Protein AF-0000000086881720 (afdb_homodimer)

Sequence (428 aa):
MKKLFLFLILTVTIISFSFNFGAGGSKIVYIPGVQIISPFTDTNFKIDDGVLCFGGEGHGGIFNDFYIGGDGFTGKKDFTVSGTSLTFSFEYGTFDIGRNLINIFDTIVLDAGFGIGTYSIRISRNLLGGDTINDFLTGHSSGVSSMKIDYYIASPYTSLYLHFTDFFALNVKARYIFGYTENGWIYSNGNKVDVDESNYLNTYNLGVSLLFGYMKKLFLFLILTVTIISFSFNFGAGGSKIVYIPGVQIISPFTDTNFKIDDGVLCFGGEGHGGIFNDFYIGGDGFTGKKDFTVSGTSLTFSFEYGTFDIGRNLINIFDTIVLDAGFGIGTYSIRISRNLLGGDTINDFLTGHSSGVSSMKIDYYIASPYTSLYLHFTDFFALNVKARYIFGYTENGWIYSNGNKVDVDESNYL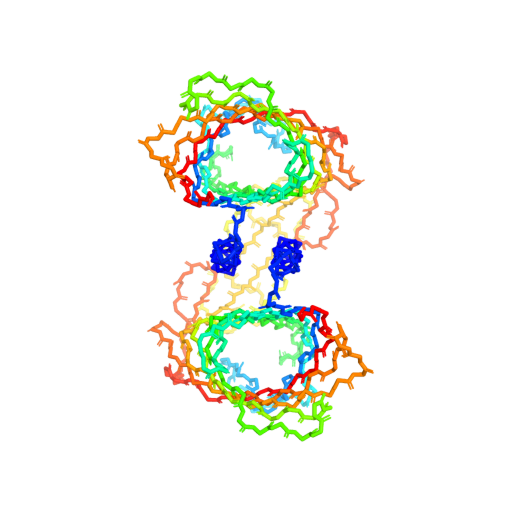NTYNLGVSLLFGY

Radius of gyration: 22.94 Å; Cα contacts (8 Å, |Δi|>4): 1199; chains: 2; bounding box: 56×58×44 Å

Nearest PDB structures (foldseek):
  6z8t-assembly1_A  TM=2.476E-01  e=2.466E-01  Pseudomonas aeruginosa PAO1
  6z8q-assembly1_A  TM=2.156E-01  e=1.393E-01  Pseudomonas aeruginosa PAO1
  6fok-assembly1_A  TM=2.407E-01  e=4.599E-01  Pseudomonas aeruginosa PAO1
  6fok-assembly2_B  TM=2.355E-01  e=9.514E-01  Pseudomonas aeruginosa PAO1
  5fq7-assembly1_D  TM=2.113E-01  e=1.518E+00  Bacteroides thetaiotaomicron

Organism: NCBI:txid2108365

Structure (mmCIF, N/CA/C/O backbone):
data_AF-0000000086881720-model_v1
#
loop_
_entity.id
_entity.type
_entity.pdbx_description
1 polymer 'Outer membrane protein beta-barrel domain-containing protein'
#
loop_
_atom_site.group_PDB
_atom_site.id
_atom_site.type_symbol
_atom_site.label_atom_id
_atom_site.label_alt_id
_atom_site.label_comp_id
_atom_site.label_asym_id
_atom_site.label_entity_id
_atom_site.label_seq_id
_atom_site.pdbx_PDB_ins_code
_atom_site.Cartn_x
_atom_site.Cartn_y
_atom_site.Cartn_z
_atom_site.occupancy
_atom_site.B_iso_or_equiv
_atom_site.auth_seq_id
_atom_site.auth_comp_id
_atom_site.auth_asym_id
_atom_site.auth_atom_id
_atom_site.pdbx_PDB_model_num
ATOM 1 N N . MET A 1 1 ? 1.304 3.836 -2.643 1 40.53 1 MET A N 1
ATOM 2 C CA . MET A 1 1 ? 0.592 2.66 -2.15 1 40.53 1 MET A CA 1
ATOM 3 C C . MET A 1 1 ? -0.099 1.924 -3.291 1 40.53 1 MET A C 1
ATOM 5 O O . MET A 1 1 ? -0.113 0.692 -3.324 1 40.53 1 MET A O 1
ATOM 9 N N . LYS A 1 2 ? -0.451 2.779 -4.121 1 45.81 2 LYS A N 1
ATOM 10 C CA . LYS A 1 2 ? -1.211 2.189 -5.219 1 45.81 2 LYS A CA 1
ATOM 11 C C . LYS A 1 2 ? -0.303 1.385 -6.145 1 45.81 2 LYS A C 1
ATOM 13 O O . LYS A 1 2 ? -0.663 0.285 -6.57 1 45.81 2 LYS A O 1
ATOM 18 N N . LYS A 1 3 ? 0.84 2.033 -6.289 1 44.41 3 LYS A N 1
ATOM 19 C CA . LYS A 1 3 ? 1.7 1.419 -7.297 1 44.41 3 LYS A CA 1
ATOM 20 C C . LYS A 1 3 ? 2.215 0.062 -6.824 1 44.41 3 LYS A C 1
ATOM 22 O O . LYS A 1 3 ? 2.307 -0.881 -7.613 1 44.41 3 LYS A O 1
ATOM 27 N N . LEU A 1 4 ? 2.463 -0.013 -5.574 1 42.72 4 LEU A N 1
ATOM 28 C CA . LEU A 1 4 ? 2.951 -1.271 -5.02 1 42.72 4 LEU A CA 1
ATOM 29 C C . LEU A 1 4 ? 1.891 -2.361 -5.133 1 42.72 4 LEU A C 1
ATOM 31 O O . LEU A 1 4 ? 2.209 -3.514 -5.441 1 42.72 4 LEU A O 1
ATOM 35 N N . PHE A 1 5 ? 0.686 -1.889 -5.047 1 44.12 5 PHE A N 1
ATOM 36 C CA . PHE A 1 5 ? -0.457 -2.789 -5.152 1 44.12 5 PHE A CA 1
ATOM 37 C C . PHE A 1 5 ? -0.559 -3.375 -6.555 1 44.12 5 PHE A C 1
ATOM 39 O O . PHE A 1 5 ? -0.763 -4.582 -6.715 1 44.12 5 PHE A O 1
ATOM 46 N N . LEU A 1 6 ? -0.387 -2.551 -7.34 1 44.56 6 LEU A N 1
ATOM 47 C CA . LEU A 1 6 ? -0.513 -3.006 -8.719 1 44.56 6 LEU A CA 1
ATOM 48 C C . LEU A 1 6 ? 0.584 -4.008 -9.07 1 44.56 6 LEU A C 1
ATOM 50 O O . LEU A 1 6 ? 0.329 -5.004 -9.75 1 44.56 6 LEU A O 1
ATOM 54 N N . PHE A 1 7 ? 1.613 -3.746 -8.555 1 43.06 7 PHE A N 1
ATOM 55 C CA . PHE A 1 7 ? 2.719 -4.637 -8.891 1 43.06 7 PHE A CA 1
ATOM 56 C C . PHE A 1 7 ? 2.529 -6 -8.234 1 43.06 7 PHE A C 1
ATOM 58 O O . PHE A 1 7 ? 2.809 -7.035 -8.844 1 43.06 7 PHE A O 1
ATOM 65 N N . LEU A 1 8 ? 2.029 -5.98 -7.141 1 45.28 8 LEU A N 1
ATOM 66 C CA . LEU A 1 8 ? 1.757 -7.23 -6.438 1 45.28 8 LEU A CA 1
ATOM 67 C C . LEU A 1 8 ? 0.692 -8.039 -7.172 1 45.28 8 LEU A C 1
ATOM 69 O O . LEU A 1 8 ? 0.83 -9.258 -7.324 1 45.28 8 LEU A O 1
ATOM 73 N N . ILE A 1 9 ? -0.212 -7.312 -7.539 1 45.59 9 ILE A N 1
ATOM 74 C CA . ILE A 1 9 ? -1.259 -7.988 -8.297 1 45.59 9 ILE A CA 1
ATOM 75 C C . ILE A 1 9 ? -0.662 -8.625 -9.555 1 45.59 9 ILE A C 1
ATOM 77 O O . ILE A 1 9 ? -0.991 -9.758 -9.898 1 45.59 9 ILE A O 1
ATOM 81 N N . LEU A 1 10 ? 0.154 -7.848 -10.062 1 44.66 10 LEU A N 1
ATOM 82 C CA . LEU A 1 10 ? 0.761 -8.367 -11.281 1 44.66 10 LEU A CA 1
ATOM 83 C C . LEU A 1 10 ? 1.611 -9.602 -10.984 1 44.66 10 LEU A C 1
ATOM 85 O O . LEU A 1 10 ? 1.59 -10.57 -11.742 1 44.66 10 LEU A O 1
ATOM 89 N N . THR A 1 11 ? 2.215 -9.484 -9.984 1 43.53 11 THR A N 1
ATOM 90 C CA . THR A 1 11 ? 3.062 -10.617 -9.656 1 43.53 11 THR A CA 1
ATOM 91 C C . THR A 1 11 ? 2.219 -11.852 -9.336 1 43.53 11 THR A C 1
ATOM 93 O O . THR A 1 11 ? 2.531 -12.953 -9.781 1 43.53 11 THR A O 1
ATOM 96 N N . VAL A 1 12 ? 1.18 -11.523 -8.688 1 46.47 12 VAL A N 1
ATOM 97 C CA . VAL A 1 12 ? 0.28 -12.625 -8.375 1 46.47 12 VAL A CA 1
ATOM 98 C C . VAL A 1 12 ? -0.259 -13.234 -9.672 1 46.47 12 VAL A C 1
ATOM 100 O O . VAL A 1 12 ? -0.327 -14.461 -9.805 1 46.47 12 VAL A O 1
ATOM 103 N N . THR A 1 13 ? -0.547 -12.328 -10.438 1 43.75 13 THR A N 1
ATOM 104 C CA . THR A 1 13 ? -1.117 -12.789 -11.695 1 43.75 13 THR A CA 1
ATOM 105 C C . THR A 1 13 ? -0.104 -13.625 -12.477 1 43.75 13 THR A C 1
ATOM 107 O O . THR A 1 13 ? -0.438 -14.695 -12.984 1 43.75 13 THR A O 1
ATOM 110 N N . ILE A 1 14 ? 0.905 -13.07 -12.508 1 43.44 14 ILE A N 1
ATOM 111 C CA . ILE A 1 14 ? 1.897 -13.758 -13.328 1 43.44 14 ILE A CA 1
ATOM 112 C C . ILE A 1 14 ? 2.229 -15.117 -12.719 1 43.44 14 ILE A C 1
ATOM 114 O O . ILE A 1 14 ? 2.316 -16.125 -13.43 1 43.44 14 ILE A O 1
ATOM 118 N N . ILE A 1 15 ? 2.311 -15.094 -11.523 1 43.72 15 ILE A N 1
ATOM 119 C CA . ILE A 1 15 ? 2.646 -16.359 -10.867 1 43.72 15 ILE A CA 1
ATOM 120 C C . ILE A 1 15 ? 1.501 -17.344 -11.031 1 43.72 15 ILE A C 1
ATOM 122 O O . ILE A 1 15 ? 1.73 -18.531 -11.266 1 43.72 15 ILE A O 1
ATOM 126 N N . SER A 1 16 ? 0.415 -16.812 -10.914 1 43.06 16 SER A N 1
ATOM 127 C CA . SER A 1 16 ? -0.727 -17.688 -11.109 1 43.06 16 SER A CA 1
ATOM 128 C C . SER A 1 16 ? -0.693 -18.359 -12.477 1 43.06 16 SER A C 1
ATOM 130 O O . SER A 1 16 ? -1.1 -19.516 -12.633 1 43.06 16 SER A O 1
ATOM 132 N N . PHE A 1 17 ? -0.305 -17.594 -13.328 1 41.78 17 PHE A N 1
ATOM 133 C CA . PHE A 1 17 ? -0.267 -18.141 -14.672 1 41.78 17 PHE A CA 1
ATOM 134 C C . PHE A 1 17 ? 0.75 -19.266 -14.766 1 41.78 17 PHE A C 1
ATOM 136 O O . PHE A 1 17 ? 0.611 -20.172 -15.594 1 41.78 17 PHE A O 1
ATOM 143 N N . SER A 1 18 ? 1.572 -19.047 -14.133 1 36.75 18 SER A N 1
ATOM 144 C CA . SER A 1 18 ? 2.59 -20.078 -14.352 1 36.75 18 SER A CA 1
ATOM 145 C C . SER A 1 18 ? 2.145 -21.422 -13.797 1 36.75 18 SER A C 1
ATOM 147 O O . SER A 1 18 ? 2.848 -22.422 -13.945 1 36.75 18 SER A O 1
ATOM 149 N N . PHE A 1 19 ? 1.12 -21.469 -12.859 1 38.66 19 PHE A N 1
ATOM 150 C CA . PHE A 1 19 ? 0.674 -22.766 -12.375 1 38.66 19 PHE A CA 1
ATOM 151 C C . PHE A 1 19 ? -0.295 -23.406 -13.359 1 38.66 19 PHE A C 1
ATOM 153 O O . PHE A 1 19 ? -1.011 -22.719 -14.078 1 38.66 19 PHE A O 1
ATOM 160 N N . ASN A 1 20 ? -0.048 -24.656 -13.578 1 46.28 20 ASN A N 1
ATOM 161 C CA . ASN A 1 20 ? -0.889 -25.484 -14.438 1 46.28 20 ASN A CA 1
ATOM 162 C C . ASN A 1 20 ? -2.365 -25.359 -14.07 1 46.28 20 ASN A C 1
ATOM 164 O O . ASN A 1 20 ? -3.232 -25.875 -14.781 1 46.28 20 ASN A O 1
ATOM 168 N N . PHE A 1 21 ? -2.828 -24.578 -12.898 1 59.75 21 PHE A N 1
ATOM 169 C CA . PHE A 1 21 ? -4.254 -24.625 -12.602 1 59.75 21 PHE A CA 1
ATOM 170 C C . PHE A 1 21 ? -4.684 -23.391 -11.82 1 59.75 21 PHE A C 1
ATOM 172 O O . PHE A 1 21 ? -4.926 -23.453 -10.617 1 59.75 21 PHE A O 1
ATOM 179 N N . GLY A 1 22 ? -4.449 -22.297 -12.391 1 68.69 22 GLY A N 1
ATOM 180 C CA . GLY A 1 22 ? -4.934 -21.094 -11.742 1 68.69 22 GLY A CA 1
ATOM 181 C C . GLY A 1 22 ? -5.355 -20.016 -12.719 1 68.69 22 GLY A C 1
ATOM 182 O O . GLY A 1 22 ? -5.148 -20.141 -13.93 1 68.69 22 GLY A O 1
ATOM 183 N N . ALA A 1 23 ? -6.301 -19.266 -12.266 1 73.75 23 ALA A N 1
ATOM 184 C CA . ALA A 1 23 ? -6.746 -18.094 -13.039 1 73.75 23 ALA A CA 1
ATOM 185 C C . ALA A 1 23 ? -6.609 -16.812 -12.227 1 73.75 23 ALA A C 1
ATOM 187 O O . ALA A 1 23 ? -6.617 -16.844 -10.992 1 73.75 23 ALA A O 1
ATOM 188 N N . GLY A 1 24 ? -6.344 -15.695 -12.914 1 74.75 24 GLY A N 1
ATOM 189 C CA . GLY A 1 24 ? -6.301 -14.375 -12.305 1 74.75 24 GLY A CA 1
ATOM 190 C C . GLY A 1 24 ? -6.508 -13.25 -13.305 1 74.75 24 GLY A C 1
ATOM 191 O O . GLY A 1 24 ? -6.551 -13.492 -14.516 1 74.75 24 GLY A O 1
ATOM 192 N N . GLY A 1 25 ? -6.801 -12.07 -12.68 1 71.94 25 GLY A N 1
ATOM 193 C CA . GLY A 1 25 ? -7.004 -10.922 -13.555 1 71.94 25 GLY A CA 1
ATOM 194 C C . GLY A 1 25 ? -7.473 -9.688 -12.805 1 71.94 25 GLY A C 1
ATOM 195 O O . GLY A 1 25 ? -7.43 -9.648 -11.57 1 71.94 25 GLY A O 1
ATOM 196 N N . SER A 1 26 ? -7.805 -8.68 -13.617 1 77.81 26 SER A N 1
ATOM 197 C CA . SER A 1 26 ? -8.219 -7.391 -13.078 1 77.81 26 SER A CA 1
ATOM 198 C C . SER A 1 26 ? -9.711 -7.383 -12.75 1 77.81 26 SER A C 1
ATOM 200 O O . SER A 1 26 ? -10.477 -8.164 -13.312 1 77.81 26 SER A O 1
ATOM 202 N N . LYS A 1 27 ? -10.039 -6.508 -11.844 1 85.56 27 LYS A N 1
ATOM 203 C CA . LYS A 1 27 ? -11.438 -6.445 -11.438 1 85.56 27 LYS A CA 1
ATOM 204 C C . LYS A 1 27 ? -11.875 -5.004 -11.172 1 85.56 27 LYS A C 1
ATOM 206 O O . LYS A 1 27 ? -11.047 -4.156 -10.836 1 85.56 27 LYS A O 1
ATOM 211 N N . ILE A 1 28 ? -13.164 -4.773 -11.367 1 91.75 28 ILE A N 1
ATOM 212 C CA . ILE A 1 28 ? -13.867 -3.557 -10.977 1 91.75 28 ILE A CA 1
ATOM 213 C C . ILE A 1 28 ? -14.93 -3.891 -9.93 1 91.75 28 ILE A C 1
ATOM 215 O O . ILE A 1 28 ? -15.672 -4.867 -10.078 1 91.75 28 ILE A O 1
ATOM 219 N N . VAL A 1 29 ? -14.914 -3.137 -8.906 1 95.69 29 VAL A N 1
ATOM 220 C CA . VAL A 1 29 ? -15.859 -3.355 -7.82 1 95.69 29 VAL A CA 1
ATOM 221 C C . VAL A 1 29 ? -16.672 -2.084 -7.578 1 95.69 29 VAL A C 1
ATOM 223 O O . VAL A 1 29 ? -16.125 -0.98 -7.586 1 95.69 29 VAL A O 1
ATOM 226 N N . TYR A 1 30 ? -17.938 -2.301 -7.363 1 97.31 30 TYR A N 1
ATOM 227 C CA . TYR A 1 30 ? -18.828 -1.203 -7.016 1 97.31 30 TYR A CA 1
ATOM 228 C C . TYR A 1 30 ? -19.328 -1.333 -5.582 1 97.31 30 TYR A C 1
ATOM 230 O O . TYR A 1 30 ? -19.906 -2.357 -5.207 1 97.31 30 TYR A O 1
ATOM 238 N N . ILE A 1 31 ? -19.109 -0.276 -4.828 1 95.88 31 ILE A N 1
ATOM 239 C CA . ILE A 1 31 ? -19.672 -0.162 -3.49 1 95.88 31 ILE A CA 1
ATOM 240 C C . ILE A 1 31 ? -20.859 0.794 -3.518 1 95.88 31 ILE A C 1
ATOM 242 O O . ILE A 1 31 ? -20.703 1.997 -3.73 1 95.88 31 ILE A O 1
ATOM 246 N N . PRO A 1 32 ? -21.984 0.266 -3.215 1 94.06 32 PRO A N 1
ATOM 247 C CA . PRO A 1 32 ? -23.141 1.172 -3.189 1 94.06 32 PRO A CA 1
ATOM 248 C C . PRO A 1 32 ? -23 2.268 -2.133 1 94.06 32 PRO A C 1
ATOM 250 O O . PRO A 1 32 ? -22.5 2.014 -1.037 1 94.06 32 PRO A O 1
ATOM 253 N N . GLY A 1 33 ? -23.547 3.449 -2.43 1 91 33 GLY A N 1
ATOM 254 C CA . GLY A 1 33 ? -23.438 4.594 -1.54 1 91 33 GLY A CA 1
ATOM 255 C C . GLY A 1 33 ? -24.016 4.34 -0.164 1 91 33 GLY A C 1
ATOM 256 O O . GLY A 1 33 ? -23.438 4.746 0.847 1 91 33 GLY A O 1
ATOM 257 N N . VAL A 1 34 ? -25.109 3.641 -0.107 1 88.19 34 VAL A N 1
ATOM 258 C CA . VAL A 1 34 ? -25.828 3.389 1.139 1 88.19 34 VAL A CA 1
ATOM 259 C C . VAL A 1 34 ? -24.984 2.494 2.047 1 88.19 34 VAL A C 1
ATOM 261 O O . VAL A 1 34 ? -25.266 2.367 3.24 1 88.19 34 VAL A O 1
ATOM 264 N N . GLN A 1 35 ? -23.906 1.887 1.512 1 89.38 35 GLN A N 1
ATOM 265 C CA . GLN A 1 35 ? -23.078 0.966 2.281 1 89.38 35 GLN A CA 1
ATOM 266 C C . GLN A 1 35 ? -21.859 1.681 2.865 1 89.38 35 GLN A C 1
ATOM 268 O O . GLN A 1 35 ? -21.094 1.088 3.625 1 89.38 35 GLN A O 1
ATOM 273 N N . ILE A 1 36 ? -21.703 2.926 2.533 1 89.25 36 ILE A N 1
ATOM 274 C CA . ILE A 1 36 ? -20.531 3.658 2.986 1 89.25 36 ILE A CA 1
ATOM 275 C C . ILE A 1 36 ? -20.797 4.258 4.367 1 89.25 36 ILE A C 1
ATOM 277 O O . ILE A 1 36 ? -21.75 5.012 4.551 1 89.25 36 ILE A O 1
ATOM 281 N N . ILE A 1 37 ? -19.891 3.916 5.281 1 88.75 37 ILE A N 1
ATOM 282 C CA . ILE A 1 37 ? -20.031 4.434 6.637 1 88.75 37 ILE A CA 1
ATOM 283 C C . ILE A 1 37 ? -19.156 5.668 6.816 1 88.75 37 ILE A C 1
ATOM 285 O O . ILE A 1 37 ? -18.141 5.828 6.125 1 88.75 37 ILE A O 1
ATOM 289 N N . SER A 1 38 ? -19.531 6.48 7.723 1 88.5 38 SER A N 1
ATOM 290 C CA . SER A 1 38 ? -18.781 7.664 8.117 1 88.5 38 SER A CA 1
ATOM 291 C C . SER A 1 38 ? -19.016 8.008 9.586 1 88.5 38 SER A C 1
ATOM 293 O O . SER A 1 38 ? -20.062 7.664 10.148 1 88.5 38 SER A O 1
ATOM 295 N N . PRO A 1 39 ? -18.078 8.594 10.164 1 89.88 39 PRO A N 1
ATOM 296 C CA . PRO A 1 39 ? -18.266 9.016 11.555 1 89.88 39 PRO A CA 1
ATOM 297 C C . PRO A 1 39 ? -19.062 10.312 11.672 1 89.88 39 PRO A C 1
ATOM 299 O O . PRO A 1 39 ? -19.312 10.789 12.789 1 89.88 39 PRO A O 1
ATOM 302 N N . PHE A 1 40 ? -19.422 10.766 10.562 1 86.5 40 PHE A N 1
ATOM 303 C CA . PHE A 1 40 ? -20.078 12.07 10.602 1 86.5 40 PHE A CA 1
ATOM 304 C C . PHE A 1 40 ? -21.578 11.914 10.875 1 86.5 40 PHE A C 1
ATOM 306 O O . PHE A 1 40 ? -22.219 11.016 10.336 1 86.5 40 PHE A O 1
ATOM 313 N N . THR A 1 41 ? -22.094 12.422 11.961 1 70.94 41 THR A N 1
ATOM 314 C CA . THR A 1 41 ? -23.5 12.367 12.367 1 70.94 41 THR A CA 1
ATOM 315 C C . THR A 1 41 ? -24.375 13.141 11.391 1 70.94 41 THR A C 1
ATOM 317 O O . THR A 1 41 ? -25.609 13.039 11.445 1 70.94 41 THR A O 1
ATOM 320 N N . ASP A 1 42 ? -23.766 13.922 10.641 1 59.44 42 ASP A N 1
ATOM 321 C CA . ASP A 1 42 ? -24.641 14.789 9.859 1 59.44 42 ASP A CA 1
ATOM 322 C C . ASP A 1 42 ? -25.5 13.977 8.898 1 59.44 42 ASP A C 1
ATOM 324 O O . ASP A 1 42 ? -24.984 13.211 8.086 1 59.44 42 ASP A O 1
ATOM 328 N N . THR A 1 43 ? -26.812 13.914 9.172 1 52.38 43 THR A N 1
ATOM 329 C CA . THR A 1 43 ? -27.953 13.305 8.492 1 52.38 43 THR A CA 1
ATOM 330 C C . THR A 1 43 ? -27.922 13.609 6.996 1 52.38 43 THR A C 1
ATOM 332 O O . THR A 1 43 ? -28.531 12.891 6.195 1 52.38 43 THR A O 1
ATOM 335 N N . ASN A 1 44 ? -27.25 14.672 6.617 1 52.53 44 ASN A N 1
ATOM 336 C CA . ASN A 1 44 ? -27.328 15.016 5.203 1 52.53 44 ASN A CA 1
ATOM 337 C C . ASN A 1 44 ? -26.203 14.383 4.398 1 52.53 44 ASN A C 1
ATOM 339 O O . ASN A 1 44 ? -25.984 14.742 3.24 1 52.53 44 ASN A O 1
ATOM 343 N N . PHE A 1 45 ? -25.406 13.547 5.094 1 56.06 45 PHE A N 1
ATOM 344 C CA . PHE A 1 45 ? -24.297 12.938 4.383 1 56.06 45 PHE A CA 1
ATOM 345 C C . PHE A 1 45 ? -24.766 11.703 3.611 1 56.06 45 PHE A C 1
ATOM 347 O O . PHE A 1 45 ? -24.984 10.648 4.199 1 56.06 45 PHE A O 1
ATOM 354 N N . LYS A 1 46 ? -25.578 11.945 2.584 1 57.78 46 LYS A N 1
ATOM 355 C CA . LYS A 1 46 ? -25.906 10.812 1.731 1 57.78 46 LYS A CA 1
ATOM 356 C C . LYS A 1 46 ? -24.859 10.617 0.635 1 57.78 46 LYS A C 1
ATOM 358 O O . LYS A 1 46 ? -24.625 11.531 -0.158 1 57.78 46 LYS A O 1
ATOM 363 N N . ILE A 1 47 ? -23.969 9.711 0.813 1 64.56 47 ILE A N 1
ATOM 364 C CA . ILE A 1 47 ? -23.125 9.305 -0.304 1 64.56 47 ILE A CA 1
ATOM 365 C C . ILE A 1 47 ? -23.969 8.594 -1.359 1 64.56 47 ILE A C 1
ATOM 367 O O . ILE A 1 47 ? -24.188 7.379 -1.275 1 64.56 47 ILE A O 1
ATOM 371 N N . ASP A 1 48 ? -24.75 9.375 -2.062 1 66.81 48 ASP A N 1
ATOM 372 C CA . ASP A 1 48 ? -25.703 8.766 -2.98 1 66.81 48 ASP A CA 1
ATOM 373 C C . ASP A 1 48 ? -24.984 7.977 -4.074 1 66.81 48 ASP A C 1
ATOM 375 O O . ASP A 1 48 ? -25.438 6.898 -4.469 1 66.81 48 ASP A O 1
ATOM 379 N N . ASP A 1 49 ? -23.828 8.602 -4.477 1 84.5 49 ASP A N 1
ATOM 380 C CA . ASP A 1 49 ? -23.172 7.906 -5.582 1 84.5 49 ASP A CA 1
ATOM 381 C C . ASP A 1 49 ? -22.141 6.902 -5.066 1 84.5 49 ASP A C 1
ATOM 383 O O . ASP A 1 49 ? -21.359 7.219 -4.172 1 84.5 49 ASP A O 1
ATOM 387 N N . GLY A 1 50 ? -22.344 5.652 -5.363 1 91.62 50 GLY A N 1
ATOM 388 C CA . GLY A 1 50 ? -21.406 4.586 -5.008 1 91.62 50 GLY A CA 1
ATOM 389 C C . GLY A 1 50 ? -19.984 4.871 -5.434 1 91.62 50 GLY A C 1
ATOM 390 O O . GLY A 1 50 ? -19.672 5.984 -5.848 1 91.62 50 GLY A O 1
ATOM 391 N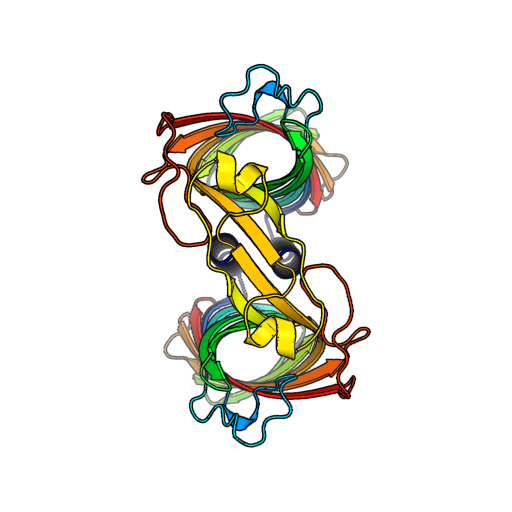 N . VAL A 1 51 ? -19.141 4.023 -5.043 1 94.88 51 VAL A N 1
ATOM 392 C CA . VAL A 1 51 ? -17.719 4.16 -5.344 1 94.88 51 VAL A CA 1
ATOM 393 C C . VAL A 1 51 ? -17.266 3.01 -6.238 1 94.88 51 VAL A C 1
ATOM 395 O O . VAL A 1 51 ? -17.594 1.848 -5.977 1 94.88 51 VAL A O 1
ATOM 398 N N . LEU A 1 52 ? -16.547 3.424 -7.281 1 95.31 52 LEU A N 1
ATOM 399 C CA . LEU A 1 52 ? -15.891 2.416 -8.109 1 95.31 52 LEU A CA 1
ATOM 400 C C . LEU A 1 52 ? -14.484 2.131 -7.594 1 95.31 52 LEU A C 1
ATOM 402 O O . LEU A 1 52 ? -13.703 3.057 -7.363 1 95.31 52 LEU A O 1
ATOM 406 N N . CYS A 1 53 ? -14.266 0.874 -7.406 1 92.38 53 CYS A N 1
ATOM 407 C CA . CYS A 1 53 ? -12.961 0.405 -6.969 1 92.38 53 CYS A CA 1
ATOM 408 C C . CYS A 1 53 ? -12.305 -0.465 -8.039 1 92.38 53 CYS A C 1
ATOM 410 O O . CYS A 1 53 ? -12.992 -1.031 -8.891 1 92.38 53 CYS A O 1
ATOM 412 N N . PHE A 1 54 ? -11.016 -0.49 -7.953 1 86 54 PHE A N 1
ATOM 413 C CA . PHE A 1 54 ? -10.234 -1.29 -8.891 1 86 54 PHE A CA 1
ATOM 414 C C . PHE A 1 54 ? -9.297 -2.234 -8.148 1 86 54 PHE A C 1
ATOM 416 O O . PHE A 1 54 ? -8.742 -1.876 -7.102 1 86 54 PHE A O 1
ATOM 423 N N . GLY A 1 55 ? -9.195 -3.424 -8.734 1 80.56 55 GLY A N 1
ATOM 424 C CA . GLY A 1 55 ? -8.328 -4.41 -8.102 1 80.56 55 GLY A CA 1
ATOM 425 C C . GLY A 1 55 ? -8.062 -5.617 -8.984 1 80.56 55 GLY A C 1
ATOM 426 O O . GLY A 1 55 ? -8 -5.5 -10.211 1 80.56 55 GLY A O 1
ATOM 427 N N . GLY A 1 56 ? -7.762 -6.684 -8.211 1 75.81 56 GLY A N 1
ATOM 428 C CA . GLY A 1 56 ? -7.484 -7.953 -8.859 1 75.81 56 GLY A CA 1
ATOM 429 C C . GLY A 1 56 ? -7.762 -9.156 -7.977 1 75.81 56 GLY A C 1
ATOM 430 O O . GLY A 1 56 ? -7.957 -9.008 -6.77 1 75.81 56 GLY A O 1
ATOM 431 N N . GLU A 1 57 ? -7.898 -10.234 -8.703 1 77.38 57 GLU A N 1
ATOM 432 C CA . GLU A 1 57 ? -8.008 -11.508 -7.984 1 77.38 57 GLU A CA 1
ATOM 433 C C . GLU A 1 57 ? -7.293 -12.625 -8.727 1 77.38 57 GLU A C 1
ATOM 435 O O . GLU A 1 57 ? -6.992 -12.492 -9.914 1 77.38 57 GLU A O 1
ATOM 440 N N . GLY A 1 58 ? -6.953 -13.648 -7.969 1 74.31 58 GLY A N 1
ATOM 441 C CA . GLY A 1 58 ? -6.348 -14.859 -8.484 1 74.31 58 GLY A CA 1
ATOM 442 C C . GLY A 1 58 ? -6.613 -16.078 -7.613 1 74.31 58 GLY A C 1
ATOM 443 O O . GLY A 1 58 ? -6.598 -15.984 -6.387 1 74.31 58 GLY A O 1
ATOM 444 N N . HIS A 1 59 ? -6.887 -17.125 -8.336 1 75.94 59 HIS A N 1
ATOM 445 C CA . HIS A 1 59 ? -7.199 -18.375 -7.637 1 75.94 59 HIS A CA 1
ATOM 446 C C . HIS A 1 59 ? -6.535 -19.562 -8.32 1 75.94 59 HIS A C 1
ATOM 448 O O . HIS A 1 59 ? -6.34 -19.562 -9.531 1 75.94 59 HIS A O 1
ATOM 454 N N . GLY A 1 60 ? -6.234 -20.531 -7.488 1 74.75 60 GLY A N 1
ATOM 455 C CA . GLY A 1 60 ? -5.734 -21.812 -7.957 1 74.75 60 GLY A CA 1
ATOM 456 C C . GLY A 1 60 ? -6.508 -22.984 -7.402 1 74.75 60 GLY A C 1
ATOM 457 O O . GLY A 1 60 ? -6.883 -23 -6.227 1 74.75 60 GLY A O 1
ATOM 458 N N . GLY A 1 61 ? -6.648 -23.891 -8.375 1 74.62 61 GLY A N 1
ATOM 459 C CA . GLY A 1 61 ? -7.375 -25.078 -7.961 1 74.62 61 GLY A CA 1
ATOM 460 C C . GLY A 1 61 ? -6.586 -25.969 -7.012 1 74.62 61 GLY A C 1
ATOM 461 O O . GLY A 1 61 ? -5.371 -26.109 -7.152 1 74.62 61 GLY A O 1
ATOM 462 N N . ILE A 1 62 ? -7.426 -26.422 -6.07 1 73.12 62 ILE A N 1
ATOM 463 C CA . ILE A 1 62 ? -6.859 -27.469 -5.23 1 73.12 62 ILE A CA 1
ATOM 464 C C . ILE A 1 62 ? -7.676 -28.75 -5.379 1 73.12 62 ILE A C 1
ATOM 466 O O . ILE A 1 62 ? -8.289 -28.984 -6.422 1 73.12 62 ILE A O 1
ATOM 470 N N . PHE A 1 63 ? -7.844 -29.5 -4.312 1 75.06 63 PHE A N 1
ATOM 471 C CA . PHE A 1 63 ? -8.516 -30.781 -4.449 1 75.06 63 PHE A CA 1
ATOM 472 C C . PHE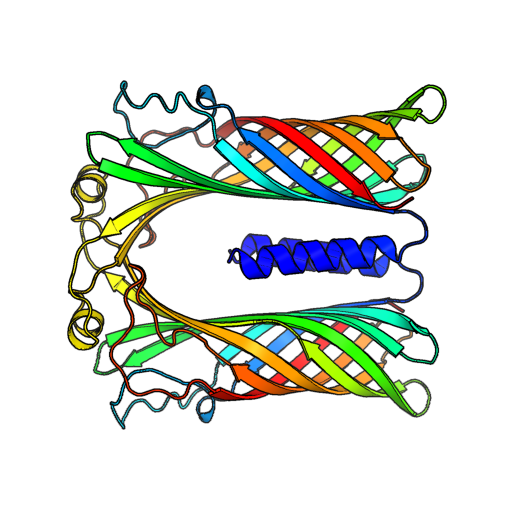 A 1 63 ? -10.031 -30.609 -4.492 1 75.06 63 PHE A C 1
ATOM 474 O O . PHE A 1 63 ? -10.562 -29.656 -3.914 1 75.06 63 PHE A O 1
ATOM 481 N N . ASN A 1 64 ? -10.68 -31.469 -5.215 1 78.75 64 ASN A N 1
ATOM 482 C CA . ASN A 1 64 ? -12.133 -31.656 -5.234 1 78.75 64 ASN A CA 1
ATOM 483 C C . ASN A 1 64 ? -12.852 -30.344 -5.562 1 78.75 64 ASN A C 1
ATOM 485 O O . ASN A 1 64 ? -13.781 -29.953 -4.852 1 78.75 64 ASN A O 1
ATOM 489 N N . ASP A 1 65 ? -12.469 -29.562 -6.566 1 82.56 65 ASP A N 1
ATOM 490 C CA . ASP A 1 65 ? -13.125 -28.359 -7.098 1 82.56 65 ASP A CA 1
ATOM 491 C C . ASP A 1 65 ? -12.969 -27.188 -6.148 1 82.56 65 ASP A C 1
ATOM 493 O O . ASP A 1 65 ? -13.625 -26.156 -6.32 1 82.56 65 ASP A O 1
ATOM 497 N N . PHE A 1 66 ? -12.156 -27.484 -5.117 1 84.69 66 PHE A N 1
ATOM 498 C CA . PHE A 1 66 ? -11.828 -26.375 -4.227 1 84.69 66 PHE A CA 1
ATOM 499 C C . PHE A 1 66 ? -10.688 -25.531 -4.801 1 84.69 66 PHE A C 1
ATOM 501 O O . PHE A 1 66 ? -9.844 -26.047 -5.547 1 84.69 66 PHE A O 1
ATOM 508 N N . TYR A 1 67 ? -10.812 -24.297 -4.551 1 81.19 67 TYR A N 1
ATOM 509 C CA . TYR A 1 67 ? -9.719 -23.406 -4.934 1 81.19 67 TYR A CA 1
ATOM 510 C C . TYR A 1 67 ? -9.359 -22.453 -3.799 1 81.19 67 TYR A C 1
ATOM 512 O O . TYR A 1 67 ? -10.172 -22.219 -2.906 1 81.19 67 TYR A O 1
ATOM 520 N N . ILE A 1 68 ? -8.195 -22.016 -3.764 1 76.69 68 ILE A N 1
ATOM 521 C CA . ILE A 1 68 ? -7.699 -20.984 -2.867 1 76.69 68 ILE A CA 1
ATOM 522 C C . ILE A 1 68 ? -7.113 -19.828 -3.686 1 76.69 68 ILE A C 1
ATOM 524 O O . ILE A 1 68 ? -6.727 -20.016 -4.844 1 76.69 68 ILE A O 1
ATOM 528 N N . GLY A 1 69 ? -7.16 -18.641 -3.059 1 74.12 69 GLY A N 1
ATOM 529 C CA . GLY A 1 69 ? -6.605 -17.5 -3.75 1 74.12 69 GLY A CA 1
ATOM 530 C C . GLY A 1 69 ? -6.703 -16.203 -2.947 1 74.12 69 GLY A C 1
ATOM 531 O O . GLY A 1 69 ? -6.805 -16.25 -1.719 1 74.12 69 GLY A O 1
ATOM 532 N N . GLY A 1 70 ? -6.5 -15.211 -3.652 1 73.5 70 GLY A N 1
ATOM 533 C CA . GLY A 1 70 ? -6.582 -13.883 -3.055 1 73.5 70 GLY A CA 1
ATOM 534 C C . GLY A 1 70 ? -7.414 -12.914 -3.869 1 73.5 70 GLY A C 1
ATOM 535 O O . GLY A 1 70 ? -7.617 -13.117 -5.066 1 73.5 70 GLY A O 1
ATOM 536 N N . ASP A 1 71 ? -7.922 -12.008 -3.174 1 82.25 71 ASP A N 1
ATOM 537 C CA . ASP A 1 71 ? -8.766 -10.969 -3.756 1 82.25 71 ASP A CA 1
ATOM 538 C C . ASP A 1 71 ? -8.516 -9.625 -3.08 1 82.25 71 ASP A C 1
ATOM 540 O O . ASP A 1 71 ? -8.359 -9.555 -1.859 1 82.25 71 ASP A O 1
ATOM 544 N N . GLY A 1 72 ? -8.508 -8.539 -3.926 1 83.31 72 GLY A N 1
ATOM 545 C CA . GLY A 1 72 ? -8.305 -7.219 -3.35 1 83.31 72 GLY A CA 1
ATOM 546 C C . GLY A 1 72 ? -8.711 -6.09 -4.277 1 83.31 72 GLY A C 1
ATOM 547 O O . GLY A 1 72 ? -8.719 -6.258 -5.5 1 83.31 72 GLY A O 1
ATOM 548 N N . PHE A 1 73 ? -9.07 -4.98 -3.66 1 83.5 73 PHE A N 1
ATOM 549 C CA . PHE A 1 73 ? -9.383 -3.787 -4.441 1 83.5 73 PHE A CA 1
ATOM 550 C C . PHE A 1 73 ? -9.125 -2.525 -3.625 1 83.5 73 PHE A C 1
ATOM 552 O O . PHE A 1 73 ? -9.023 -2.584 -2.398 1 83.5 73 PHE A O 1
ATOM 559 N N . THR A 1 74 ? -8.945 -1.466 -4.266 1 88.5 74 THR A N 1
ATOM 560 C CA . THR A 1 74 ? -8.859 -0.129 -3.689 1 88.5 74 THR A CA 1
ATOM 561 C C . THR A 1 74 ? -9.75 0.846 -4.457 1 88.5 74 THR A C 1
ATOM 563 O O . THR A 1 74 ? -10.055 0.625 -5.633 1 88.5 74 THR A O 1
ATOM 566 N N . GLY A 1 75 ? -10.219 1.791 -3.797 1 90.31 75 GLY A N 1
ATOM 567 C CA . GLY A 1 75 ? -11.016 2.848 -4.406 1 90.31 75 GLY A CA 1
ATOM 568 C C . GLY A 1 75 ? -10.945 4.16 -3.646 1 90.31 75 GLY A C 1
ATOM 569 O O . GLY A 1 75 ? -10.562 4.184 -2.475 1 90.31 75 GLY A O 1
ATOM 570 N N . LYS A 1 76 ? -11.227 5.203 -4.344 1 93.44 76 LYS A N 1
ATOM 571 C CA . LYS A 1 76 ? -11.281 6.527 -3.73 1 93.44 76 LYS A CA 1
ATOM 572 C C . LYS A 1 76 ? -12.352 7.398 -4.387 1 93.44 76 LYS A C 1
ATOM 574 O O . LYS A 1 76 ? -12.617 7.273 -5.582 1 93.44 76 LYS A O 1
ATOM 579 N N . LYS A 1 77 ? -12.906 8.188 -3.631 1 93.31 77 LYS A N 1
ATOM 580 C CA . LYS A 1 77 ? -13.883 9.156 -4.125 1 93.31 77 LYS A CA 1
ATOM 581 C C . LYS A 1 77 ? -13.961 10.375 -3.207 1 93.31 77 LYS A C 1
ATOM 583 O O . LYS A 1 77 ? -13.875 10.242 -1.985 1 93.31 77 LYS A O 1
ATOM 588 N N . ASP A 1 78 ? -14.172 11.508 -3.809 1 91.5 78 ASP A N 1
ATOM 589 C CA . ASP A 1 78 ? -14.352 12.734 -3.043 1 91.5 78 ASP A CA 1
ATOM 590 C C . ASP A 1 78 ? -15.828 12.969 -2.727 1 91.5 78 ASP A C 1
ATOM 592 O O . ASP A 1 78 ? -16.688 12.836 -3.602 1 91.5 78 ASP A O 1
ATOM 596 N N . PHE A 1 79 ? -16.094 13.234 -1.518 1 88.56 79 PHE A N 1
ATOM 597 C CA . PHE A 1 79 ? -17.422 13.641 -1.07 1 88.56 79 PHE A CA 1
ATOM 598 C C . PHE A 1 79 ? -17.359 14.984 -0.356 1 88.56 79 PHE A C 1
ATOM 600 O O . PHE A 1 79 ? -16.328 15.344 0.222 1 88.56 79 PHE A O 1
ATOM 607 N N . THR A 1 80 ? -18.5 15.648 -0.457 1 87.06 80 THR A N 1
ATOM 608 C CA . THR A 1 80 ? -18.609 16.891 0.3 1 87.06 80 THR A CA 1
ATOM 609 C C . THR A 1 80 ? -19.438 16.672 1.568 1 87.06 80 THR A C 1
ATOM 611 O O . THR A 1 80 ? -20.562 16.203 1.506 1 87.06 80 THR A O 1
ATOM 614 N N . VAL A 1 81 ? -18.812 16.953 2.672 1 83.12 81 VAL A N 1
ATOM 615 C CA . VAL A 1 81 ? -19.453 16.844 3.971 1 83.12 81 VAL A CA 1
ATOM 616 C C . VAL A 1 81 ? -19.422 18.203 4.676 1 83.12 81 VAL A C 1
ATOM 618 O O . VAL A 1 81 ? -18.359 18.703 5.008 1 83.12 81 VAL A O 1
ATOM 621 N N . SER A 1 82 ? -20.656 18.75 4.906 1 81.88 82 SER A N 1
ATOM 622 C CA . SER A 1 82 ? -20.781 20.047 5.574 1 81.88 82 SER A CA 1
ATOM 623 C C . SER A 1 82 ? -19.906 21.094 4.891 1 81.88 82 SER A C 1
ATOM 625 O O . SER A 1 82 ? -19.172 21.828 5.555 1 81.88 82 SER A O 1
ATOM 627 N N . GLY A 1 83 ? -19.938 21.031 3.592 1 83.5 83 GLY A N 1
ATOM 628 C CA . GLY A 1 83 ? -19.234 22.031 2.793 1 83.5 83 GLY A CA 1
ATOM 629 C C . GLY A 1 83 ? -17.766 21.734 2.625 1 83.5 83 GLY A C 1
ATOM 630 O O . GLY A 1 83 ? -17.047 22.5 1.968 1 83.5 83 GLY A O 1
ATOM 631 N N . THR A 1 84 ? -17.312 20.656 3.236 1 87.5 84 THR A N 1
ATOM 632 C CA . THR A 1 84 ? -15.906 20.297 3.16 1 87.5 84 THR A CA 1
ATOM 633 C C . THR A 1 84 ? -15.711 19.094 2.229 1 87.5 84 THR A C 1
ATOM 635 O O . THR A 1 84 ? -16.438 18.109 2.324 1 87.5 84 THR A O 1
ATOM 638 N N . SER A 1 85 ? -14.719 19.297 1.34 1 89.75 85 SER A N 1
ATOM 639 C CA . SER A 1 85 ? -14.375 18.172 0.468 1 89.75 85 SER A CA 1
ATOM 640 C C . SER A 1 85 ? -13.5 17.156 1.19 1 89.75 85 SER A C 1
ATOM 642 O O . SER A 1 85 ? -12.422 17.5 1.684 1 89.75 85 SER A O 1
ATOM 644 N N . LEU A 1 86 ? -14.008 16 1.261 1 92.56 86 LEU A N 1
ATOM 645 C CA . LEU A 1 86 ? -13.289 14.891 1.889 1 92.56 86 LEU A CA 1
ATOM 646 C C . LEU A 1 86 ? -13.062 13.758 0.897 1 92.56 86 LEU A C 1
ATOM 648 O O . LEU A 1 86 ? -13.938 13.461 0.076 1 92.56 86 LEU A O 1
ATOM 652 N N . THR A 1 87 ? -11.914 13.172 0.978 1 93.38 87 THR A N 1
ATOM 653 C CA . THR A 1 87 ? -11.633 12 0.161 1 93.38 87 THR A CA 1
ATOM 654 C C . THR A 1 87 ? -11.82 10.719 0.971 1 93.38 87 THR A C 1
ATOM 656 O O . THR A 1 87 ? -11.172 10.531 2.006 1 93.38 87 THR A O 1
ATOM 659 N N . PHE A 1 88 ? -12.672 9.906 0.452 1 94.19 88 PHE A N 1
ATOM 660 C CA . PHE A 1 88 ? -12.836 8.57 1.018 1 94.19 88 PHE A CA 1
ATOM 661 C C . PHE A 1 88 ? -12.023 7.543 0.234 1 94.19 88 PHE A C 1
ATOM 663 O O . PHE A 1 88 ? -12.125 7.477 -0.993 1 94.19 88 PHE A O 1
ATOM 670 N N . SER A 1 89 ? -11.281 6.816 0.971 1 94.44 89 SER A N 1
ATOM 671 C CA . SER A 1 89 ? -10.492 5.738 0.383 1 94.44 89 SER A CA 1
ATOM 672 C C . SER A 1 89 ? -10.859 4.391 0.985 1 94.44 89 SER A C 1
ATOM 674 O O . SER A 1 89 ? -11.078 4.281 2.193 1 94.44 89 SER A O 1
ATOM 676 N N . PHE A 1 90 ? -10.914 3.422 0.107 1 93.06 90 PHE A N 1
ATOM 677 C CA . PHE A 1 90 ? -11.266 2.064 0.498 1 93.06 90 PHE A CA 1
ATOM 678 C C . PHE A 1 90 ? -10.164 1.084 0.125 1 93.06 90 PHE A C 1
ATOM 680 O O . PHE A 1 90 ? -9.594 1.17 -0.964 1 93.06 90 PHE A O 1
ATOM 687 N N . GLU A 1 91 ? -9.875 0.223 1.054 1 89.62 91 GLU A N 1
ATOM 688 C CA . GLU A 1 91 ? -8.906 -0.842 0.826 1 89.62 91 GLU A CA 1
ATOM 689 C C . GLU A 1 91 ? -9.43 -2.186 1.32 1 89.62 91 GLU A C 1
ATOM 691 O O . GLU A 1 91 ? -9.812 -2.32 2.486 1 89.62 91 GLU A O 1
ATOM 696 N N . TYR A 1 92 ? -9.398 -3.098 0.429 1 89.81 92 TYR A N 1
ATOM 697 C CA . TYR A 1 92 ? -9.898 -4.438 0.71 1 89.81 92 TYR A CA 1
ATOM 698 C C . TYR A 1 92 ? -8.906 -5.5 0.257 1 89.81 92 TYR A C 1
ATOM 700 O O . TYR A 1 92 ? -8.312 -5.383 -0.817 1 89.81 92 TYR A O 1
ATOM 708 N N . GLY A 1 93 ? -8.766 -6.516 1.114 1 83.56 93 GLY A N 1
ATOM 709 C CA . GLY A 1 93 ? -7.961 -7.676 0.774 1 83.56 93 GLY A CA 1
ATOM 710 C C . GLY A 1 93 ? -8.336 -8.914 1.559 1 83.56 93 GLY A C 1
ATOM 711 O O . GLY A 1 93 ? -8.539 -8.852 2.773 1 83.56 93 GLY A O 1
ATOM 712 N N . THR A 1 94 ? -8.383 -10.062 0.767 1 83.75 94 THR A N 1
ATOM 713 C CA . THR A 1 94 ? -8.734 -11.297 1.455 1 83.75 94 THR A CA 1
ATOM 714 C C . THR A 1 94 ? -7.961 -12.477 0.871 1 83.75 94 THR A C 1
ATOM 716 O O . THR A 1 94 ? -7.598 -12.469 -0.307 1 83.75 94 THR A O 1
ATOM 719 N N . PHE A 1 95 ? -7.73 -13.383 1.724 1 76.19 95 PHE A N 1
ATOM 720 C CA . PHE A 1 95 ? -7.508 -14.758 1.313 1 76.19 95 PHE A CA 1
ATOM 721 C C . PHE A 1 95 ? -8.836 -15.484 1.127 1 76.19 95 PHE A C 1
ATOM 723 O O . PHE A 1 95 ? -9.688 -15.477 2.018 1 76.19 95 PHE A O 1
ATOM 730 N N . ASP A 1 96 ? -8.836 -16.109 -0.026 1 84.31 96 ASP A N 1
ATOM 731 C CA . ASP A 1 96 ? -10.109 -16.734 -0.372 1 84.31 96 ASP A CA 1
ATOM 732 C C . ASP A 1 96 ? -9.992 -18.25 -0.435 1 84.31 96 ASP A C 1
ATOM 734 O O . ASP A 1 96 ? -8.969 -18.781 -0.878 1 84.31 96 ASP A O 1
ATOM 738 N N . ILE A 1 97 ? -11.039 -18.859 0.007 1 83.94 97 ILE A N 1
ATOM 739 C CA . ILE A 1 97 ? -11.297 -20.266 -0.272 1 83.94 97 ILE A CA 1
ATOM 740 C C . ILE A 1 97 ? -12.688 -20.422 -0.865 1 83.94 97 ILE A C 1
ATOM 742 O O . ILE A 1 97 ? -13.641 -19.781 -0.42 1 83.94 97 ILE A O 1
ATOM 746 N N . GLY A 1 98 ? -12.727 -21.203 -1.875 1 91.19 98 GLY A N 1
ATOM 747 C CA . GLY A 1 98 ? -14.016 -21.406 -2.51 1 91.19 98 GLY A CA 1
ATOM 748 C C . GLY A 1 98 ? -14.125 -22.734 -3.225 1 91.19 98 GLY A C 1
ATOM 749 O O . GLY A 1 98 ? -13.203 -23.562 -3.17 1 91.19 98 GLY A O 1
ATOM 750 N N . ARG A 1 99 ? -15.328 -22.906 -3.793 1 92.69 99 ARG A N 1
ATOM 751 C CA . ARG A 1 99 ? -15.617 -24.156 -4.512 1 92.69 99 ARG A CA 1
ATOM 752 C C . ARG A 1 99 ? -16.562 -23.891 -5.68 1 92.69 99 ARG A C 1
ATOM 754 O O . ARG A 1 99 ? -17.531 -23.141 -5.547 1 92.69 99 ARG A O 1
ATOM 761 N N . ASN A 1 100 ? -16.234 -24.594 -6.719 1 90.56 100 ASN A N 1
ATOM 762 C CA . ASN A 1 100 ? -17.188 -24.625 -7.816 1 90.56 100 ASN A CA 1
ATOM 763 C C . ASN A 1 100 ? -18.406 -25.469 -7.48 1 90.56 100 ASN A C 1
ATOM 765 O O . ASN A 1 100 ? -18.266 -26.656 -7.145 1 90.56 100 ASN A O 1
ATOM 769 N N . LEU A 1 101 ? -19.531 -24.891 -7.629 1 90.75 101 LEU A N 1
ATOM 770 C CA . LEU A 1 101 ? -20.734 -25.594 -7.203 1 90.75 101 LEU A CA 1
ATOM 771 C C . LEU A 1 101 ? -21.422 -26.266 -8.391 1 90.75 101 LEU A C 1
ATOM 773 O O . LEU A 1 101 ? -21.812 -27.438 -8.312 1 90.75 101 LEU A O 1
ATOM 777 N N . ILE A 1 102 ? -21.656 -25.438 -9.297 1 87.31 102 ILE A N 1
ATOM 778 C CA . ILE A 1 102 ? -22.391 -25.906 -10.469 1 87.31 102 ILE A CA 1
ATOM 779 C C . ILE A 1 102 ? -21.625 -25.531 -11.742 1 87.31 102 ILE A C 1
ATOM 781 O O . ILE A 1 102 ? -21.109 -24.422 -11.852 1 87.31 102 ILE A O 1
ATOM 785 N N . ASN A 1 103 ? -21.469 -26.438 -12.617 1 85.81 103 ASN A N 1
ATOM 786 C CA . ASN A 1 103 ? -20.891 -26.219 -13.938 1 85.81 103 ASN A CA 1
ATOM 787 C C . ASN A 1 103 ? -21.891 -26.547 -15.047 1 85.81 103 ASN A C 1
ATOM 789 O O . ASN A 1 103 ? -22.359 -27.672 -15.156 1 85.81 103 ASN A O 1
ATOM 793 N N . ILE A 1 104 ? -22.203 -25.469 -15.648 1 84.38 104 ILE A N 1
ATOM 794 C CA . ILE A 1 104 ? -23.125 -25.656 -16.766 1 84.38 104 ILE A CA 1
ATOM 795 C C . ILE A 1 104 ? -22.359 -25.625 -18.078 1 84.38 104 ILE A C 1
ATOM 797 O O . ILE A 1 104 ? -21.922 -24.562 -18.531 1 84.38 104 ILE A O 1
ATOM 801 N N . PHE A 1 105 ? -22.266 -26.75 -18.828 1 78.25 105 PHE A N 1
ATOM 802 C CA . PHE A 1 105 ? -21.656 -26.953 -20.125 1 78.25 105 PHE A CA 1
ATOM 803 C C . PHE A 1 105 ? -20.234 -26.406 -20.156 1 78.25 105 PHE A C 1
ATOM 805 O O . PHE A 1 105 ? -19.781 -25.891 -21.172 1 78.25 105 PHE A O 1
ATOM 812 N N . ASP A 1 106 ? -19.578 -26.281 -19.078 1 74.31 106 ASP A N 1
ATOM 813 C CA . ASP A 1 106 ? -18.203 -25.797 -18.969 1 74.31 106 ASP A CA 1
ATOM 814 C C . ASP A 1 106 ? -18.094 -24.328 -19.391 1 74.31 106 ASP A C 1
ATOM 816 O O . ASP A 1 106 ? -17.016 -23.875 -19.781 1 74.31 106 ASP A O 1
ATOM 820 N N . THR A 1 107 ? -19.266 -23.672 -19.469 1 83.06 107 THR A N 1
ATOM 821 C CA . THR A 1 107 ? -19.297 -22.281 -19.922 1 83.06 107 THR A CA 1
ATOM 822 C C . THR A 1 107 ? -19.688 -21.344 -18.781 1 83.06 107 THR A C 1
ATOM 824 O O . THR A 1 107 ? -19.125 -20.25 -18.656 1 83.06 107 THR A O 1
ATOM 827 N N . ILE A 1 108 ? -20.641 -21.875 -18.016 1 88 108 ILE A N 1
ATOM 828 C CA . ILE A 1 108 ? -21.109 -21.094 -16.875 1 88 108 ILE A CA 1
ATOM 829 C C . ILE A 1 108 ? -20.828 -21.875 -15.586 1 88 108 ILE A C 1
ATOM 831 O O . ILE A 1 108 ? -21.281 -23.031 -15.445 1 88 108 ILE A O 1
ATOM 835 N N . VAL A 1 109 ? -20.078 -21.281 -14.719 1 89.44 109 VAL A N 1
ATOM 836 C CA . VAL A 1 109 ? -19.766 -21.938 -13.453 1 89.44 109 VAL A CA 1
ATOM 837 C C . VAL A 1 109 ? -20.219 -21.062 -12.289 1 89.44 109 VAL A C 1
ATOM 839 O O . VAL A 1 109 ? -19.875 -19.875 -12.219 1 89.44 109 VAL A O 1
ATOM 842 N N . LEU A 1 110 ? -21.031 -21.656 -11.477 1 92.75 110 LEU A N 1
ATOM 843 C CA . LEU A 1 110 ? -21.422 -21.016 -10.219 1 92.75 110 LEU A CA 1
ATOM 844 C C . LEU A 1 110 ? -20.484 -21.438 -9.086 1 92.75 110 LEU A C 1
ATOM 846 O O . LEU A 1 110 ? -20.234 -22.641 -8.906 1 92.75 110 LEU A O 1
ATOM 850 N N . ASP A 1 111 ? -20.031 -20.406 -8.422 1 93.56 111 ASP A N 1
ATOM 851 C CA . ASP A 1 111 ? -19.078 -20.641 -7.352 1 93.56 111 ASP A CA 1
ATOM 852 C C . ASP A 1 111 ? -19.5 -19.922 -6.07 1 93.56 111 ASP A C 1
ATOM 854 O O . ASP A 1 111 ? -20.297 -18.984 -6.117 1 93.56 111 ASP A O 1
ATOM 858 N N . ALA A 1 112 ? -19.109 -20.516 -4.957 1 95.81 112 ALA A N 1
ATOM 859 C CA . ALA A 1 112 ? -19.234 -19.844 -3.672 1 95.81 112 ALA A CA 1
ATOM 860 C C . ALA A 1 112 ? -17.953 -19.984 -2.85 1 95.81 112 ALA A C 1
ATOM 862 O O . ALA A 1 112 ? -17.203 -20.938 -3.014 1 95.81 112 ALA A O 1
ATOM 863 N N . GLY A 1 113 ? -17.781 -18.984 -2.031 1 96.44 113 GLY A N 1
ATOM 864 C CA . GLY A 1 113 ? -16.578 -19.031 -1.209 1 96.44 113 GLY A CA 1
ATOM 865 C C . GLY A 1 113 ? -16.609 -18.047 -0.053 1 96.44 113 GLY A C 1
ATOM 866 O O . GLY A 1 113 ? -17.656 -17.516 0.28 1 96.44 113 GLY A O 1
ATOM 867 N N . PHE A 1 114 ? -15.422 -18.031 0.499 1 94.88 114 PHE A N 1
ATOM 868 C CA . PHE A 1 114 ? -15.242 -17.234 1.7 1 94.88 114 PHE A CA 1
ATOM 869 C C . PHE A 1 114 ? -13.852 -16.594 1.723 1 94.88 114 PHE A C 1
ATOM 871 O O . PHE A 1 114 ? -12.867 -17.234 1.353 1 94.88 114 PHE A O 1
ATOM 878 N N . GLY A 1 115 ? -13.969 -15.328 2.139 1 91.12 115 GLY A N 1
ATOM 879 C CA . GLY A 1 115 ? -12.703 -14.633 2.283 1 91.12 115 GLY A CA 1
ATOM 880 C C . GLY A 1 115 ? -12.445 -14.141 3.695 1 91.12 115 GLY A C 1
ATOM 881 O O . GLY A 1 115 ? -13.367 -13.727 4.391 1 91.12 115 GLY A O 1
ATOM 882 N N . ILE A 1 116 ? -11.172 -14.227 4.102 1 87.94 116 ILE A N 1
ATOM 883 C CA . ILE A 1 116 ? -10.734 -13.617 5.355 1 87.94 116 ILE A CA 1
ATOM 884 C C . ILE A 1 116 ? -9.641 -12.594 5.078 1 87.94 116 ILE A C 1
ATOM 886 O O . ILE A 1 116 ? -8.758 -12.82 4.246 1 87.94 116 ILE A O 1
ATOM 890 N N . GLY A 1 117 ? -9.82 -11.453 5.73 1 89 117 GLY A N 1
ATOM 891 C CA . GLY A 1 117 ? -8.82 -10.422 5.492 1 89 117 GLY A CA 1
ATOM 892 C C . GLY A 1 117 ? -9.133 -9.117 6.195 1 89 117 GLY A C 1
ATOM 893 O O . GLY A 1 117 ? -9.523 -9.109 7.363 1 89 117 GLY A O 1
ATOM 894 N N . THR A 1 118 ? -8.852 -8.055 5.457 1 89.75 118 THR A N 1
ATOM 895 C CA . THR A 1 118 ? -9.016 -6.742 6.07 1 89.75 118 THR A CA 1
ATOM 896 C C . THR A 1 118 ? -9.773 -5.801 5.137 1 89.75 118 THR A C 1
ATOM 898 O O . THR A 1 118 ? -9.773 -5.992 3.916 1 89.75 118 THR A O 1
ATOM 901 N N . TYR A 1 119 ? -10.461 -4.977 5.695 1 91.69 119 TYR A N 1
ATOM 902 C CA . TYR A 1 119 ? -11.164 -3.879 5.043 1 91.69 119 TYR A CA 1
ATOM 903 C C . TYR A 1 119 ? -10.938 -2.566 5.781 1 91.69 119 TYR A C 1
ATOM 905 O O . TYR A 1 119 ? -11.133 -2.492 7 1 91.69 119 TYR A O 1
ATOM 913 N N . SER A 1 120 ? -10.484 -1.549 5.062 1 94.88 120 SER A N 1
ATOM 914 C CA . SER A 1 120 ? -10.164 -0.264 5.676 1 94.88 120 SER A CA 1
ATOM 915 C C . SER A 1 120 ? -10.844 0.884 4.938 1 94.88 120 SER A C 1
ATOM 917 O O . SER A 1 120 ? -10.891 0.892 3.705 1 94.88 120 SER A O 1
ATOM 919 N N . ILE A 1 121 ? -11.297 1.764 5.668 1 94.12 121 ILE A N 1
ATOM 920 C CA . ILE A 1 121 ? -11.82 3.02 5.141 1 94.12 121 ILE A CA 1
ATOM 921 C C . ILE A 1 121 ? -11.031 4.191 5.734 1 94.12 121 ILE A C 1
ATOM 923 O O . ILE A 1 121 ? -10.875 4.289 6.953 1 94.12 121 ILE A O 1
ATOM 927 N N . ARG A 1 122 ? -10.594 5.035 4.883 1 95.5 122 ARG A N 1
ATOM 928 C CA . ARG A 1 122 ? -9.891 6.242 5.301 1 95.5 122 ARG A CA 1
ATOM 929 C C . ARG A 1 122 ? -10.578 7.492 4.758 1 95.5 122 ARG A C 1
ATOM 931 O O . ARG A 1 122 ? -10.977 7.531 3.592 1 95.5 122 ARG A O 1
ATOM 938 N N . ILE A 1 123 ? -10.734 8.383 5.582 1 94.12 123 ILE A N 1
ATOM 939 C CA . ILE A 1 123 ? -11.234 9.688 5.188 1 94.12 123 ILE A CA 1
ATOM 940 C C . ILE A 1 123 ? -10.141 10.742 5.363 1 94.12 123 ILE A C 1
ATOM 942 O O . ILE A 1 123 ? -9.555 10.859 6.441 1 94.12 123 ILE A O 1
ATOM 946 N N . SER A 1 124 ? -9.93 11.469 4.324 1 94.88 124 SER A N 1
ATOM 947 C CA . SER A 1 124 ? -8.836 12.438 4.375 1 94.88 124 SER A CA 1
ATOM 948 C C . SER A 1 124 ? -9.289 13.812 3.912 1 94.88 124 SER A C 1
ATOM 950 O O . SER A 1 124 ? -10.203 13.93 3.088 1 94.88 124 SER A O 1
ATOM 952 N N . ARG A 1 125 ? -8.672 14.734 4.41 1 92.56 125 ARG A N 1
ATOM 953 C CA . ARG A 1 125 ? -8.836 16.109 3.963 1 92.56 125 ARG A CA 1
ATOM 954 C C . ARG A 1 125 ? -7.484 16.797 3.801 1 92.56 125 ARG A C 1
ATOM 956 O O . ARG A 1 125 ? -6.555 16.531 4.566 1 92.56 125 ARG A O 1
ATOM 963 N N . ASN A 1 126 ? -7.461 17.625 2.908 1 90.81 126 ASN A N 1
ATOM 964 C CA . ASN A 1 126 ? -6.25 18.422 2.709 1 90.81 126 ASN A CA 1
ATOM 965 C C . ASN A 1 126 ? -6.176 19.594 3.688 1 90.81 126 ASN A C 1
ATOM 967 O O . ASN A 1 126 ? -7.184 20.25 3.953 1 90.81 126 ASN A O 1
ATOM 971 N N . LEU A 1 127 ? -5.035 19.75 4.234 1 91 127 LEU A N 1
ATOM 972 C CA . LEU A 1 127 ? -4.738 20.922 5.051 1 91 127 LEU A CA 1
ATOM 973 C C . LEU A 1 127 ? -3.932 21.953 4.262 1 91 127 LEU A C 1
ATOM 975 O O . LEU A 1 127 ? -2.943 21.594 3.613 1 91 127 LEU A O 1
ATOM 979 N N . LEU A 1 128 ? -4.426 23.094 4.391 1 86.94 128 LEU A N 1
ATOM 980 C CA . LEU A 1 128 ? -3.738 24.156 3.66 1 86.94 128 LEU A CA 1
ATOM 981 C C . LEU A 1 128 ? -2.537 24.672 4.445 1 86.94 128 LEU A C 1
ATOM 983 O O . LEU A 1 128 ? -2.57 24.719 5.68 1 86.94 128 LEU A O 1
ATOM 987 N N . GLY A 1 129 ? -1.483 24.984 3.785 1 89.31 129 GLY A N 1
ATOM 988 C CA . GLY A 1 129 ? -0.271 25.562 4.352 1 89.31 129 GLY A CA 1
ATOM 989 C C . GLY A 1 129 ? 0.752 25.953 3.305 1 89.31 129 GLY A C 1
ATOM 990 O O . GLY A 1 129 ? 0.417 26.094 2.127 1 89.31 129 GLY A O 1
ATOM 991 N N . GLY A 1 130 ? 1.934 26.281 3.799 1 89.31 130 GLY A N 1
ATOM 992 C CA . GLY A 1 130 ? 3 26.703 2.9 1 89.31 130 GLY A CA 1
ATOM 993 C C . GLY A 1 130 ? 3.602 25.547 2.121 1 89.31 130 GLY A C 1
ATOM 994 O O . GLY A 1 130 ? 3.312 24.375 2.404 1 89.31 130 GLY A O 1
ATOM 995 N N . ASP A 1 131 ? 4.383 25.891 1.094 1 88 131 ASP A N 1
ATOM 996 C CA . ASP A 1 131 ? 5.004 24.891 0.237 1 88 131 ASP A CA 1
ATOM 997 C C . ASP A 1 131 ? 6.512 25.109 0.134 1 88 131 ASP A C 1
ATOM 999 O O . ASP A 1 131 ? 7.078 25.047 -0.959 1 88 131 ASP A O 1
ATOM 1003 N N . THR A 1 132 ? 7.043 25.438 1.258 1 90.5 132 THR A N 1
ATOM 1004 C CA . THR A 1 132 ? 8.492 25.547 1.312 1 90.5 132 THR A CA 1
ATOM 1005 C C . THR A 1 132 ? 9.07 24.531 2.299 1 90.5 132 THR A C 1
ATOM 1007 O O . THR A 1 132 ? 8.359 24.031 3.178 1 90.5 132 THR A O 1
ATOM 1010 N N . ILE A 1 133 ? 10.352 24.312 2.164 1 90.69 133 ILE A N 1
ATOM 1011 C CA . ILE A 1 133 ? 11.031 23.422 3.086 1 90.69 133 ILE A CA 1
ATOM 1012 C C . ILE A 1 133 ? 10.938 23.969 4.508 1 90.69 133 ILE A C 1
ATOM 1014 O O . ILE A 1 133 ? 10.758 23.203 5.461 1 90.69 133 ILE A O 1
ATOM 1018 N N . ASN A 1 134 ? 11.117 25.219 4.602 1 90.88 134 ASN A N 1
ATOM 1019 C CA . ASN A 1 134 ? 10.984 25.844 5.918 1 90.88 134 ASN A CA 1
ATOM 1020 C C . ASN A 1 134 ? 9.594 25.609 6.508 1 90.88 134 ASN A C 1
ATOM 1022 O O . ASN A 1 134 ? 9.461 25.297 7.691 1 90.88 134 ASN A O 1
ATOM 1026 N N . ASP A 1 135 ? 8.57 25.828 5.691 1 91.94 135 ASP A N 1
ATOM 1027 C CA . ASP A 1 135 ? 7.215 25.547 6.16 1 91.94 135 ASP A CA 1
ATOM 1028 C C . ASP A 1 135 ? 7.086 24.094 6.617 1 91.94 135 ASP A C 1
ATOM 1030 O O . ASP A 1 135 ? 6.441 23.812 7.629 1 91.94 135 ASP A O 1
ATOM 1034 N N . PHE A 1 136 ? 7.648 23.203 5.875 1 92.44 136 PHE A N 1
ATOM 1035 C CA . PHE A 1 136 ? 7.625 21.781 6.203 1 92.44 136 PHE A CA 1
ATOM 1036 C C . PHE A 1 136 ? 8.297 21.531 7.543 1 92.44 136 PHE A C 1
ATOM 1038 O O . PHE A 1 136 ? 7.727 20.875 8.414 1 92.44 136 PHE A O 1
ATOM 1045 N N . LEU A 1 137 ? 9.438 22.125 7.723 1 90 137 LEU A N 1
ATOM 1046 C CA . LEU A 1 137 ? 10.227 21.859 8.922 1 90 137 LEU A CA 1
ATOM 1047 C C . LEU A 1 137 ? 9.602 22.516 10.141 1 90 137 LEU A C 1
ATOM 1049 O O . LEU A 1 137 ? 9.734 22.016 11.258 1 90 137 LEU A O 1
ATOM 1053 N N . THR A 1 138 ? 8.891 23.578 9.961 1 89.94 138 THR A N 1
ATOM 1054 C CA . THR A 1 138 ? 8.352 24.312 11.094 1 89.94 138 THR A CA 1
ATOM 1055 C C . THR A 1 138 ? 6.906 23.906 11.367 1 89.94 138 THR A C 1
ATOM 1057 O O . THR A 1 138 ? 6.293 24.391 12.328 1 89.94 138 THR A O 1
ATOM 1060 N N . GLY A 1 139 ? 6.328 23.109 10.516 1 87.44 139 GLY A N 1
ATOM 1061 C CA . GLY A 1 139 ? 4.992 22.594 10.773 1 87.44 139 GLY A CA 1
ATOM 1062 C C . GLY A 1 139 ? 3.893 23.484 10.219 1 87.44 139 GLY A C 1
ATOM 1063 O O . GLY A 1 139 ? 2.756 23.438 10.695 1 87.44 139 GLY A O 1
ATOM 1064 N N . HIS A 1 140 ? 4.246 24.359 9.234 1 88.94 140 HIS A N 1
ATOM 1065 C CA . HIS A 1 140 ? 3.27 25.266 8.656 1 88.94 140 HIS A CA 1
ATOM 1066 C C . HIS A 1 140 ? 2.945 24.891 7.215 1 88.94 140 HIS A C 1
ATOM 1068 O O . HIS A 1 140 ? 2.311 25.672 6.496 1 88.94 140 HIS A O 1
ATOM 1074 N N . SER A 1 141 ? 3.412 23.75 6.867 1 89.94 141 SER A N 1
ATOM 1075 C CA . SER A 1 141 ? 3.205 23.297 5.492 1 89.94 141 SER A CA 1
ATOM 1076 C C . SER A 1 141 ? 1.816 22.703 5.309 1 89.94 141 SER A C 1
ATOM 1078 O O . SER A 1 141 ? 1.132 22.391 6.285 1 89.94 141 SER A O 1
ATOM 1080 N N . SER A 1 142 ? 1.478 22.562 4.016 1 90.19 142 SER A N 1
ATOM 1081 C CA . SER A 1 142 ? 0.29 21.797 3.684 1 90.19 142 SER A CA 1
ATOM 1082 C C . SER A 1 142 ? 0.428 20.344 4.152 1 90.19 142 SER A C 1
ATOM 1084 O O . SER A 1 142 ? 1.537 19.875 4.418 1 90.19 142 SER A O 1
ATOM 1086 N N . GLY A 1 143 ? -0.744 19.797 4.383 1 91.69 143 GLY A N 1
ATOM 1087 C CA . GLY A 1 143 ? -0.765 18.422 4.855 1 91.69 143 GLY A CA 1
ATOM 1088 C C . GLY A 1 143 ? -2.098 17.734 4.629 1 91.69 143 GLY A C 1
ATOM 1089 O O . GLY A 1 143 ? -2.912 18.188 3.826 1 91.69 143 GLY A O 1
ATOM 1090 N N . VAL A 1 144 ? -2.1 16.609 5.207 1 92 144 VAL A N 1
ATOM 1091 C CA . VAL A 1 144 ? -3.322 15.812 5.129 1 92 144 VAL A CA 1
ATOM 1092 C C . VAL A 1 144 ? -3.748 15.383 6.531 1 92 144 VAL A C 1
ATOM 1094 O O . VAL A 1 144 ? -2.93 14.891 7.309 1 92 144 VAL A O 1
ATOM 1097 N N . SER A 1 145 ? -4.953 15.695 6.848 1 94.06 145 SER A N 1
ATOM 1098 C CA . SER A 1 145 ? -5.574 15.102 8.023 1 94.06 145 SER A CA 1
ATOM 1099 C C . SER A 1 145 ? -6.422 13.891 7.645 1 94.06 145 SER A C 1
ATOM 1101 O O . SER A 1 145 ? -7.125 13.914 6.629 1 94.06 145 SER A O 1
ATOM 1103 N N . SER A 1 146 ? -6.293 12.922 8.453 1 94.81 146 SER A N 1
ATOM 1104 C CA . SER A 1 146 ? -7.066 11.734 8.094 1 94.81 146 SER A CA 1
ATOM 1105 C C . SER A 1 146 ? -7.574 11.008 9.336 1 94.81 146 SER A C 1
ATOM 1107 O O . SER A 1 146 ? -7.027 11.172 10.43 1 94.81 146 SER A O 1
ATOM 1109 N N . MET A 1 147 ? -8.594 10.258 9.148 1 94.88 147 MET A N 1
ATOM 1110 C CA . MET A 1 147 ? -9.094 9.234 10.062 1 94.88 147 MET A CA 1
ATOM 1111 C C . MET A 1 147 ? -9.336 7.922 9.336 1 94.88 147 MET A C 1
ATOM 1113 O O . MET A 1 147 ? -9.727 7.914 8.164 1 94.88 147 MET A O 1
ATOM 1117 N N . LYS A 1 148 ? -9.148 6.918 10.086 1 95.25 148 LYS A N 1
ATOM 1118 C CA . LYS A 1 148 ? -9.281 5.605 9.453 1 95.25 148 LYS A CA 1
ATOM 1119 C C . LYS A 1 148 ? -9.953 4.609 10.398 1 95.25 148 LYS A C 1
ATOM 1121 O O . LYS A 1 148 ? -9.859 4.746 11.617 1 95.25 148 LYS A O 1
ATOM 1126 N N . ILE A 1 149 ? -10.609 3.676 9.844 1 95.5 149 ILE A N 1
ATOM 1127 C CA . ILE A 1 149 ? -11.133 2.518 10.562 1 95.5 149 ILE A CA 1
ATOM 1128 C C . ILE A 1 149 ? -10.711 1.236 9.844 1 95.5 149 ILE A C 1
ATOM 1130 O O . ILE A 1 149 ? -10.836 1.132 8.617 1 95.5 149 ILE A O 1
ATOM 1134 N N . ASP A 1 150 ? -10.203 0.349 10.586 1 94.19 150 ASP A N 1
ATOM 1135 C CA . ASP A 1 150 ? -9.742 -0.94 10.078 1 94.19 150 ASP A CA 1
ATOM 1136 C C . ASP A 1 150 ? -10.617 -2.078 10.594 1 94.19 150 ASP A C 1
ATOM 1138 O O . ASP A 1 150 ? -10.906 -2.156 11.789 1 94.19 150 ASP A O 1
ATOM 1142 N N . TYR A 1 151 ? -10.945 -2.959 9.703 1 94.81 151 TYR A N 1
ATOM 1143 C CA . TYR A 1 151 ? -11.742 -4.129 10.07 1 94.81 151 TYR A CA 1
ATOM 1144 C C . TYR A 1 151 ? -11 -5.418 9.734 1 94.81 151 TYR A C 1
ATOM 1146 O O . TYR A 1 151 ? -10.367 -5.516 8.68 1 94.81 151 TYR A O 1
ATOM 1154 N N . TYR A 1 152 ? -11.102 -6.301 10.656 1 93.06 152 TYR A N 1
ATOM 1155 C CA . TYR A 1 152 ? -10.977 -7.703 10.273 1 93.06 152 TYR A CA 1
ATOM 1156 C C . TYR A 1 152 ? -12.273 -8.219 9.664 1 93.06 152 TYR A C 1
ATOM 1158 O O . TYR A 1 152 ? -13.359 -7.969 10.195 1 93.06 152 TYR A O 1
ATOM 1166 N N . ILE A 1 153 ? -12.078 -8.977 8.625 1 94.81 153 ILE A N 1
ATOM 1167 C CA . ILE A 1 153 ? -13.352 -9.25 7.961 1 94.81 153 ILE A CA 1
ATOM 1168 C C . ILE A 1 153 ? -13.453 -10.734 7.633 1 94.81 153 ILE A C 1
ATOM 1170 O O . ILE A 1 153 ? -12.438 -11.398 7.406 1 94.81 153 ILE A O 1
ATOM 1174 N N . ALA A 1 154 ? -14.648 -11.188 7.648 1 96.62 154 ALA A N 1
ATOM 1175 C CA . ALA A 1 154 ? -15.141 -12.406 7.008 1 96.62 154 ALA A CA 1
ATOM 1176 C C . ALA A 1 154 ? -16.078 -12.078 5.855 1 96.62 154 ALA A C 1
ATOM 1178 O O . ALA A 1 154 ? -17.047 -11.344 6.027 1 96.62 154 ALA A O 1
ATOM 1179 N N . SER A 1 155 ? -15.82 -12.672 4.715 1 97 155 SER A N 1
ATOM 1180 C CA . SER A 1 155 ? -16.5 -12.188 3.518 1 97 155 SER A CA 1
ATOM 1181 C C . SER A 1 155 ? -16.984 -13.336 2.648 1 97 155 SER A C 1
ATOM 1183 O O . SER A 1 155 ? -16.281 -13.773 1.732 1 97 155 SER A O 1
ATOM 1185 N N . PRO A 1 156 ? -18.172 -13.789 2.916 1 98.12 156 PRO A N 1
ATOM 1186 C CA . PRO A 1 156 ? -18.75 -14.75 1.976 1 98.12 156 PRO A CA 1
ATOM 1187 C C . PRO A 1 156 ? -19.078 -14.125 0.621 1 98.12 156 PRO A C 1
ATOM 1189 O O . PRO A 1 156 ? -19.391 -12.93 0.545 1 98.12 156 PRO A O 1
ATOM 1192 N N . TYR A 1 157 ? -18.969 -14.969 -0.435 1 97.75 157 TYR A N 1
ATOM 1193 C CA . TYR A 1 157 ? -19.281 -14.469 -1.768 1 97.75 157 TYR A CA 1
ATOM 1194 C C . TYR A 1 157 ? -19.828 -15.578 -2.654 1 97.75 157 TYR A C 1
ATOM 1196 O O . TYR A 1 157 ? -19.672 -16.766 -2.338 1 97.75 157 TYR A O 1
ATOM 1204 N N . THR A 1 158 ? -20.5 -15.172 -3.654 1 97.19 158 THR A N 1
ATOM 1205 C CA . THR A 1 158 ? -20.875 -16.016 -4.781 1 97.19 158 THR A CA 1
ATOM 1206 C C . THR A 1 158 ? -20.484 -15.367 -6.102 1 97.19 158 THR A C 1
ATOM 1208 O O . THR A 1 158 ? -20.422 -14.141 -6.211 1 97.19 158 THR A O 1
ATOM 1211 N N . SER A 1 159 ? -20.125 -16.219 -6.984 1 95.5 159 SER A N 1
ATOM 1212 C CA . SER A 1 159 ? -19.656 -15.703 -8.266 1 95.5 159 SER A CA 1
ATOM 1213 C C . SER A 1 159 ? -20.156 -16.547 -9.43 1 95.5 159 SER A C 1
ATOM 1215 O O . SER A 1 159 ? -20.406 -17.75 -9.266 1 95.5 159 SER A O 1
ATOM 1217 N N . LEU A 1 160 ? -20.328 -15.906 -10.531 1 94.81 160 LEU A N 1
ATOM 1218 C CA . LEU A 1 160 ? -20.688 -16.531 -11.805 1 94.81 160 LEU A CA 1
ATOM 1219 C C . LEU A 1 160 ? -19.562 -16.344 -12.828 1 94.81 160 LEU A C 1
ATOM 1221 O O . LEU A 1 160 ? -19.234 -15.211 -13.203 1 9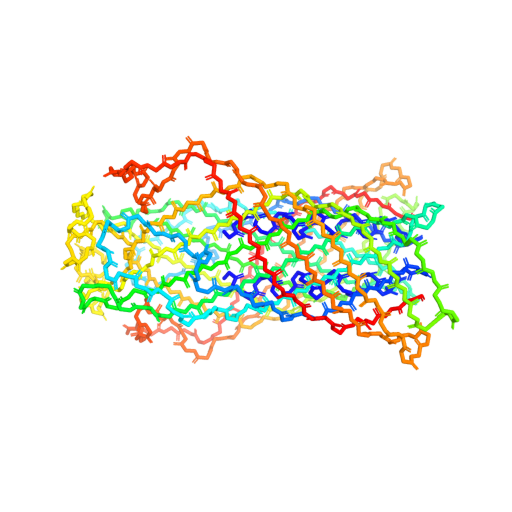4.81 160 LEU A O 1
ATOM 1225 N N . TYR A 1 161 ? -19 -17.438 -13.234 1 92.56 161 TYR A N 1
ATOM 1226 C CA . TYR A 1 161 ? -17.984 -17.406 -14.281 1 92.56 161 TYR A CA 1
ATOM 1227 C C . TYR A 1 161 ? -18.609 -17.672 -15.648 1 92.56 161 TYR A C 1
ATOM 1229 O O . TYR A 1 161 ? -19.344 -18.641 -15.828 1 92.56 161 TYR A O 1
ATOM 1237 N N . LEU A 1 162 ? -18.312 -16.844 -16.531 1 93.38 162 LEU A N 1
ATOM 1238 C CA . LEU A 1 162 ? -18.656 -17.016 -17.938 1 93.38 162 LEU A CA 1
ATOM 1239 C C . LEU A 1 162 ? -17.391 -17.234 -18.781 1 93.38 162 LEU A C 1
ATOM 1241 O O . LEU A 1 162 ? -16.656 -16.281 -19.047 1 93.38 162 LEU A O 1
ATOM 1245 N N . HIS A 1 163 ? -17.25 -18.469 -19.234 1 90.5 163 HIS A N 1
ATOM 1246 C CA . HIS A 1 163 ? -16.062 -18.812 -20.016 1 90.5 163 HIS A CA 1
ATOM 1247 C C . HIS A 1 163 ? -16.281 -18.516 -21.5 1 90.5 163 HIS A C 1
ATOM 1249 O O . HIS A 1 163 ? -17.188 -19.078 -22.109 1 90.5 163 HIS A O 1
ATOM 1255 N N . PHE A 1 164 ? -15.43 -17.766 -21.969 1 89.44 164 PHE A N 1
ATOM 1256 C CA . PHE A 1 164 ? -15.445 -17.5 -23.406 1 89.44 164 PHE A CA 1
ATOM 1257 C C . PHE A 1 164 ? -14.523 -18.469 -24.141 1 89.44 164 PHE A C 1
ATOM 1259 O O . PHE A 1 164 ? -14.805 -18.859 -25.281 1 89.44 164 PHE A O 1
ATOM 1266 N N . THR A 1 165 ? -13.422 -18.75 -23.469 1 85.06 165 THR A N 1
ATOM 1267 C CA . THR A 1 165 ? -12.492 -19.797 -23.875 1 85.06 165 THR A CA 1
ATOM 1268 C C . THR A 1 165 ? -11.984 -20.578 -22.656 1 85.06 165 THR A C 1
ATOM 1270 O O . THR A 1 165 ? -12.383 -20.281 -21.531 1 85.06 165 THR A O 1
ATOM 1273 N N . ASP A 1 166 ? -11.094 -21.531 -23 1 78.5 166 ASP A N 1
ATOM 1274 C CA . ASP A 1 166 ? -10.516 -22.297 -21.891 1 78.5 166 ASP A CA 1
ATOM 1275 C C . ASP A 1 166 ? -9.57 -21.422 -21.062 1 78.5 166 ASP A C 1
ATOM 1277 O O . ASP A 1 166 ? -9.281 -21.734 -19.906 1 78.5 166 ASP A O 1
ATOM 1281 N N . PHE A 1 167 ? -9.211 -20.281 -21.625 1 77.19 167 PHE A N 1
ATOM 1282 C CA . PHE A 1 167 ? -8.164 -19.5 -20.969 1 77.19 167 PHE A CA 1
ATOM 1283 C C . PHE A 1 167 ? -8.695 -18.141 -20.531 1 77.19 167 PHE A C 1
ATOM 1285 O O . PHE A 1 167 ? -8.008 -17.406 -19.844 1 77.19 167 PHE A O 1
ATOM 1292 N N . PHE A 1 168 ? -9.898 -17.875 -20.938 1 82 168 PHE A N 1
ATOM 1293 C CA . PHE A 1 168 ? -10.438 -16.531 -20.688 1 82 168 PHE A CA 1
ATOM 1294 C C . PHE A 1 168 ? -11.875 -16.625 -20.188 1 82 168 PHE A C 1
ATOM 1296 O O . PHE A 1 168 ? -12.711 -17.297 -20.797 1 82 168 PHE A O 1
ATOM 1303 N N . ALA A 1 169 ? -12.109 -15.875 -19.094 1 88.44 169 ALA A N 1
ATOM 1304 C CA . ALA A 1 169 ? -13.461 -15.875 -18.547 1 88.44 169 ALA A CA 1
ATOM 1305 C C . ALA A 1 169 ? -13.812 -14.516 -17.938 1 88.44 169 ALA A C 1
ATOM 1307 O O . ALA A 1 169 ? -12.922 -13.758 -17.547 1 88.44 169 ALA A O 1
ATOM 1308 N N . LEU A 1 170 ? -15.102 -14.242 -17.938 1 93 170 LEU A N 1
ATOM 1309 C CA . LEU A 1 170 ? -15.688 -13.148 -17.156 1 93 170 LEU A CA 1
ATOM 1310 C C . LEU A 1 170 ? -16.281 -13.672 -15.859 1 93 170 LEU A C 1
ATOM 1312 O O . LEU A 1 170 ? -17 -14.68 -15.859 1 93 170 LEU A O 1
ATOM 1316 N N . ASN A 1 171 ? -15.938 -13.008 -14.766 1 93.81 171 ASN A N 1
ATOM 1317 C CA . ASN A 1 171 ? -16.469 -13.375 -13.461 1 93.81 171 ASN A CA 1
ATOM 1318 C C . ASN A 1 171 ? -17.297 -12.25 -12.852 1 93.81 171 ASN A C 1
ATOM 1320 O O . ASN A 1 171 ? -16.828 -11.109 -12.758 1 93.81 171 ASN A O 1
ATOM 1324 N N . VAL A 1 172 ? -18.516 -12.508 -12.555 1 96.31 172 VAL A N 1
ATOM 1325 C CA . VAL A 1 172 ? -19.375 -11.602 -11.805 1 96.31 172 VAL A CA 1
ATOM 1326 C C . VAL A 1 172 ? -19.531 -12.094 -10.375 1 96.31 172 VAL A C 1
ATOM 1328 O O . VAL A 1 172 ? -19.938 -13.242 -10.148 1 96.31 172 VAL A O 1
ATOM 1331 N N . LYS A 1 173 ? -19.297 -11.211 -9.398 1 97.31 173 LYS A N 1
ATOM 1332 C CA . LYS A 1 173 ? -19.203 -11.641 -8.008 1 97.31 173 LYS A CA 1
ATOM 1333 C C . LYS A 1 173 ? -20.016 -10.727 -7.09 1 97.31 173 LYS A C 1
ATOM 1335 O O . LYS A 1 173 ? -19.953 -9.5 -7.23 1 97.31 173 LYS A O 1
ATOM 1340 N N . ALA A 1 174 ? -20.812 -11.312 -6.25 1 97.56 174 ALA A N 1
ATOM 1341 C CA . ALA A 1 174 ? -21.453 -10.625 -5.133 1 97.56 174 ALA A CA 1
ATOM 1342 C C . ALA A 1 174 ? -20.812 -11.031 -3.805 1 97.56 174 ALA A C 1
ATOM 1344 O O . ALA A 1 174 ? -20.688 -12.219 -3.512 1 97.56 174 ALA A O 1
ATOM 1345 N N . ARG A 1 175 ? -20.484 -10.047 -3.045 1 97.94 175 ARG A N 1
ATOM 1346 C CA . ARG A 1 175 ? -19.766 -10.305 -1.799 1 97.94 175 ARG A CA 1
ATOM 1347 C C . ARG A 1 175 ? -20.406 -9.562 -0.634 1 97.94 175 ARG A C 1
ATOM 1349 O O . ARG A 1 175 ? -20.781 -8.398 -0.768 1 97.94 175 ARG A O 1
ATOM 1356 N N . TYR A 1 176 ? -20.5 -10.266 0.454 1 98 176 TYR A N 1
ATOM 1357 C CA . TYR A 1 176 ? -20.859 -9.656 1.729 1 98 176 TYR A CA 1
ATOM 1358 C C . TYR A 1 176 ? -19.656 -9.547 2.645 1 98 176 TYR A C 1
ATOM 1360 O O . TYR A 1 176 ? -18.75 -10.391 2.596 1 98 176 TYR A O 1
ATOM 1368 N N . ILE A 1 177 ? -19.641 -8.508 3.502 1 97.88 177 ILE A N 1
ATOM 1369 C CA . ILE A 1 177 ? -18.516 -8.289 4.395 1 97.88 177 ILE A CA 1
ATOM 1370 C C . ILE A 1 177 ? -19.016 -8.141 5.832 1 97.88 177 ILE A C 1
ATOM 1372 O O . ILE A 1 177 ? -19.703 -7.176 6.16 1 97.88 177 ILE A O 1
ATOM 1376 N N . PHE A 1 178 ? -18.641 -9.102 6.582 1 97.75 178 PHE A N 1
ATOM 1377 C CA . PHE A 1 178 ? -18.734 -8.953 8.031 1 97.75 178 PHE A CA 1
ATOM 1378 C C . PHE A 1 178 ? -17.406 -8.445 8.602 1 97.75 178 PHE A C 1
ATOM 1380 O O . PHE A 1 178 ? -16.375 -9.086 8.43 1 97.75 178 PHE A O 1
ATOM 1387 N N . GLY A 1 179 ? -17.516 -7.328 9.289 1 97.44 179 GLY A N 1
ATOM 1388 C CA . GLY A 1 179 ? -16.281 -6.758 9.805 1 97.44 179 GLY A CA 1
ATOM 1389 C C . GLY A 1 179 ? -16.328 -6.488 11.297 1 97.44 179 GLY A C 1
ATOM 1390 O O . GLY A 1 179 ? -17.406 -6.25 11.852 1 97.44 179 GLY A O 1
ATOM 1391 N N . TYR A 1 180 ? -15.148 -6.602 11.914 1 97.25 180 TYR A N 1
ATOM 1392 C CA . TYR A 1 180 ? -14.961 -6.234 13.312 1 97.25 180 TYR A CA 1
ATOM 1393 C C . TYR A 1 180 ? -13.789 -5.273 13.477 1 97.25 180 TYR A C 1
ATOM 1395 O O . TYR A 1 180 ? -12.711 -5.504 12.93 1 97.25 180 TYR A O 1
ATOM 1403 N N . THR A 1 181 ? -14.047 -4.215 14.195 1 97.06 181 THR A N 1
ATOM 1404 C CA . THR A 1 181 ? -12.984 -3.268 14.516 1 97.06 181 THR A CA 1
ATOM 1405 C C . THR A 1 181 ? -12.727 -3.223 16.016 1 97.06 181 THR A C 1
ATOM 1407 O O . THR A 1 181 ? -13.672 -3.203 16.812 1 97.06 181 THR A O 1
ATOM 1410 N N . GLU A 1 182 ? -11.5 -3.238 16.344 1 93.88 182 GLU A N 1
ATOM 1411 C CA . GLU A 1 182 ? -11.133 -3.158 17.766 1 93.88 182 GLU A CA 1
ATOM 1412 C C . GLU A 1 182 ? -11.172 -1.717 18.25 1 93.88 182 GLU A C 1
ATOM 1414 O O . GLU A 1 182 ? -11.602 -1.453 19.375 1 93.88 182 GLU A O 1
ATOM 1419 N N . ASN A 1 183 ? -10.766 -0.735 17.469 1 93.19 183 ASN A N 1
ATOM 1420 C CA . ASN A 1 183 ? -10.484 0.611 17.953 1 93.19 183 ASN A CA 1
ATOM 1421 C C . ASN A 1 183 ? -11.445 1.636 17.359 1 93.19 183 ASN A C 1
ATOM 1423 O O . ASN A 1 183 ? -11.469 2.791 17.781 1 93.19 183 ASN A O 1
ATOM 1427 N N . GLY A 1 184 ? -12.18 1.256 16.375 1 95.31 184 GLY A N 1
ATOM 1428 C CA . GLY A 1 184 ? -13.008 2.23 15.695 1 95.31 184 GLY A CA 1
ATOM 1429 C C . GLY A 1 184 ? -12.211 3.23 14.875 1 95.31 184 GLY A C 1
ATOM 1430 O O . GLY A 1 184 ? -11.117 2.92 14.406 1 95.31 184 GLY A O 1
ATOM 1431 N N . TRP A 1 185 ? -12.781 4.375 14.734 1 95 185 TRP A N 1
ATOM 1432 C CA . TRP A 1 185 ? -12.109 5.422 13.969 1 95 185 TRP A CA 1
ATOM 1433 C C . TRP A 1 185 ? -10.93 5.996 14.75 1 95 185 TRP A C 1
ATOM 1435 O O . TRP A 1 185 ? -11.07 6.332 15.93 1 95 185 TRP A O 1
ATOM 1445 N N . ILE A 1 186 ? -9.859 6.121 14.039 1 94.5 186 ILE A N 1
ATOM 1446 C CA . ILE A 1 186 ? -8.633 6.648 14.633 1 94.5 186 ILE A CA 1
ATOM 1447 C C . ILE A 1 186 ? -8.07 7.762 13.75 1 94.5 186 ILE A C 1
ATOM 1449 O O . ILE A 1 186 ? -7.984 7.609 12.531 1 94.5 186 ILE A O 1
ATOM 1453 N N . TYR A 1 187 ? -7.711 8.852 14.383 1 92.5 187 TYR A N 1
ATOM 1454 C CA . TYR A 1 187 ? -7.039 9.922 13.656 1 92.5 187 TYR A CA 1
ATOM 1455 C C . TYR A 1 187 ? -5.617 9.516 13.281 1 92.5 187 TYR A C 1
ATOM 1457 O O . TYR A 1 187 ? -5.086 8.539 13.812 1 92.5 187 TYR A O 1
ATOM 1465 N N . SER A 1 188 ? -5.016 10.297 12.445 1 85.81 188 SER A N 1
ATOM 1466 C CA . SER A 1 188 ? -3.654 10.031 11.992 1 85.81 188 SER A CA 1
ATOM 1467 C C . SER A 1 188 ? -2.664 10.078 13.148 1 85.81 188 SER A C 1
ATOM 1469 O O . SER A 1 188 ? -1.604 9.453 13.102 1 85.81 188 SER A O 1
ATOM 1471 N N . ASN A 1 189 ? -3.004 10.734 14.125 1 83.5 189 ASN A N 1
ATOM 1472 C CA . ASN A 1 189 ? -2.107 10.844 15.273 1 83.5 189 ASN A CA 1
ATOM 1473 C C . ASN A 1 189 ? -2.289 9.672 16.234 1 83.5 189 ASN A C 1
ATOM 1475 O O . ASN A 1 189 ? -1.617 9.602 17.266 1 83.5 189 ASN A O 1
ATOM 1479 N N . GLY A 1 190 ? -3.229 8.852 15.984 1 88.5 190 GLY A N 1
ATOM 1480 C CA . GLY A 1 190 ? -3.414 7.648 16.781 1 88.5 190 GLY A CA 1
ATOM 1481 C C . GLY A 1 190 ? -4.555 7.762 17.781 1 88.5 190 GLY A C 1
ATOM 1482 O O . GLY A 1 190 ? -4.969 6.766 18.375 1 88.5 190 GLY A O 1
ATOM 1483 N N . ASN A 1 191 ? -5.051 8.914 17.953 1 91 191 ASN A N 1
ATOM 1484 C CA . ASN A 1 191 ? -6.148 9.094 18.891 1 91 191 ASN A CA 1
ATOM 1485 C C . ASN A 1 191 ? -7.473 8.594 18.328 1 91 191 ASN A C 1
ATOM 1487 O O . ASN A 1 191 ? -7.711 8.695 17.109 1 91 191 ASN A O 1
ATOM 1491 N N . LYS A 1 192 ? -8.297 8.188 19.219 1 93.69 192 LYS A N 1
ATOM 1492 C CA . LYS A 1 192 ? -9.609 7.691 18.812 1 93.69 192 LYS A CA 1
ATOM 1493 C C . LYS A 1 192 ? -10.555 8.844 18.469 1 93.69 192 LYS A C 1
ATOM 1495 O O . LYS A 1 192 ? -10.562 9.867 19.172 1 93.69 192 LYS A O 1
ATOM 1500 N N . VAL A 1 193 ? -11.289 8.594 17.484 1 93.12 193 VAL A N 1
ATOM 1501 C CA . VAL A 1 193 ? -12.359 9.539 17.172 1 93.12 193 VAL A CA 1
ATOM 1502 C C . VAL A 1 193 ? -13.523 9.336 18.141 1 93.12 193 VAL A C 1
ATOM 1504 O O . VAL A 1 193 ? -13.984 8.211 18.344 1 93.12 193 VAL A O 1
ATOM 1507 N N . ASP A 1 194 ? -13.93 10.422 18.672 1 89.81 194 ASP A N 1
ATOM 1508 C CA . ASP A 1 194 ? -15 10.336 19.656 1 89.81 194 ASP A CA 1
ATOM 1509 C C . ASP A 1 194 ? -16.375 10.281 18.984 1 89.81 194 ASP A C 1
ATOM 1511 O O . ASP A 1 194 ? -17.047 11.305 18.859 1 89.81 194 ASP A O 1
ATOM 1515 N N . VAL A 1 195 ? -16.734 9.133 18.594 1 89.19 195 VAL A N 1
ATOM 1516 C CA . VAL A 1 195 ? -18.047 8.891 17.984 1 89.19 195 VAL A CA 1
ATOM 1517 C C . VAL A 1 195 ? -18.609 7.555 18.453 1 89.19 195 VAL A C 1
ATOM 1519 O O . VAL A 1 195 ? -17.844 6.645 18.797 1 89.19 195 VAL A O 1
ATOM 1522 N N . ASP A 1 196 ? -19.891 7.492 18.562 1 83.19 196 ASP A N 1
ATOM 1523 C CA . ASP A 1 196 ? -20.531 6.219 18.859 1 83.19 196 ASP A CA 1
ATOM 1524 C C . ASP A 1 196 ? -20.688 5.375 17.594 1 83.1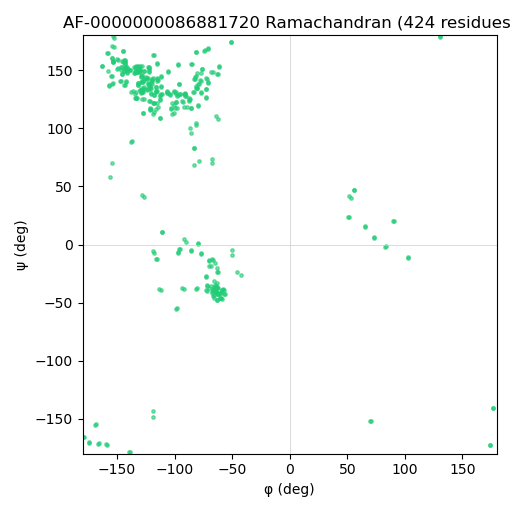9 196 ASP A C 1
ATOM 1526 O O . ASP A 1 196 ? -21.469 5.707 16.703 1 83.19 196 ASP A O 1
ATOM 1530 N N . GLU A 1 197 ? -19.875 4.449 17.547 1 84.81 197 GLU A N 1
ATOM 1531 C CA . GLU A 1 197 ? -19.938 3.592 16.359 1 84.81 197 GLU A CA 1
ATOM 1532 C C . GLU A 1 197 ? -19.984 2.119 16.766 1 84.81 197 GLU A C 1
ATOM 1534 O O . GLU A 1 197 ? -19.578 1.749 17.859 1 84.81 197 GLU A O 1
ATOM 1539 N N . SER A 1 198 ? -20.578 1.395 15.859 1 89.38 198 SER A N 1
ATOM 1540 C CA . SER A 1 198 ? -20.562 -0.054 16.031 1 89.38 198 SER A CA 1
ATOM 1541 C C . SER A 1 198 ? -19.188 -0.634 15.773 1 89.38 198 SER A C 1
ATOM 1543 O O . SER A 1 198 ? -18.484 -0.183 14.867 1 89.38 198 SER A O 1
ATOM 1545 N N . ASN A 1 199 ? -18.891 -1.61 16.562 1 95.19 199 ASN A N 1
ATOM 1546 C CA . ASN A 1 199 ? -17.641 -2.312 16.297 1 95.19 199 ASN A CA 1
ATOM 1547 C C . ASN A 1 199 ? -17.781 -3.264 15.109 1 95.19 199 ASN A C 1
ATOM 1549 O O . ASN A 1 199 ? -16.781 -3.816 14.641 1 95.19 199 ASN A O 1
ATOM 1553 N N . TYR A 1 200 ? -19 -3.336 14.734 1 96.25 200 TYR A N 1
ATOM 1554 C CA . TYR A 1 200 ? -19.25 -4.293 13.664 1 96.25 200 TYR A CA 1
ATOM 1555 C C . TYR A 1 200 ? -19.641 -3.582 12.367 1 96.25 200 TYR A C 1
ATOM 1557 O O . TYR A 1 200 ? -20.281 -2.531 12.406 1 96.25 200 TYR A O 1
ATOM 1565 N N . LEU A 1 201 ? -19.203 -4.137 11.242 1 96.5 201 LEU A N 1
ATOM 1566 C CA . LEU A 1 201 ? -19.547 -3.658 9.914 1 96.5 201 LEU A CA 1
ATOM 1567 C C . LEU A 1 201 ? -20.297 -4.73 9.133 1 96.5 201 LEU A C 1
ATOM 1569 O O . LEU A 1 201 ? -19.891 -5.895 9.117 1 96.5 201 LEU A O 1
ATOM 1573 N N . ASN A 1 202 ? -21.391 -4.363 8.602 1 96.44 202 ASN A N 1
ATOM 1574 C CA . ASN A 1 202 ? -22.125 -5.152 7.613 1 96.44 202 ASN A CA 1
ATOM 1575 C C . ASN A 1 202 ? -22.312 -4.387 6.309 1 96.44 202 ASN A C 1
ATOM 1577 O O . ASN A 1 202 ? -22.953 -3.334 6.281 1 96.44 202 ASN A O 1
ATOM 1581 N N . THR A 1 203 ? -21.766 -4.898 5.285 1 96 203 THR A N 1
ATOM 1582 C CA . THR A 1 203 ? -21.859 -4.227 3.994 1 96 203 THR A CA 1
ATOM 1583 C C . THR A 1 203 ? -21.734 -5.227 2.85 1 96 203 THR A C 1
ATOM 1585 O O . THR A 1 203 ? -21.5 -6.418 3.082 1 96 203 THR A O 1
ATOM 1588 N N . TYR A 1 204 ? -21.984 -4.758 1.641 1 96.88 204 TYR A N 1
ATOM 1589 C CA . TYR A 1 204 ? -21.859 -5.605 0.462 1 96.88 204 TYR A CA 1
ATOM 1590 C C . TYR A 1 204 ? -21.328 -4.809 -0.728 1 96.88 204 TYR A C 1
ATOM 1592 O O . TYR A 1 204 ? -21.375 -3.578 -0.723 1 96.88 204 TYR A O 1
ATOM 1600 N N . ASN A 1 205 ? -20.781 -5.531 -1.656 1 97.19 205 ASN A N 1
ATOM 1601 C CA . ASN A 1 205 ? -20.344 -4.938 -2.918 1 97.19 205 ASN A CA 1
ATOM 1602 C C . ASN A 1 205 ? -20.547 -5.898 -4.086 1 97.19 205 ASN A C 1
ATOM 1604 O O . ASN A 1 205 ? -20.875 -7.07 -3.883 1 97.19 205 ASN A O 1
ATOM 1608 N N . LEU A 1 206 ? -20.438 -5.332 -5.234 1 97.31 206 LEU A N 1
ATOM 1609 C CA . LEU A 1 206 ? -20.531 -6.074 -6.484 1 97.31 206 LEU A CA 1
ATOM 1610 C C . LEU A 1 206 ? -19.281 -5.875 -7.332 1 97.31 206 LEU A C 1
ATOM 1612 O O . LEU A 1 206 ? -18.75 -4.762 -7.41 1 97.31 206 LEU A O 1
ATOM 1616 N N . GLY A 1 207 ? -18.906 -7.004 -8.008 1 97.38 207 GLY A N 1
ATOM 1617 C CA . GLY A 1 207 ? -17.688 -6.883 -8.797 1 97.38 207 GLY A CA 1
ATOM 1618 C C . GLY A 1 207 ? -17.734 -7.652 -10.102 1 97.38 207 GLY A C 1
ATOM 1619 O O . GLY A 1 207 ? -18.516 -8.602 -10.242 1 97.38 207 GLY A O 1
ATOM 1620 N N . VAL A 1 208 ? -16.953 -7.219 -11.07 1 95.69 208 VAL A N 1
ATOM 1621 C CA . VAL A 1 208 ? -16.703 -7.898 -12.336 1 95.69 208 VAL A CA 1
ATOM 1622 C C . VAL A 1 208 ? -15.203 -8.039 -12.57 1 95.69 208 VAL A C 1
ATOM 1624 O O . VAL A 1 208 ? -14.438 -7.105 -12.297 1 95.69 208 VAL A O 1
ATOM 1627 N N . SER A 1 209 ? -14.852 -9.25 -12.969 1 91.31 209 SER A N 1
ATOM 1628 C CA . SER A 1 209 ? -13.43 -9.484 -13.219 1 91.31 209 SER A CA 1
ATOM 1629 C C . SER A 1 209 ? -13.211 -10.117 -14.594 1 91.31 209 SER A C 1
ATOM 1631 O O . SER A 1 209 ? -14.016 -10.945 -15.039 1 91.31 209 SER A O 1
ATOM 1633 N N . LEU A 1 210 ? -12.141 -9.727 -15.211 1 83.56 210 LEU A N 1
ATOM 1634 C CA . LEU A 1 210 ? -11.586 -10.43 -16.359 1 83.56 210 LEU A CA 1
ATOM 1635 C C . LEU A 1 210 ? -10.445 -11.344 -15.938 1 83.56 210 LEU A C 1
ATOM 1637 O O . LEU A 1 210 ? -9.43 -10.875 -15.422 1 83.56 210 LEU A O 1
ATOM 1641 N N . LEU A 1 211 ? -10.656 -12.562 -16.156 1 80.56 211 LEU A N 1
ATOM 1642 C CA . LEU A 1 211 ? -9.695 -13.539 -15.648 1 80.56 211 LEU A CA 1
ATOM 1643 C C . LEU A 1 211 ? -9.008 -14.266 -16.797 1 80.56 211 LEU A C 1
ATOM 1645 O O . LEU A 1 211 ? -9.648 -14.602 -17.797 1 80.56 211 LEU A O 1
ATOM 1649 N N . PHE A 1 212 ? -7.785 -14.453 -16.547 1 72.12 212 PHE A N 1
ATOM 1650 C CA . PHE A 1 212 ? -6.969 -15.227 -17.484 1 72.12 212 PHE A CA 1
ATOM 1651 C C . PHE A 1 212 ? -6.285 -16.375 -16.766 1 72.12 212 PHE A C 1
ATOM 1653 O O . PHE A 1 212 ? -5.828 -16.234 -15.625 1 72.12 212 PHE A O 1
ATOM 1660 N N . GLY A 1 213 ? -6.148 -17.391 -17.281 1 66 213 GLY A N 1
ATOM 1661 C CA . GLY A 1 213 ? -5.555 -18.594 -16.719 1 66 213 GLY A CA 1
ATOM 1662 C C . GLY A 1 213 ? -6.402 -19.828 -16.922 1 66 213 GLY A C 1
ATOM 1663 O O . GLY A 1 213 ? -7.414 -19.797 -17.609 1 66 213 GLY A O 1
ATOM 1664 N N . TYR A 1 214 ? -6.031 -21.125 -16.484 1 57.41 214 TYR A N 1
ATOM 1665 C CA . TYR A 1 214 ? -6.77 -22.391 -16.484 1 57.41 214 TYR A CA 1
ATOM 1666 C C . TYR A 1 214 ? -5.828 -23.562 -16.656 1 57.41 214 TYR A C 1
ATOM 1668 O O . TYR A 1 214 ? -4.922 -23.531 -17.5 1 57.41 214 TYR A O 1
ATOM 1676 N N . MET B 1 1 ? -1.619 0.578 4.113 1 40.53 1 MET B N 1
ATOM 1677 C CA . MET B 1 1 ? -0.766 0.288 2.967 1 40.53 1 MET B CA 1
ATOM 1678 C C . MET B 1 1 ? 0.132 -0.914 3.246 1 40.53 1 MET B C 1
ATOM 1680 O O . MET B 1 1 ? 0.349 -1.749 2.365 1 40.53 1 MET B O 1
ATOM 1684 N N . LYS B 1 2 ? 0.416 -0.898 4.48 1 45.72 2 LYS B N 1
ATOM 1685 C CA . LYS B 1 2 ? 1.356 -1.959 4.832 1 45.72 2 LYS B CA 1
ATOM 1686 C C . LYS B 1 2 ? 0.68 -3.326 4.801 1 45.72 2 LYS B C 1
ATOM 1688 O O . LYS B 1 2 ? 1.24 -4.293 4.281 1 45.72 2 LYS B O 1
ATOM 1693 N N . LYS B 1 3 ? -0.507 -3.244 5.289 1 45.25 3 LYS B N 1
ATOM 1694 C CA . LYS B 1 3 ? -1.162 -4.539 5.461 1 45.25 3 LYS B CA 1
ATOM 1695 C C . LYS B 1 3 ? -1.508 -5.16 4.113 1 45.25 3 LYS B C 1
ATOM 1697 O O . LYS B 1 3 ? -1.382 -6.375 3.934 1 45.25 3 LYS B O 1
ATOM 1702 N N . LEU B 1 4 ? -1.884 -4.332 3.234 1 42.88 4 LEU B N 1
ATOM 1703 C CA . LEU B 1 4 ? -2.205 -4.828 1.9 1 42.88 4 LEU B CA 1
ATOM 1704 C C . LEU B 1 4 ? -0.973 -5.434 1.233 1 42.88 4 LEU B C 1
ATOM 1706 O O . LEU B 1 4 ? -1.065 -6.465 0.567 1 42.88 4 LEU B O 1
ATOM 1710 N N . PHE B 1 5 ? 0.122 -4.828 1.576 1 44.19 5 PHE B N 1
ATOM 1711 C CA . PHE B 1 5 ? 1.399 -5.297 1.051 1 44.19 5 PHE B CA 1
ATOM 1712 C C . PHE B 1 5 ? 1.721 -6.691 1.57 1 44.19 5 PHE B C 1
ATOM 1714 O O . PHE B 1 5 ? 2.121 -7.57 0.803 1 44.19 5 PHE B O 1
ATOM 1721 N N . LEU B 1 6 ? 1.524 -6.77 2.717 1 44.75 6 LEU B N 1
ATOM 1722 C CA . LEU B 1 6 ? 1.843 -8.055 3.322 1 44.75 6 LEU B CA 1
ATOM 1723 C C . LEU B 1 6 ? 0.958 -9.164 2.748 1 44.75 6 LEU B C 1
ATOM 1725 O O . LEU B 1 6 ? 1.431 -10.273 2.492 1 44.75 6 LEU B O 1
ATOM 1729 N N . PHE B 1 7 ? -0.147 -8.781 2.529 1 43.41 7 PHE B N 1
ATOM 1730 C CA . PHE B 1 7 ? -1.062 -9.805 2.027 1 43.41 7 PHE B CA 1
ATOM 1731 C C . PHE B 1 7 ? -0.715 -10.188 0.595 1 43.41 7 PHE B C 1
ATOM 1733 O O . PHE B 1 7 ? -0.775 -11.359 0.229 1 43.41 7 PHE B O 1
ATOM 1740 N N . LEU B 1 8 ? -0.301 -9.289 -0.091 1 45.62 8 LEU B N 1
ATOM 1741 C CA . LEU B 1 8 ? 0.096 -9.555 -1.468 1 45.62 8 LEU B CA 1
ATOM 1742 C C . LEU B 1 8 ? 1.337 -10.438 -1.513 1 45.62 8 LEU B C 1
ATOM 1744 O O . LEU B 1 8 ? 1.407 -11.383 -2.309 1 45.62 8 LEU B O 1
ATOM 1748 N N . ILE B 1 9 ? 2.139 -10.086 -0.676 1 45.84 9 ILE B N 1
ATOM 1749 C CA . ILE B 1 9 ? 3.34 -10.906 -0.599 1 45.84 9 ILE B CA 1
ATOM 1750 C C . ILE B 1 9 ? 2.961 -12.344 -0.249 1 45.84 9 ILE B C 1
ATOM 1752 O O . ILE B 1 9 ? 3.492 -13.297 -0.831 1 45.84 9 ILE B O 1
ATOM 1756 N N . LEU B 1 10 ? 2.094 -12.336 0.625 1 45.09 10 LEU B N 1
ATOM 1757 C CA . LEU B 1 10 ? 1.68 -13.672 1.035 1 45.09 10 LEU B CA 1
ATOM 1758 C C . LEU B 1 10 ? 1.005 -14.406 -0.116 1 45.09 10 LEU B C 1
ATOM 1760 O O . LEU B 1 10 ? 1.241 -15.602 -0.317 1 45.09 10 LEU B O 1
ATOM 1764 N N . THR B 1 11 ? 0.297 -13.703 -0.728 1 43.72 11 THR B N 1
ATOM 1765 C CA . THR B 1 11 ? -0.402 -14.359 -1.827 1 43.72 11 THR B CA 1
ATOM 1766 C C . THR B 1 11 ? 0.583 -14.805 -2.904 1 43.72 11 THR B C 1
ATOM 1768 O O . THR B 1 11 ? 0.476 -15.914 -3.432 1 43.72 11 THR B O 1
ATOM 1771 N N . VAL B 1 12 ? 1.499 -13.945 -3.066 1 46.56 12 VAL B N 1
ATOM 1772 C CA . VAL B 1 12 ? 2.523 -14.312 -4.039 1 46.56 12 VAL B CA 1
ATOM 1773 C C . VAL B 1 12 ? 3.248 -15.578 -3.578 1 46.56 12 VAL B C 1
ATOM 1775 O O . VAL B 1 12 ? 3.51 -16.469 -4.379 1 46.56 12 VAL B O 1
ATOM 1778 N N . THR B 1 13 ? 3.455 -15.477 -2.373 1 44 13 THR B N 1
ATOM 1779 C CA . THR B 1 13 ? 4.188 -16.609 -1.83 1 44 13 THR B CA 1
ATOM 1780 C C . THR B 1 13 ? 3.377 -17.891 -1.976 1 44 13 THR B C 1
ATOM 1782 O O . THR B 1 13 ? 3.906 -18.922 -2.395 1 44 13 THR B O 1
ATOM 1785 N N . ILE B 1 14 ? 2.291 -17.719 -1.604 1 43.72 14 ILE B N 1
ATOM 1786 C CA . ILE B 1 14 ? 1.479 -18.922 -1.6 1 43.72 14 ILE B CA 1
ATOM 1787 C C . ILE B 1 14 ? 1.306 -19.438 -3.027 1 43.72 14 ILE B C 1
ATOM 1789 O O . ILE B 1 14 ? 1.413 -20.641 -3.281 1 43.72 14 ILE B O 1
ATOM 1793 N N . ILE B 1 15 ? 1.124 -18.562 -3.842 1 43.62 15 ILE B N 1
ATOM 1794 C CA . ILE B 1 15 ? 0.926 -18.969 -5.23 1 43.62 15 ILE B CA 1
ATOM 1795 C C . ILE B 1 15 ? 2.215 -19.578 -5.777 1 43.62 15 ILE B C 1
ATOM 1797 O O . ILE B 1 15 ? 2.18 -20.578 -6.504 1 43.62 15 ILE B O 1
ATOM 1801 N N . SER B 1 16 ? 3.207 -18.969 -5.395 1 42.66 16 SER B N 1
ATOM 1802 C CA . SER B 1 16 ? 4.477 -19.531 -5.855 1 42.66 16 SER B CA 1
ATOM 1803 C C . SER B 1 16 ? 4.645 -20.969 -5.414 1 42.66 16 SER B C 1
ATOM 1805 O O . SER B 1 16 ? 5.23 -21.781 -6.133 1 42.66 16 SER B O 1
ATOM 1807 N N . PHE B 1 17 ? 4.215 -21.141 -4.297 1 41.75 17 PHE B N 1
ATOM 1808 C CA . PHE B 1 17 ? 4.363 -22.5 -3.795 1 41.75 17 PHE B CA 1
ATOM 1809 C C . PHE B 1 17 ? 3.547 -23.484 -4.633 1 41.75 17 PHE B C 1
ATOM 1811 O O . PHE B 1 17 ? 3.887 -24.656 -4.723 1 41.75 17 PHE B O 1
ATOM 1818 N N . SER B 1 18 ? 2.648 -23.016 -4.938 1 36.34 18 SER B N 1
ATOM 1819 C CA . SER B 1 18 ? 1.825 -24.016 -5.609 1 36.34 18 SER B CA 1
ATOM 1820 C C . SER B 1 18 ? 2.434 -24.438 -6.941 1 36.34 18 SER B C 1
ATOM 1822 O O . SER B 1 18 ? 1.901 -25.312 -7.629 1 36.34 18 SER B O 1
ATOM 1824 N N . PHE B 1 19 ? 3.371 -23.656 -7.543 1 38.59 19 PHE B N 1
ATOM 1825 C CA . PHE B 1 19 ? 3.973 -24.078 -8.797 1 38.59 19 PHE B CA 1
ATOM 1826 C C . PHE B 1 19 ? 5.098 -25.078 -8.555 1 38.59 19 PHE B C 1
ATOM 1828 O O . PHE B 1 19 ? 5.738 -25.047 -7.5 1 38.59 19 PHE B O 1
ATOM 1835 N N . ASN B 1 20 ? 5.074 -26.094 -9.375 1 46.16 20 ASN B N 1
ATOM 1836 C CA . ASN B 1 20 ? 6.086 -27.141 -9.352 1 46.16 20 ASN B CA 1
ATOM 1837 C C . ASN B 1 20 ? 7.496 -26.547 -9.375 1 46.16 20 ASN B C 1
ATOM 1839 O O . ASN B 1 20 ? 8.477 -27.281 -9.234 1 46.16 20 ASN B O 1
ATOM 1843 N N . PHE B 1 21 ? 7.77 -25.141 -9.609 1 59.5 21 PHE B N 1
ATOM 1844 C CA . PHE B 1 21 ? 9.156 -24.688 -9.719 1 59.5 21 PHE B CA 1
ATOM 1845 C C . PHE B 1 21 ? 9.289 -23.219 -9.336 1 59.5 21 PHE B C 1
ATOM 1847 O O . PHE B 1 21 ? 9.227 -22.344 -10.203 1 59.5 21 PHE B O 1
ATOM 1854 N N . GLY B 1 22 ? 9.125 -22.969 -8.062 1 68.62 22 GLY B N 1
ATOM 1855 C CA . GLY B 1 22 ? 9.336 -21.625 -7.574 1 68.62 22 GLY B CA 1
ATOM 1856 C C . GLY B 1 22 ? 9.641 -21.562 -6.09 1 68.62 22 GLY B C 1
ATOM 1857 O O . GLY B 1 22 ? 9.562 -22.578 -5.391 1 68.62 22 GLY B O 1
ATOM 1858 N N . ALA B 1 23 ? 10.406 -20.578 -5.766 1 73.44 23 ALA B N 1
ATOM 1859 C CA . ALA B 1 23 ? 10.703 -20.312 -4.363 1 73.44 23 ALA B CA 1
ATOM 1860 C C . ALA B 1 23 ? 10.289 -18.906 -3.967 1 73.44 23 ALA B C 1
ATOM 1862 O O . ALA B 1 23 ? 10.203 -18.016 -4.816 1 73.44 23 ALA B O 1
ATOM 1863 N N . GLY B 1 24 ? 9.906 -18.734 -2.701 1 74.19 24 GLY B N 1
ATOM 1864 C CA . GLY B 1 24 ? 9.602 -17.422 -2.133 1 74.19 24 GLY B CA 1
ATOM 1865 C C . GLY B 1 24 ? 9.695 -17.406 -0.619 1 74.19 24 GLY B C 1
ATOM 1866 O O . GLY B 1 24 ? 9.875 -18.438 0.017 1 74.19 24 GLY B O 1
ATOM 1867 N N . GLY B 1 25 ? 9.742 -16.109 -0.148 1 71.75 25 GLY B N 1
ATOM 1868 C CA . GLY B 1 25 ? 9.82 -15.969 1.297 1 71.75 25 GLY B CA 1
ATOM 1869 C C . GLY B 1 25 ? 10.023 -14.531 1.744 1 71.75 25 GLY B C 1
ATOM 1870 O O . GLY B 1 25 ? 9.875 -13.602 0.948 1 71.75 25 GLY B O 1
ATOM 1871 N N . SER B 1 26 ? 10.25 -14.43 3.055 1 77.44 26 SER B N 1
ATOM 1872 C CA . SER B 1 26 ? 10.406 -13.125 3.68 1 77.44 26 SER B CA 1
ATOM 1873 C C . SER B 1 26 ? 11.852 -12.641 3.574 1 77.44 26 SER B C 1
ATOM 1875 O O . SER B 1 26 ? 12.773 -13.438 3.426 1 77.44 26 SER B O 1
ATOM 1877 N N . LYS B 1 27 ? 11.984 -11.344 3.629 1 85.62 27 LYS B N 1
ATOM 1878 C CA . LYS B 1 27 ? 13.328 -10.781 3.516 1 85.62 27 LYS B CA 1
ATOM 1879 C C . LYS B 1 27 ? 13.492 -9.57 4.43 1 85.62 27 LYS B C 1
ATOM 1881 O O . LYS B 1 27 ? 12.516 -8.898 4.762 1 85.62 27 LYS B O 1
ATOM 1886 N N . ILE B 1 28 ? 14.727 -9.352 4.836 1 91.62 28 ILE B N 1
ATOM 1887 C CA . ILE B 1 28 ? 15.195 -8.148 5.52 1 91.62 28 ILE B CA 1
ATOM 1888 C C . ILE B 1 28 ? 16.219 -7.43 4.652 1 91.62 28 ILE B C 1
ATOM 1890 O O . ILE B 1 28 ? 17.125 -8.062 4.09 1 91.62 28 ILE B O 1
ATOM 1894 N N . VAL B 1 29 ? 16.031 -6.184 4.512 1 95.56 29 VAL B N 1
ATOM 1895 C CA . VAL B 1 29 ? 16.922 -5.375 3.695 1 95.56 29 VAL B CA 1
ATOM 1896 C C . VAL B 1 29 ? 17.5 -4.234 4.531 1 95.56 29 VAL B C 1
ATOM 1898 O O . VAL B 1 29 ? 16.781 -3.605 5.312 1 95.56 29 VAL B O 1
ATOM 1901 N N . TYR B 1 30 ? 18.75 -3.992 4.332 1 97.19 30 TYR B N 1
ATOM 1902 C CA . TYR B 1 30 ? 19.438 -2.877 4.984 1 97.19 30 TYR B CA 1
ATOM 1903 C C . TYR B 1 30 ? 19.844 -1.818 3.967 1 97.19 30 TYR B C 1
ATOM 1905 O O . TYR B 1 30 ? 20.547 -2.115 3.002 1 97.19 30 TYR B O 1
ATOM 1913 N N . ILE B 1 31 ? 19.391 -0.614 4.223 1 95.81 31 ILE B N 1
ATOM 1914 C CA . ILE B 1 31 ? 19.844 0.544 3.455 1 95.81 31 ILE B CA 1
ATOM 1915 C C . ILE B 1 31 ? 20.859 1.341 4.27 1 95.81 31 ILE B C 1
ATOM 1917 O O . ILE B 1 31 ? 20.516 1.942 5.289 1 95.81 31 ILE B O 1
ATOM 1921 N N . PRO B 1 32 ? 22.031 1.402 3.758 1 93.88 32 PRO B N 1
ATOM 1922 C CA . PRO B 1 32 ? 23.016 2.201 4.492 1 93.88 32 PRO B CA 1
ATOM 1923 C C . PRO B 1 32 ? 22.625 3.676 4.578 1 93.88 32 PRO B C 1
ATOM 1925 O O . PRO B 1 32 ? 22.094 4.238 3.619 1 93.88 32 PRO B O 1
ATOM 1928 N N . GLY B 1 33 ? 22.984 4.324 5.688 1 90.81 33 GLY B N 1
ATOM 1929 C CA . GLY B 1 33 ? 22.625 5.711 5.934 1 90.81 33 GLY B CA 1
ATOM 1930 C C . GLY B 1 33 ? 23.141 6.66 4.867 1 90.81 33 GLY B C 1
ATOM 1931 O O . GLY B 1 33 ? 22.438 7.578 4.449 1 90.81 33 GLY B O 1
ATOM 1932 N N . VAL B 1 34 ? 24.328 6.41 4.402 1 87.94 34 VAL B N 1
ATOM 1933 C CA . VAL B 1 34 ? 25 7.285 3.436 1 87.94 34 VAL B CA 1
ATOM 1934 C C . VAL B 1 34 ? 24.25 7.242 2.105 1 87.94 34 VAL B C 1
ATOM 1936 O O . VAL B 1 34 ? 24.453 8.094 1.239 1 87.94 34 VAL B O 1
ATOM 1939 N N . GLN B 1 35 ? 23.328 6.266 1.935 1 89.12 35 GLN B N 1
ATOM 1940 C CA . GLN B 1 35 ? 22.609 6.102 0.678 1 89.12 35 GLN B CA 1
ATOM 1941 C C . GLN B 1 35 ? 21.25 6.812 0.722 1 89.12 35 GLN B C 1
ATOM 1943 O O . GLN B 1 35 ? 20.547 6.879 -0.286 1 89.12 35 GLN B O 1
ATOM 1948 N N . ILE B 1 36 ? 20.922 7.355 1.848 1 89.12 36 ILE B N 1
ATOM 1949 C CA . ILE B 1 36 ? 19.609 7.977 1.997 1 89.12 36 ILE B CA 1
ATOM 1950 C C . ILE B 1 36 ? 19.672 9.43 1.536 1 89.12 36 ILE B C 1
ATOM 1952 O O . ILE B 1 36 ? 20.484 10.211 2.037 1 89.12 36 ILE B O 1
ATOM 1956 N N . ILE B 1 37 ? 18.766 9.734 0.61 1 88.56 37 ILE B N 1
ATOM 1957 C CA . ILE B 1 37 ? 18.719 11.102 0.096 1 88.56 37 ILE B CA 1
ATOM 1958 C C . ILE B 1 37 ? 17.641 11.898 0.827 1 88.56 37 ILE B C 1
ATOM 1960 O O . ILE B 1 37 ? 16.688 11.32 1.335 1 88.56 37 ILE B O 1
ATOM 1964 N N . SER B 1 38 ? 17.844 13.156 0.852 1 88.25 38 SER B N 1
ATOM 1965 C CA . SER B 1 38 ? 16.875 14.102 1.405 1 88.25 38 SER B CA 1
ATOM 1966 C C . SER B 1 38 ? 16.953 15.445 0.693 1 88.25 38 SER B C 1
ATOM 1968 O O . SER B 1 38 ? 17.984 15.805 0.135 1 88.25 38 SER B O 1
ATOM 1970 N N . PRO B 1 39 ? 15.883 16.109 0.675 1 89.94 39 PRO B N 1
ATOM 1971 C CA . PRO B 1 39 ? 15.898 17.438 0.068 1 89.94 39 PRO B CA 1
ATOM 1972 C C . PRO B 1 39 ? 16.469 18.516 1.001 1 89.94 39 PRO B C 1
ATOM 1974 O O . PRO B 1 39 ? 16.547 19.688 0.628 1 89.94 39 PRO B O 1
ATOM 1977 N N . PHE B 1 40 ? 16.844 18.062 2.107 1 86.38 40 PHE B N 1
ATOM 1978 C CA . PHE B 1 40 ? 17.266 19.047 3.092 1 86.38 40 PHE B CA 1
ATOM 1979 C C . PHE B 1 40 ? 18.734 19.391 2.904 1 86.38 40 PHE B C 1
ATOM 1981 O O . PHE B 1 40 ? 19.562 18.516 2.637 1 86.38 40 PHE B O 1
ATOM 1988 N N . THR B 1 41 ? 19.078 20.625 2.592 1 70.5 41 THR B N 1
ATOM 1989 C CA . THR B 1 41 ? 20.438 21.109 2.385 1 70.5 41 THR B CA 1
ATOM 1990 C C . THR B 1 41 ? 21.266 21 3.668 1 70.5 41 THR B C 1
ATOM 1992 O O . THR B 1 41 ? 22.484 21.141 3.641 1 70.5 41 THR B O 1
ATOM 1995 N N . ASP B 1 42 ? 20.578 20.906 4.727 1 58.62 42 ASP B N 1
ATOM 1996 C CA . ASP B 1 42 ? 21.375 21.016 5.953 1 58.62 42 ASP B CA 1
ATOM 1997 C C . ASP B 1 42 ? 22.391 19.891 6.047 1 58.62 42 ASP B C 1
ATOM 1999 O O . ASP B 1 42 ? 22.031 18.703 6 1 58.62 42 ASP B O 1
ATOM 2003 N N . THR B 1 43 ? 23.672 20.203 5.859 1 51.94 43 THR B N 1
ATOM 2004 C CA . THR B 1 43 ? 24.938 19.484 5.926 1 51.94 43 THR B CA 1
ATOM 2005 C C . THR B 1 43 ? 24.984 18.562 7.141 1 51.94 43 THR B C 1
ATOM 2007 O O . THR B 1 43 ? 25.734 17.578 7.168 1 51.94 43 THR B O 1
ATOM 2010 N N . ASN B 1 44 ? 24.219 18.922 8.148 1 51.75 44 ASN B N 1
ATOM 2011 C CA . ASN B 1 44 ? 24.375 18.109 9.359 1 51.75 44 ASN B CA 1
ATOM 2012 C C . ASN B 1 44 ? 23.422 16.922 9.367 1 51.75 44 ASN B C 1
ATOM 2014 O O . ASN B 1 44 ? 23.25 16.266 10.398 1 51.75 44 ASN B O 1
ATOM 2018 N N . PHE B 1 45 ? 22.656 16.781 8.281 1 55.94 45 PHE B N 1
ATOM 2019 C CA . PHE B 1 45 ? 21.719 15.664 8.258 1 55.94 45 PHE B CA 1
ATOM 2020 C C . PHE B 1 45 ? 22.422 14.359 7.926 1 55.94 45 PHE B C 1
ATOM 2022 O O . PHE B 1 45 ? 22.812 14.133 6.777 1 55.94 45 PHE B O 1
ATOM 2029 N N . LYS B 1 46 ? 23.203 13.867 8.883 1 57.53 46 LYS B N 1
ATOM 2030 C CA . LYS B 1 46 ? 23.812 12.555 8.68 1 57.53 46 LYS B CA 1
ATOM 2031 C C . LYS B 1 46 ? 22.875 11.438 9.109 1 57.53 46 LYS B C 1
ATOM 2033 O O . LYS B 1 46 ? 22.469 11.383 10.273 1 57.53 46 LYS B O 1
ATOM 2038 N N . ILE B 1 47 ? 22.156 10.867 8.211 1 64.62 47 ILE B N 1
ATOM 2039 C CA . ILE B 1 47 ? 21.453 9.625 8.547 1 64.62 47 ILE B CA 1
ATOM 2040 C C . ILE B 1 47 ? 22.469 8.508 8.766 1 64.62 47 ILE B C 1
ATOM 2042 O O . ILE B 1 47 ? 22.844 7.801 7.824 1 64.62 47 ILE B O 1
ATOM 2046 N N . ASP B 1 48 ? 23.172 8.641 9.852 1 66.88 48 ASP B N 1
ATOM 2047 C CA . ASP B 1 48 ? 24.281 7.707 10.055 1 66.88 48 ASP B CA 1
ATOM 2048 C C . ASP B 1 48 ? 23.766 6.273 10.188 1 66.88 48 ASP B C 1
ATOM 2050 O O . ASP B 1 48 ? 24.391 5.34 9.672 1 66.88 48 ASP B O 1
ATOM 2054 N N . ASP B 1 49 ? 22.578 6.227 10.891 1 84.19 49 ASP B N 1
ATOM 2055 C CA . ASP B 1 49 ? 22.125 4.855 11.086 1 84.19 49 ASP B CA 1
ATOM 2056 C C . ASP B 1 49 ? 21.234 4.402 9.93 1 84.19 49 ASP B C 1
ATOM 2058 O O . ASP B 1 49 ? 20.344 5.145 9.5 1 84.19 49 ASP B O 1
ATOM 2062 N N . GLY B 1 50 ? 21.641 3.404 9.219 1 91.31 50 GLY B N 1
ATOM 2063 C CA . GLY B 1 50 ? 20.891 2.816 8.125 1 91.31 50 GLY B CA 1
ATOM 2064 C C . GLY B 1 50 ? 19.469 2.459 8.508 1 91.31 50 GLY B C 1
ATOM 2065 O O . GLY B 1 50 ? 19 2.838 9.586 1 91.31 50 GLY B O 1
ATOM 2066 N N . VAL B 1 51 ? 18.75 2.053 7.566 1 94.75 51 VAL B N 1
ATOM 2067 C CA . VAL B 1 51 ? 17.344 1.69 7.758 1 94.75 51 VAL B CA 1
ATOM 2068 C C . VAL B 1 51 ? 17.156 0.204 7.473 1 94.75 51 VAL B C 1
ATOM 2070 O O . VAL B 1 51 ? 17.641 -0.309 6.465 1 94.75 51 VAL B O 1
ATOM 2073 N N . LEU B 1 52 ? 16.453 -0.414 8.414 1 95.25 52 LEU B N 1
ATOM 2074 C CA . LEU B 1 52 ? 16.016 -1.787 8.172 1 95.25 52 LEU B CA 1
ATOM 2075 C C . LEU B 1 52 ? 14.648 -1.82 7.508 1 95.25 52 LEU B C 1
ATOM 2077 O O . LEU B 1 52 ? 13.711 -1.168 7.977 1 95.25 52 LEU B O 1
ATOM 2081 N N . CYS B 1 53 ? 14.633 -2.543 6.441 1 92.31 53 CYS B N 1
ATOM 2082 C CA . CYS B 1 53 ? 13.391 -2.736 5.703 1 92.31 53 CYS B CA 1
ATOM 2083 C C . CYS B 1 53 ? 12.961 -4.199 5.73 1 92.31 53 CYS B C 1
ATOM 2085 O O . CYS B 1 53 ? 13.789 -5.09 5.926 1 92.31 53 CYS B O 1
ATOM 2087 N N . PHE B 1 54 ? 11.695 -4.352 5.547 1 85.75 54 PHE B N 1
ATOM 2088 C CA . PHE B 1 54 ? 11.117 -5.688 5.527 1 85.75 54 PHE B CA 1
ATOM 2089 C C . PHE B 1 54 ? 10.297 -5.906 4.262 1 85.75 54 PHE B C 1
ATOM 2091 O O . PHE B 1 54 ? 9.625 -4.988 3.785 1 85.75 54 PHE B O 1
ATOM 2098 N N . GLY B 1 55 ? 10.422 -7.152 3.779 1 80.19 55 GLY B N 1
ATOM 2099 C CA . GLY B 1 55 ? 9.688 -7.469 2.566 1 80.19 55 GLY B CA 1
ATOM 2100 C C . GLY B 1 55 ? 9.68 -8.953 2.236 1 80.19 55 GLY B C 1
ATOM 2101 O O . GLY B 1 55 ? 9.695 -9.789 3.139 1 80.19 55 GLY B O 1
ATOM 2102 N N . GLY B 1 56 ? 9.492 -9.125 0.9 1 75.38 56 GLY B N 1
ATOM 2103 C CA . GLY B 1 56 ? 9.469 -10.484 0.379 1 75.38 56 GLY B CA 1
ATOM 2104 C C . GLY B 1 56 ? 9.875 -10.57 -1.081 1 75.38 56 GLY B C 1
ATOM 2105 O O . GLY B 1 56 ? 9.961 -9.547 -1.766 1 75.38 56 GLY B O 1
ATOM 2106 N N . GLU B 1 57 ? 10.234 -11.789 -1.383 1 76.75 57 GLU B N 1
ATOM 2107 C CA . GLU B 1 57 ? 10.508 -12.078 -2.789 1 76.75 57 GLU B CA 1
ATOM 2108 C C . GLU B 1 57 ? 10.031 -13.477 -3.17 1 76.75 57 GLU B C 1
ATOM 2110 O O . GLU B 1 57 ? 9.805 -14.312 -2.299 1 76.75 57 GLU B O 1
ATOM 2115 N N . GLY B 1 58 ? 9.805 -13.633 -4.461 1 74.12 58 GLY B N 1
ATOM 2116 C CA . GLY B 1 58 ? 9.445 -14.906 -5.059 1 74.12 58 GLY B CA 1
ATOM 2117 C C . GLY B 1 58 ? 9.836 -15.016 -6.52 1 74.12 58 GLY B C 1
ATOM 2118 O O . GLY B 1 58 ? 9.719 -14.047 -7.273 1 74.12 58 GLY B O 1
ATOM 2119 N N . HIS B 1 59 ? 10.32 -16.188 -6.797 1 75.19 59 HIS B N 1
ATOM 2120 C CA . HIS B 1 59 ? 10.773 -16.422 -8.164 1 75.19 59 HIS B CA 1
ATOM 2121 C C . HIS B 1 59 ? 10.359 -17.812 -8.641 1 75.19 59 HIS B C 1
ATOM 2123 O O . HIS B 1 59 ? 10.242 -18.734 -7.84 1 75.19 59 HIS B O 1
ATOM 2129 N N . GLY B 1 60 ? 10.164 -17.875 -9.922 1 74.5 60 GLY B N 1
ATOM 2130 C CA . GLY B 1 60 ? 9.922 -19.141 -10.594 1 74.5 60 GLY B CA 1
ATOM 2131 C C . GLY B 1 60 ? 10.844 -19.391 -11.773 1 74.5 60 GLY B C 1
ATOM 2132 O O . GLY B 1 60 ? 11.133 -18.453 -12.539 1 74.5 60 GLY B O 1
ATOM 2133 N N . GLY B 1 61 ? 11.211 -20.672 -11.773 1 74.19 61 GLY B N 1
ATOM 2134 C CA . GLY B 1 61 ? 12.102 -21.031 -12.867 1 74.19 61 GLY B CA 1
ATOM 2135 C C . GLY B 1 61 ? 11.414 -21.047 -14.219 1 74.19 61 GLY B C 1
ATOM 2136 O O . GLY B 1 61 ? 10.258 -21.453 -14.328 1 74.19 61 GLY B O 1
ATOM 2137 N N . ILE B 1 62 ? 12.25 -20.5 -15.117 1 73.19 62 ILE B N 1
ATOM 2138 C CA . ILE B 1 62 ? 11.82 -20.656 -16.5 1 73.19 62 ILE B CA 1
ATOM 2139 C C . ILE B 1 62 ? 12.867 -21.469 -17.281 1 73.19 62 ILE B C 1
ATOM 2141 O O . ILE B 1 62 ? 13.617 -22.25 -16.688 1 73.19 62 ILE B O 1
ATOM 2145 N N . PHE B 1 63 ? 13.008 -21.188 -18.562 1 74.94 63 PHE B N 1
ATOM 2146 C CA . PHE B 1 63 ? 13.898 -22.016 -19.359 1 74.94 63 PHE B CA 1
ATOM 2147 C C . PHE B 1 63 ? 15.352 -21.656 -19.094 1 74.94 63 PHE B C 1
ATOM 2149 O O . PHE B 1 63 ? 15.672 -20.531 -18.734 1 74.94 63 PHE B O 1
ATOM 2156 N N . ASN B 1 64 ? 16.219 -22.656 -19.188 1 78.44 64 ASN B N 1
ATOM 2157 C CA . ASN B 1 64 ? 17.672 -22.547 -19.203 1 78.44 64 ASN B CA 1
ATOM 2158 C C . ASN B 1 64 ? 18.188 -21.812 -17.969 1 78.44 64 ASN B C 1
ATOM 2160 O O . ASN B 1 64 ? 18.969 -20.875 -18.078 1 78.44 64 ASN B O 1
ATOM 2164 N N . ASP B 1 65 ? 17.766 -22.109 -16.734 1 82.56 65 ASP B N 1
ATOM 2165 C CA . ASP B 1 65 ? 18.25 -21.625 -15.445 1 82.56 65 ASP B CA 1
ATOM 2166 C C . ASP B 1 65 ? 17.828 -20.172 -15.211 1 82.56 65 ASP B C 1
ATOM 2168 O O . ASP B 1 65 ? 18.328 -19.516 -14.305 1 82.56 65 ASP B O 1
ATOM 2172 N N . PHE B 1 66 ? 17.016 -19.734 -16.172 1 84.62 66 PHE B N 1
ATOM 2173 C CA . PHE B 1 66 ? 16.438 -18.406 -15.984 1 84.62 66 PHE B CA 1
ATOM 2174 C C . PHE B 1 66 ? 15.219 -18.469 -15.062 1 84.62 66 PHE B C 1
ATOM 2176 O O . PHE B 1 66 ? 14.539 -19.5 -15 1 84.62 66 PHE B O 1
ATOM 2183 N N . TYR B 1 67 ? 15.102 -17.438 -14.312 1 80.75 67 TYR B N 1
ATOM 2184 C CA . TYR B 1 67 ? 13.906 -17.328 -13.484 1 80.75 67 TYR B CA 1
ATOM 2185 C C . TYR B 1 67 ? 13.328 -15.914 -13.562 1 80.75 67 TYR B C 1
ATOM 2187 O O . TYR B 1 67 ? 14.031 -14.969 -13.906 1 80.75 67 TYR B O 1
ATOM 2195 N N . ILE B 1 68 ? 12.109 -15.797 -13.367 1 76.44 68 ILE B N 1
ATOM 2196 C CA . ILE B 1 68 ? 11.391 -14.531 -13.234 1 76.44 68 ILE B CA 1
ATOM 2197 C C . ILE B 1 68 ? 10.68 -14.484 -11.883 1 76.44 68 ILE B C 1
ATOM 2199 O O . ILE B 1 68 ? 10.398 -15.523 -11.281 1 76.44 68 ILE B O 1
ATOM 2203 N N . GLY B 1 69 ? 10.508 -13.242 -11.414 1 73.81 69 GLY B N 1
ATOM 2204 C CA . GLY B 1 69 ? 9.82 -13.094 -10.141 1 73.81 69 GLY B CA 1
ATOM 2205 C C . GLY B 1 69 ? 9.648 -11.641 -9.727 1 73.81 69 GLY B C 1
ATOM 2206 O O . GLY B 1 69 ? 9.68 -10.742 -10.562 1 73.81 69 GLY B O 1
ATOM 2207 N N . GLY B 1 70 ? 9.32 -11.555 -8.523 1 73.19 70 GLY B N 1
ATOM 2208 C CA . GLY B 1 70 ? 9.141 -10.242 -7.941 1 73.19 70 GLY B CA 1
ATOM 2209 C C . GLY B 1 70 ? 9.859 -10.07 -6.617 1 73.19 70 GLY B C 1
ATOM 2210 O O . GLY B 1 70 ? 10.18 -11.055 -5.945 1 73.19 70 GLY B O 1
ATOM 2211 N N . ASP B 1 71 ? 10.164 -8.875 -6.383 1 82.06 71 ASP B N 1
ATOM 2212 C CA . ASP B 1 71 ? 10.875 -8.492 -5.168 1 82.06 71 ASP B CA 1
ATOM 2213 C C . ASP B 1 71 ? 10.367 -7.148 -4.637 1 82.06 71 ASP B C 1
ATOM 2215 O O . ASP B 1 71 ? 10.109 -6.227 -5.414 1 82.06 71 ASP B O 1
ATOM 2219 N N . GLY B 1 72 ? 10.242 -7.066 -3.273 1 83.12 72 GLY B N 1
ATOM 2220 C CA . GLY B 1 72 ? 9.789 -5.809 -2.699 1 83.12 72 GLY B CA 1
ATOM 2221 C C . GLY B 1 72 ? 10.078 -5.691 -1.214 1 83.12 72 GLY B C 1
ATOM 2222 O O . GLY B 1 72 ? 10.203 -6.703 -0.52 1 83.12 72 GLY B O 1
ATOM 2223 N N . PHE B 1 73 ? 10.203 -4.438 -0.79 1 83.19 73 PHE B N 1
ATOM 2224 C CA . PHE B 1 73 ? 10.375 -4.188 0.637 1 83.19 73 PHE B CA 1
ATOM 2225 C C . PHE B 1 73 ? 9.867 -2.799 1.006 1 83.19 73 PHE B C 1
ATOM 2227 O O . PHE B 1 73 ? 9.68 -1.947 0.133 1 83.19 73 PHE B O 1
ATOM 2234 N N . THR B 1 74 ? 9.555 -2.625 2.221 1 88.19 74 THR B N 1
ATOM 2235 C CA . THR B 1 74 ? 9.227 -1.336 2.816 1 88.19 74 THR B CA 1
ATOM 2236 C C . THR B 1 74 ? 10 -1.124 4.113 1 88.19 74 THR B C 1
ATOM 2238 O O . THR B 1 74 ? 10.422 -2.088 4.758 1 88.19 74 THR B O 1
ATOM 2241 N N . GLY B 1 75 ? 10.258 0.067 4.406 1 90.25 75 GLY B N 1
ATOM 2242 C CA . GLY B 1 75 ? 10.914 0.437 5.652 1 90.25 75 GLY B CA 1
ATOM 2243 C C . GLY B 1 75 ? 10.578 1.844 6.105 1 90.25 75 GLY B C 1
ATOM 2244 O O . GLY B 1 75 ? 10.117 2.668 5.312 1 90.25 75 GLY B O 1
ATOM 2245 N N . LYS B 1 76 ? 10.734 2.055 7.375 1 93.38 76 LYS B N 1
ATOM 2246 C CA . LYS B 1 76 ? 10.523 3.381 7.949 1 93.38 76 LYS B CA 1
ATOM 2247 C C . LYS B 1 76 ? 11.484 3.637 9.109 1 93.38 76 LYS B C 1
ATOM 2249 O O . LYS B 1 76 ? 11.852 2.709 9.836 1 93.38 76 LYS B O 1
ATOM 2254 N N . LYS B 1 77 ? 11.844 4.801 9.227 1 93.12 77 LYS B N 1
ATOM 2255 C CA . LYS B 1 77 ? 12.688 5.223 10.344 1 93.12 77 LYS B CA 1
ATOM 2256 C C . LYS B 1 77 ? 12.508 6.711 10.633 1 93.12 77 LYS B C 1
ATOM 2258 O O . LYS B 1 77 ? 12.359 7.516 9.711 1 93.12 77 LYS B O 1
ATOM 2263 N N . ASP B 1 78 ? 12.578 7.059 11.898 1 91.44 78 ASP B N 1
ATOM 2264 C CA . ASP B 1 78 ? 12.516 8.453 12.312 1 91.44 78 ASP B CA 1
ATOM 2265 C C . ASP B 1 78 ? 13.906 9.078 12.383 1 91.44 78 ASP B C 1
ATOM 2267 O O . ASP B 1 78 ? 14.836 8.477 12.93 1 91.44 78 ASP B O 1
ATOM 2271 N N . PHE B 1 79 ? 14.031 10.18 11.773 1 88.5 79 PHE B N 1
ATOM 2272 C CA . PHE B 1 79 ? 15.242 10.984 11.867 1 88.5 79 PHE B CA 1
ATOM 2273 C C . PHE B 1 79 ? 14.922 12.383 12.383 1 88.5 79 PHE B C 1
ATOM 2275 O O . PHE B 1 79 ? 13.82 12.883 12.18 1 88.5 79 PHE B O 1
ATOM 2282 N N . THR B 1 80 ? 15.938 12.93 13.047 1 87 80 THR B N 1
ATOM 2283 C CA . THR B 1 80 ? 15.805 14.32 13.469 1 87 80 THR B CA 1
ATOM 2284 C C . THR B 1 80 ? 16.562 15.242 12.516 1 87 80 THR B C 1
ATOM 2286 O O . THR B 1 80 ? 17.75 15.07 12.297 1 87 80 THR B O 1
ATOM 2289 N N . VAL B 1 81 ? 15.812 16.125 11.93 1 83.19 81 VAL B N 1
ATOM 2290 C CA . VAL B 1 81 ? 16.391 17.109 11.023 1 83.19 81 VAL B CA 1
ATOM 2291 C C . VAL B 1 81 ? 16.094 18.516 11.539 1 83.19 81 VAL B C 1
ATOM 2293 O O . VAL B 1 81 ? 14.93 18.938 11.617 1 83.19 81 VAL B O 1
ATOM 2296 N N . SER B 1 82 ? 17.203 19.234 11.883 1 81.94 82 SER B N 1
ATOM 2297 C CA . SER B 1 82 ? 17.078 20.594 12.391 1 81.94 82 SER B CA 1
ATOM 2298 C C . SER B 1 82 ? 16.109 20.656 13.57 1 81.94 82 SER B C 1
ATOM 2300 O O . SER B 1 82 ? 15.219 21.5 13.609 1 81.94 82 SER B O 1
ATOM 2302 N N . GLY B 1 83 ? 16.219 19.656 14.391 1 83.56 83 GLY B N 1
ATOM 2303 C CA . GLY B 1 83 ? 15.438 19.609 15.609 1 83.56 83 GLY B CA 1
ATOM 2304 C C . GLY B 1 83 ? 14.039 19.062 15.406 1 83.56 83 GLY B C 1
ATOM 2305 O O . GLY B 1 83 ? 13.258 18.969 16.359 1 83.56 83 GLY B O 1
ATOM 2306 N N . THR B 1 84 ? 13.727 18.734 14.18 1 87.5 84 THR B N 1
ATOM 2307 C CA . THR B 1 84 ? 12.406 18.219 13.859 1 87.5 84 THR B CA 1
ATOM 2308 C C . THR B 1 84 ? 12.461 16.719 13.586 1 87.5 84 THR B C 1
ATOM 2310 O O . THR B 1 84 ? 13.328 16.25 12.836 1 87.5 84 THR B O 1
ATOM 2313 N N . SER B 1 85 ? 11.523 16.047 14.25 1 89.88 85 SER B N 1
ATOM 2314 C CA . SER B 1 85 ? 11.422 14.609 13.984 1 89.88 85 SER B CA 1
ATOM 2315 C C . SER B 1 85 ? 10.672 14.336 12.688 1 89.88 85 SER B C 1
ATOM 2317 O O . SER B 1 85 ? 9.516 14.758 12.539 1 89.88 85 SER B O 1
ATOM 2319 N N . LEU B 1 86 ? 11.359 13.719 11.82 1 92.56 86 LEU B N 1
ATOM 2320 C CA . LEU B 1 86 ? 10.781 13.344 10.539 1 92.56 86 LEU B CA 1
ATOM 2321 C C . LEU B 1 86 ? 10.805 11.828 10.344 1 92.56 86 LEU B C 1
ATOM 2323 O O . LEU B 1 86 ? 11.773 11.164 10.742 1 92.56 86 LEU B O 1
ATOM 2327 N N . THR B 1 87 ? 9.75 11.328 9.766 1 93.31 87 THR B N 1
ATOM 2328 C CA . THR B 1 87 ? 9.711 9.914 9.422 1 93.31 87 THR B CA 1
ATOM 2329 C C . THR B 1 87 ? 10.047 9.703 7.945 1 93.31 87 THR B C 1
ATOM 2331 O O . THR B 1 87 ? 9.375 10.25 7.07 1 93.31 87 THR B O 1
ATOM 2334 N N . PHE B 1 88 ? 11.062 8.914 7.754 1 94.06 88 PHE B N 1
ATOM 2335 C CA . PHE B 1 88 ? 11.398 8.484 6.402 1 94.06 88 PHE B CA 1
ATOM 2336 C C . PHE B 1 88 ? 10.828 7.105 6.105 1 94.06 88 PHE B C 1
ATOM 2338 O O . PHE B 1 88 ? 11.023 6.168 6.879 1 94.06 88 PHE B O 1
ATOM 2345 N N . SER B 1 89 ? 10.141 7.062 5.02 1 94.44 89 SER B N 1
ATOM 2346 C CA . SER B 1 89 ? 9.57 5.797 4.559 1 94.44 89 SER B CA 1
ATOM 2347 C C . SER B 1 89 ? 10.109 5.418 3.184 1 94.44 89 SER B C 1
ATOM 2349 O O . SER B 1 89 ? 10.25 6.277 2.309 1 94.44 89 SER B O 1
ATOM 2351 N N . PHE B 1 90 ? 10.391 4.141 3.076 1 92.94 90 PHE B N 1
ATOM 2352 C CA . PHE B 1 90 ? 10.938 3.602 1.836 1 92.94 90 PHE B CA 1
ATOM 2353 C C . PHE B 1 90 ? 10.031 2.508 1.279 1 92.94 90 PHE B C 1
ATOM 2355 O O . PHE B 1 90 ? 9.531 1.668 2.029 1 92.94 90 PHE B O 1
ATOM 2362 N N . GLU B 1 91 ? 9.828 2.592 -0.009 1 89.31 91 GLU B N 1
ATOM 2363 C CA . GLU B 1 91 ? 9.055 1.57 -0.714 1 89.31 91 GLU B CA 1
ATOM 2364 C C . GLU B 1 91 ? 9.758 1.144 -2.002 1 89.31 91 GLU B C 1
ATOM 2366 O O . GLU B 1 91 ? 10.07 1.979 -2.852 1 89.31 91 GLU B O 1
ATOM 2371 N N . TYR B 1 92 ? 9.945 -0.117 -2.09 1 89.56 92 TYR B N 1
ATOM 2372 C CA . TYR B 1 92 ? 10.633 -0.704 -3.232 1 89.56 92 TYR B CA 1
ATOM 2373 C C . TYR B 1 92 ? 9.859 -1.895 -3.785 1 89.56 92 TYR B C 1
ATOM 2375 O O . TYR B 1 92 ? 9.336 -2.709 -3.023 1 89.56 92 TYR B O 1
ATOM 2383 N N . GLY B 1 93 ? 9.82 -1.956 -5.117 1 83.38 93 GLY B N 1
ATOM 2384 C CA . GLY B 1 93 ? 9.234 -3.096 -5.805 1 83.38 93 GLY B CA 1
ATOM 2385 C C . GLY B 1 93 ? 9.75 -3.268 -7.219 1 83.38 93 GLY B C 1
ATOM 2386 O O . GLY B 1 93 ? 9.852 -2.295 -7.969 1 83.38 93 GLY B O 1
ATOM 2387 N N . THR B 1 94 ? 10.047 -4.59 -7.523 1 83.75 94 THR B N 1
ATOM 2388 C CA . THR B 1 94 ? 10.539 -4.836 -8.875 1 83.75 94 THR B CA 1
ATOM 2389 C C . THR B 1 94 ? 10.016 -6.164 -9.414 1 83.75 94 THR B C 1
ATOM 2391 O O . THR B 1 94 ? 9.75 -7.09 -8.641 1 83.75 94 THR B O 1
ATOM 2394 N N . PHE B 1 95 ? 9.859 -6.172 -10.68 1 75.94 95 PHE B N 1
ATOM 2395 C CA . PHE B 1 95 ? 9.898 -7.414 -11.438 1 75.94 95 PHE B CA 1
ATOM 2396 C C . PHE B 1 95 ? 11.344 -7.812 -11.742 1 75.94 95 PHE B C 1
ATOM 2398 O O . PHE B 1 95 ? 12.117 -7.004 -12.25 1 75.94 95 PHE B O 1
ATOM 2405 N N . ASP B 1 96 ? 11.531 -9.07 -11.422 1 83.94 96 ASP B N 1
ATOM 2406 C CA . ASP B 1 96 ? 12.914 -9.516 -11.547 1 83.94 96 ASP B CA 1
ATOM 2407 C C . ASP B 1 96 ? 13.047 -10.578 -12.633 1 83.94 96 ASP B C 1
ATOM 2409 O O . ASP B 1 96 ? 12.164 -11.422 -12.805 1 83.94 96 ASP B O 1
ATOM 2413 N N . ILE B 1 97 ? 14.141 -10.469 -13.32 1 83.88 97 ILE B N 1
ATOM 2414 C CA . ILE B 1 97 ? 14.641 -11.555 -14.156 1 83.88 97 ILE B CA 1
ATOM 2415 C C . ILE B 1 97 ? 16.078 -11.883 -13.766 1 83.88 97 ILE B C 1
ATOM 2417 O O . ILE B 1 97 ? 16.875 -10.984 -13.508 1 83.88 97 ILE B O 1
ATOM 2421 N N . GLY B 1 98 ? 16.297 -13.141 -13.648 1 91 98 GLY B N 1
ATOM 2422 C CA . GLY B 1 98 ? 17.641 -13.539 -13.273 1 91 98 GLY B CA 1
ATOM 2423 C C . GLY B 1 98 ? 18.016 -14.922 -13.781 1 91 98 GLY B C 1
ATOM 2424 O O . GLY B 1 98 ? 17.234 -15.562 -14.492 1 91 98 GLY B O 1
ATOM 2425 N N . ARG B 1 99 ? 19.281 -15.25 -13.461 1 92.38 99 ARG B N 1
ATOM 2426 C CA . ARG B 1 99 ? 19.812 -16.547 -13.875 1 92.38 99 ARG B CA 1
ATOM 2427 C C . ARG B 1 99 ? 20.797 -17.094 -12.836 1 92.38 99 ARG B C 1
ATOM 2429 O O . ARG B 1 99 ? 21.609 -16.344 -12.297 1 92.38 99 ARG B O 1
ATOM 2436 N N . ASN B 1 100 ? 20.656 -18.375 -12.68 1 90.69 100 ASN B N 1
ATOM 2437 C CA . ASN B 1 100 ? 21.688 -19.062 -11.891 1 90.69 100 ASN B CA 1
ATOM 2438 C C . ASN B 1 100 ? 23 -19.172 -12.664 1 90.69 100 ASN B C 1
ATOM 2440 O O . ASN B 1 100 ? 23.016 -19.719 -13.766 1 90.69 100 ASN B O 1
ATOM 2444 N N . LEU B 1 101 ? 24.031 -18.734 -12.062 1 90.69 101 LEU B N 1
ATOM 2445 C CA . LEU B 1 101 ? 25.297 -18.672 -12.781 1 90.69 101 LEU B CA 1
ATOM 2446 C C . LEU B 1 101 ? 26.172 -19.891 -12.43 1 90.69 101 LEU B C 1
ATOM 2448 O O . LEU B 1 101 ? 26.719 -20.531 -13.32 1 90.69 101 LEU B O 1
ATOM 2452 N N . ILE B 1 102 ? 26.344 -19.984 -11.219 1 87.12 102 ILE B N 1
ATOM 2453 C CA . ILE B 1 102 ? 27.219 -21.031 -10.727 1 87.12 102 ILE B CA 1
ATOM 2454 C C . ILE B 1 102 ? 26.5 -21.844 -9.648 1 87.12 102 ILE B C 1
ATOM 2456 O O . ILE B 1 102 ? 25.828 -21.281 -8.789 1 87.12 102 ILE B O 1
ATOM 2460 N N . ASN B 1 103 ? 26.562 -23.109 -9.75 1 85.56 103 ASN B N 1
ATOM 2461 C CA . ASN B 1 103 ? 26.062 -24.031 -8.734 1 85.56 103 ASN B CA 1
ATOM 2462 C C . ASN B 1 103 ? 27.188 -24.891 -8.156 1 85.56 103 ASN B C 1
ATOM 2464 O O . ASN B 1 103 ? 27.828 -25.641 -8.883 1 85.56 103 ASN B O 1
ATOM 2468 N N . ILE B 1 104 ? 27.344 -24.578 -6.93 1 84.38 104 ILE B N 1
ATOM 2469 C CA . ILE B 1 104 ? 28.375 -25.359 -6.25 1 84.38 104 ILE B CA 1
ATOM 2470 C C . ILE B 1 104 ? 27.719 -26.438 -5.387 1 84.38 104 ILE B C 1
ATOM 2472 O O . ILE B 1 104 ? 27.125 -26.125 -4.348 1 84.38 104 ILE B O 1
ATOM 2476 N N . PHE B 1 105 ? 27.875 -27.75 -5.719 1 77.62 105 PHE B N 1
ATOM 2477 C CA . PHE B 1 105 ? 27.422 -28.953 -5.035 1 77.62 105 PHE B CA 1
ATOM 2478 C C . PHE B 1 105 ? 25.922 -28.859 -4.73 1 77.62 105 PHE B C 1
ATOM 2480 O O . PHE B 1 105 ? 25.469 -29.344 -3.691 1 77.62 105 PHE B O 1
ATOM 2487 N N . ASP B 1 106 ? 25.188 -28.109 -5.402 1 73.81 106 ASP B N 1
ATOM 2488 C CA . ASP B 1 106 ? 23.734 -27.953 -5.246 1 73.81 106 ASP B CA 1
ATOM 2489 C C . ASP B 1 106 ? 23.391 -27.328 -3.893 1 73.81 106 ASP B C 1
ATOM 2491 O O . ASP B 1 106 ? 22.281 -27.5 -3.391 1 73.81 106 ASP B O 1
ATOM 2495 N N . THR B 1 107 ? 24.453 -26.734 -3.25 1 83.25 107 THR B N 1
ATOM 2496 C CA . THR B 1 107 ? 24.25 -26.156 -1.925 1 83.25 107 THR B CA 1
ATOM 2497 C C . THR B 1 107 ? 24.406 -24.641 -1.973 1 83.25 107 THR B C 1
ATOM 2499 O O . THR B 1 107 ? 23.672 -23.922 -1.293 1 83.25 107 THR B O 1
ATOM 2502 N N . ILE B 1 108 ? 25.375 -24.266 -2.775 1 88.69 108 ILE B N 1
ATOM 2503 C CA . ILE B 1 108 ? 25.609 -22.828 -2.941 1 88.69 108 ILE B CA 1
ATOM 2504 C C . ILE B 1 108 ? 25.391 -22.438 -4.398 1 88.69 108 ILE B C 1
ATOM 2506 O O . ILE B 1 108 ? 26 -23 -5.305 1 88.69 108 ILE B O 1
ATOM 2510 N N . VAL B 1 109 ? 24.484 -21.531 -4.609 1 89.75 109 VAL B N 1
ATOM 2511 C CA . VAL B 1 109 ? 24.203 -21.078 -5.965 1 89.75 109 VAL B CA 1
ATOM 2512 C C . VAL B 1 109 ? 24.422 -19.578 -6.066 1 89.75 109 VAL B C 1
ATOM 2514 O O . VAL B 1 109 ? 23.875 -18.797 -5.27 1 89.75 109 VAL B O 1
ATOM 2517 N N . LEU B 1 110 ? 25.266 -19.219 -6.969 1 93.25 110 LEU B N 1
ATOM 2518 C CA . LEU B 1 110 ? 25.438 -17.812 -7.312 1 93.25 110 LEU B CA 1
ATOM 2519 C C . LEU B 1 110 ? 24.516 -17.406 -8.445 1 93.25 110 LEU B C 1
ATOM 2521 O O . LEU B 1 110 ? 24.438 -18.078 -9.469 1 93.25 110 LEU B O 1
ATOM 2525 N N . ASP B 1 111 ? 23.844 -16.312 -8.148 1 93.88 111 ASP B N 1
ATOM 2526 C CA . ASP B 1 111 ? 22.859 -15.82 -9.109 1 93.88 111 ASP B CA 1
ATOM 2527 C C . ASP B 1 111 ? 23.062 -14.336 -9.398 1 93.88 111 ASP B C 1
ATOM 2529 O O . ASP B 1 111 ? 23.703 -13.625 -8.617 1 93.88 111 ASP B O 1
ATOM 2533 N N . ALA B 1 112 ? 22.703 -13.961 -10.617 1 96 112 ALA B N 1
ATOM 2534 C CA . ALA B 1 112 ? 22.625 -12.539 -10.969 1 96 112 ALA B CA 1
ATOM 2535 C C . ALA B 1 112 ? 21.328 -12.227 -11.719 1 96 112 ALA B C 1
ATOM 2537 O O . ALA B 1 112 ? 20.75 -13.102 -12.367 1 96 112 ALA B O 1
ATOM 2538 N N . GLY B 1 113 ? 20.938 -10.992 -11.555 1 96.5 113 GLY B N 1
ATOM 2539 C CA . GLY B 1 113 ? 19.703 -10.609 -12.227 1 96.5 113 GLY B CA 1
ATOM 2540 C C . GLY B 1 113 ? 19.484 -9.109 -12.273 1 96.5 113 GLY B C 1
ATOM 2541 O O . GLY B 1 113 ? 20.422 -8.336 -12.016 1 96.5 113 GLY B O 1
ATOM 2542 N N . PHE B 1 114 ? 18.281 -8.883 -12.727 1 94.88 114 PHE B N 1
ATOM 2543 C CA . PHE B 1 114 ? 17.891 -7.496 -12.953 1 94.88 114 PHE B CA 1
ATOM 2544 C C . PHE B 1 114 ? 16.422 -7.285 -12.594 1 94.88 114 PHE B C 1
ATOM 2546 O O . PHE B 1 114 ? 15.578 -8.133 -12.891 1 94.88 114 PHE B O 1
ATOM 2553 N N . GLY B 1 115 ? 16.312 -6.141 -11.922 1 91.06 115 GLY B N 1
ATOM 2554 C CA . GLY B 1 115 ? 14.938 -5.773 -11.586 1 91.06 115 GLY B CA 1
ATOM 2555 C C . GLY B 1 115 ? 14.508 -4.457 -12.203 1 91.06 115 GLY B C 1
ATOM 2556 O O . GLY B 1 115 ? 15.305 -3.521 -12.305 1 91.06 115 GLY B O 1
ATOM 2557 N N . ILE B 1 116 ? 13.219 -4.41 -12.617 1 87.69 116 ILE B N 1
ATOM 2558 C CA . ILE B 1 116 ? 12.594 -3.164 -13.047 1 87.69 116 ILE B CA 1
ATOM 2559 C C . ILE B 1 116 ? 11.367 -2.871 -12.188 1 87.69 116 ILE B C 1
ATOM 2561 O O . ILE B 1 116 ? 10.609 -3.783 -11.852 1 87.69 116 ILE B O 1
ATOM 2565 N N . GLY B 1 117 ? 11.328 -1.613 -11.773 1 89 117 GLY B N 1
ATOM 2566 C CA . GLY B 1 117 ? 10.188 -1.276 -10.93 1 89 117 GLY B CA 1
ATOM 2567 C C . GLY B 1 117 ? 10.234 0.148 -10.406 1 89 117 GLY B C 1
ATOM 2568 O O . GLY B 1 117 ? 10.555 1.077 -11.156 1 89 117 GLY B O 1
ATOM 2569 N N . THR B 1 118 ? 9.828 0.26 -9.164 1 89.62 118 THR B N 1
ATOM 2570 C CA . THR B 1 118 ? 9.734 1.599 -8.594 1 89.62 118 THR B CA 1
ATOM 2571 C C . THR B 1 118 ? 10.391 1.645 -7.215 1 89.62 118 THR B C 1
ATOM 2573 O O . THR B 1 118 ? 10.5 0.619 -6.539 1 89.62 118 THR B O 1
ATOM 2576 N N . TYR B 1 119 ? 10.898 2.719 -6.93 1 91.62 119 TYR B N 1
ATOM 2577 C CA . TYR B 1 119 ? 11.461 3.062 -5.629 1 91.62 119 TYR B CA 1
ATOM 2578 C C . TYR B 1 119 ? 10.977 4.434 -5.168 1 91.62 119 TYR B C 1
ATOM 2580 O O . TYR B 1 119 ? 11.07 5.414 -5.91 1 91.62 119 TYR B O 1
ATOM 2588 N N . SER B 1 120 ? 10.406 4.492 -3.969 1 94.88 120 SER B N 1
ATOM 2589 C CA . SER B 1 120 ? 9.844 5.734 -3.451 1 94.88 120 SER B CA 1
ATOM 2590 C C . SER B 1 120 ? 10.375 6.043 -2.057 1 94.88 120 SER B C 1
ATOM 2592 O O . SER B 1 120 ? 10.508 5.141 -1.226 1 94.88 120 SER B O 1
ATOM 2594 N N . ILE B 1 121 ? 10.625 7.223 -1.871 1 94.06 121 ILE B N 1
ATOM 2595 C CA . ILE B 1 121 ? 10.977 7.738 -0.552 1 94.06 121 ILE B CA 1
ATOM 2596 C C . ILE B 1 121 ? 9.977 8.812 -0.138 1 94.06 121 ILE B C 1
ATOM 2598 O O . ILE B 1 121 ? 9.719 9.758 -0.895 1 94.06 121 ILE B O 1
ATOM 2602 N N . ARG B 1 122 ? 9.484 8.672 1.027 1 95.56 122 ARG B N 1
ATOM 2603 C CA . ARG B 1 122 ? 8.562 9.656 1.589 1 95.56 122 ARG B CA 1
ATOM 2604 C C . ARG B 1 122 ? 9.07 10.18 2.93 1 95.56 122 ARG B C 1
ATOM 2606 O O . ARG B 1 122 ? 9.539 9.406 3.768 1 95.56 122 ARG B O 1
ATOM 2613 N N . ILE B 1 123 ? 9.023 11.398 3.049 1 94.06 123 ILE B N 1
ATOM 2614 C CA . ILE B 1 123 ? 9.336 12.039 4.32 1 94.06 123 ILE B CA 1
ATOM 2615 C C . ILE B 1 123 ? 8.078 12.68 4.895 1 94.06 123 ILE B C 1
ATOM 2617 O O . ILE B 1 123 ? 7.402 13.461 4.219 1 94.06 123 ILE B O 1
ATOM 2621 N N . SER B 1 124 ? 7.828 12.359 6.113 1 94.81 124 SER B N 1
ATOM 2622 C CA . SER B 1 124 ? 6.598 12.852 6.719 1 94.81 124 SER B CA 1
ATOM 2623 C C . SER B 1 124 ? 6.863 13.484 8.078 1 94.81 124 SER B C 1
ATOM 2625 O O . SER B 1 124 ? 7.805 13.094 8.773 1 94.81 124 SER B O 1
ATOM 2627 N N . ARG B 1 125 ? 6.062 14.359 8.383 1 92.5 125 ARG B N 1
ATOM 2628 C CA . ARG B 1 125 ? 6.043 14.961 9.711 1 92.5 125 ARG B CA 1
ATOM 2629 C C . ARG B 1 125 ? 4.613 15.07 10.234 1 92.5 125 ARG B C 1
ATOM 2631 O O . ARG B 1 125 ? 3.682 15.312 9.469 1 92.5 125 ARG B O 1
ATOM 2638 N N . ASN B 1 126 ? 4.523 14.945 11.453 1 90.88 126 ASN B N 1
ATOM 2639 C CA . ASN B 1 126 ? 3.221 15.125 12.086 1 90.88 126 ASN B CA 1
ATOM 2640 C C . ASN B 1 126 ? 2.895 16.594 12.289 1 90.88 126 ASN B C 1
ATOM 2642 O O . ASN B 1 126 ? 3.764 17.391 12.672 1 90.88 126 ASN B O 1
ATOM 2646 N N . LEU B 1 127 ? 1.706 16.922 11.961 1 90.94 127 LEU B N 1
ATOM 2647 C CA . LEU B 1 127 ? 1.172 18.25 12.258 1 90.94 127 LEU B CA 1
ATOM 2648 C C . LEU B 1 127 ? 0.27 18.219 13.484 1 90.94 127 LEU B C 1
ATOM 2650 O O . LEU B 1 127 ? -0.608 17.359 13.594 1 90.94 127 LEU B O 1
ATOM 2654 N N . LEU B 1 128 ? 0.563 19.125 14.297 1 87.06 128 LEU B N 1
ATOM 2655 C CA . LEU B 1 128 ? -0.228 19.172 15.523 1 87.06 128 LEU B CA 1
ATOM 2656 C C . LEU B 1 128 ? -1.547 19.906 15.289 1 87.06 128 LEU B C 1
ATOM 2658 O O . LEU B 1 128 ? -1.604 20.859 14.508 1 87.06 128 LEU B O 1
ATOM 2662 N N . GLY B 1 129 ? -2.59 19.469 15.883 1 89.5 129 GLY B N 1
ATOM 2663 C CA . GLY B 1 129 ? -3.914 20.062 15.836 1 89.5 129 GLY B CA 1
ATOM 2664 C C . GLY B 1 129 ? -4.91 19.391 16.75 1 89.5 129 GLY B C 1
ATOM 2665 O O . GLY B 1 129 ? -4.52 18.656 17.672 1 89.5 129 GLY B O 1
ATOM 2666 N N . GLY B 1 130 ? -6.172 19.781 16.594 1 89.38 130 GLY B N 1
ATOM 2667 C CA . GLY B 1 130 ? -7.223 19.219 17.422 1 89.38 130 GLY B CA 1
ATOM 2668 C C . GLY B 1 130 ? -7.582 17.797 17.047 1 89.38 130 GLY B C 1
ATOM 2669 O O . GLY B 1 130 ? -7.137 17.297 16.016 1 89.38 130 GLY B O 1
ATOM 2670 N N . ASP B 1 131 ? -8.344 17.141 17.938 1 88.06 131 ASP B N 1
ATOM 2671 C CA . ASP B 1 131 ? -8.734 15.75 17.719 1 88.06 131 ASP B CA 1
ATOM 2672 C C . ASP B 1 131 ? -10.25 15.586 17.859 1 88.06 131 ASP B C 1
ATOM 2674 O O . ASP B 1 131 ? -10.727 14.656 18.516 1 88.06 131 ASP B O 1
ATOM 2678 N N . THR B 1 132 ? -10.898 16.531 17.297 1 90.56 132 THR B N 1
ATOM 2679 C CA . THR B 1 132 ? -12.352 16.422 17.234 1 90.56 132 THR B CA 1
ATOM 2680 C C . THR B 1 132 ? -12.828 16.391 15.789 1 90.56 132 THR B C 1
ATOM 2682 O O . THR B 1 132 ? -12.109 16.844 14.883 1 90.56 132 THR B O 1
ATOM 2685 N N . ILE B 1 133 ? -14.031 15.969 15.617 1 90.88 133 ILE B N 1
ATOM 2686 C CA . ILE B 1 133 ? -14.633 15.953 14.289 1 90.88 133 ILE B CA 1
ATOM 2687 C C . ILE B 1 133 ? -14.719 17.375 13.742 1 90.88 133 ILE B C 1
ATOM 2689 O O . ILE B 1 133 ? -14.484 17.609 12.555 1 90.88 133 ILE B O 1
ATOM 2693 N N . ASN B 1 134 ? -15.102 18.25 14.602 1 91 134 ASN B N 1
ATOM 2694 C CA . ASN B 1 134 ? -15.164 19.641 14.195 1 91 134 ASN B CA 1
ATOM 2695 C C . ASN B 1 134 ? -13.797 20.156 13.734 1 91 134 ASN B C 1
ATOM 2697 O O . ASN B 1 134 ? -13.695 20.844 12.719 1 91 134 ASN B O 1
ATOM 2701 N N . ASP B 1 135 ? -12.766 19.844 14.508 1 92.12 135 ASP B N 1
ATOM 2702 C CA . ASP B 1 135 ? -11.414 20.219 14.086 1 92.12 135 ASP B CA 1
ATOM 2703 C C . ASP B 1 135 ? -11.086 19.625 12.719 1 92.12 135 ASP B C 1
ATOM 2705 O O . ASP B 1 135 ? -10.469 20.281 11.883 1 92.12 135 ASP B O 1
ATOM 2709 N N . PHE B 1 136 ? -11.445 18.406 12.523 1 92.62 136 PHE B N 1
ATOM 2710 C CA . PHE B 1 136 ? -11.211 17.734 11.258 1 92.62 136 PHE B CA 1
ATOM 2711 C C . PHE B 1 136 ? -11.93 18.453 10.117 1 92.62 136 PHE B C 1
ATOM 2713 O O . PHE B 1 136 ? -11.32 18.75 9.094 1 92.62 136 PHE B O 1
ATOM 2720 N N . LEU B 1 137 ? -13.164 18.781 10.352 1 90 137 LEU B N 1
ATOM 2721 C CA . LEU B 1 137 ? -13.977 19.375 9.297 1 90 137 LEU B CA 1
ATOM 2722 C C . LEU B 1 137 ? -13.555 20.812 9.008 1 90 137 LEU B C 1
ATOM 2724 O O . LEU B 1 137 ? -13.672 21.281 7.879 1 90 137 LEU B O 1
ATOM 2728 N N . THR B 1 138 ? -13.016 21.469 9.969 1 90.06 138 THR B N 1
ATOM 2729 C CA . THR B 1 138 ? -12.688 22.875 9.797 1 90.06 138 THR B CA 1
ATOM 2730 C C . THR B 1 138 ? -11.219 23.047 9.414 1 90.06 138 THR B C 1
ATOM 2732 O O . THR B 1 138 ? -10.758 24.172 9.164 1 90.06 138 THR B O 1
ATOM 2735 N N . GLY B 1 139 ? -10.461 21.984 9.445 1 87.62 139 GLY B N 1
ATOM 2736 C CA . GLY B 1 139 ? -9.078 22.047 8.984 1 87.62 139 GLY B CA 1
ATOM 2737 C C . GLY B 1 139 ? -8.102 22.391 10.086 1 87.62 139 GLY B C 1
ATOM 2738 O O . GLY B 1 139 ? -7.008 22.891 9.82 1 87.62 139 GLY B O 1
ATOM 2739 N N . HIS B 1 140 ? -8.516 22.188 11.359 1 89.19 140 HIS B N 1
ATOM 2740 C CA . HIS B 1 140 ? -7.652 22.516 12.492 1 89.19 140 HIS B CA 1
ATOM 2741 C C . HIS B 1 140 ? -7.18 21.25 13.203 1 89.19 140 HIS B C 1
ATOM 2743 O O . HIS B 1 140 ? -6.637 21.328 14.312 1 89.19 140 HIS B O 1
ATOM 2749 N N . SER B 1 141 ? -7.438 20.172 12.562 1 90.19 141 SER B N 1
ATOM 2750 C CA . SER B 1 141 ? -7.07 18.891 13.172 1 90.19 141 SER B CA 1
ATOM 2751 C C . SER B 1 141 ? -5.598 18.578 12.945 1 90.19 141 SER B C 1
ATOM 2753 O O . SER B 1 141 ? -4.941 19.203 12.109 1 90.19 141 SER B O 1
ATOM 2755 N N . SER B 1 142 ? -5.137 17.578 13.734 1 90.31 142 SER B N 1
ATOM 2756 C CA . SER B 1 142 ? -3.822 17.016 13.461 1 90.31 142 SER B CA 1
ATOM 2757 C C . SER B 1 142 ? -3.762 16.391 12.07 1 90.31 142 SER B C 1
ATOM 2759 O O . SER B 1 142 ? -4.797 16.109 11.469 1 90.31 142 SER B O 1
ATOM 2761 N N . GLY B 1 143 ? -2.539 16.406 11.586 1 91.69 143 GLY B N 1
ATOM 2762 C CA . GLY B 1 143 ? -2.334 15.852 10.25 1 91.69 143 GLY B CA 1
ATOM 2763 C C . GLY B 1 143 ? -0.896 15.453 9.984 1 91.69 143 GLY B C 1
ATOM 2764 O O . GLY B 1 143 ? -0.108 15.289 10.922 1 91.69 143 GLY B O 1
ATOM 2765 N N . VAL B 1 144 ? -0.757 15.125 8.773 1 92 144 VAL B N 1
ATOM 2766 C CA . VAL B 1 144 ? 0.576 14.742 8.32 1 92 144 VAL B CA 1
ATOM 2767 C C . VAL B 1 144 ? 0.963 15.57 7.098 1 92 144 VAL B C 1
ATOM 2769 O O . VAL B 1 144 ? 0.181 15.688 6.152 1 92 144 VAL B O 1
ATOM 2772 N N . SER B 1 145 ? 2.07 16.203 7.203 1 93.94 145 SER B N 1
ATOM 2773 C CA . SER B 1 145 ? 2.695 16.781 6.016 1 93.94 145 SER B CA 1
ATOM 2774 C C . SER B 1 145 ? 3.75 15.844 5.434 1 93.94 145 SER B C 1
ATOM 2776 O O . SER B 1 145 ? 4.508 15.219 6.18 1 93.94 145 SER B O 1
ATOM 2778 N N . SER B 1 146 ? 3.717 15.781 4.16 1 94.75 146 SER B N 1
ATOM 2779 C CA . SER B 1 146 ? 4.691 14.859 3.582 1 94.75 146 SER B CA 1
ATOM 2780 C C . SER B 1 146 ? 5.223 15.383 2.252 1 94.75 146 SER B C 1
ATOM 2782 O O . SER B 1 146 ? 4.582 16.219 1.605 1 94.75 146 SER B O 1
ATOM 2784 N N . MET B 1 147 ? 6.367 14.93 1.896 1 94.75 147 MET B N 1
ATOM 2785 C CA . MET B 1 147 ? 6.957 15.023 0.564 1 94.75 147 MET B CA 1
ATOM 2786 C C . MET B 1 147 ? 7.461 13.664 0.095 1 94.75 147 MET B C 1
ATOM 2788 O O . MET B 1 147 ? 7.922 12.859 0.904 1 94.75 147 MET B O 1
ATOM 2792 N N . LYS B 1 148 ? 7.379 13.531 -1.144 1 95.31 148 LYS B N 1
ATOM 2793 C CA . LYS B 1 148 ? 7.773 12.234 -1.679 1 95.31 148 LYS B CA 1
ATOM 2794 C C . LYS B 1 148 ? 8.523 12.391 -2.998 1 95.31 148 LYS B C 1
ATOM 2796 O O . LYS B 1 148 ? 8.328 13.367 -3.719 1 95.31 148 LYS B O 1
ATOM 2801 N N . ILE B 1 149 ? 9.359 11.469 -3.283 1 95.38 149 ILE B N 1
ATOM 2802 C CA . ILE B 1 149 ? 10.016 11.32 -4.582 1 95.38 149 ILE B CA 1
ATOM 2803 C C . ILE B 1 149 ? 9.859 9.891 -5.082 1 95.38 149 ILE B C 1
ATOM 2805 O O . ILE B 1 149 ? 10.078 8.938 -4.332 1 95.38 149 ILE B O 1
ATOM 2809 N N . ASP B 1 150 ? 9.445 9.781 -6.273 1 94.25 150 ASP B N 1
ATOM 2810 C CA . ASP B 1 150 ? 9.234 8.492 -6.922 1 94.25 150 ASP B CA 1
ATOM 2811 C C . ASP B 1 150 ? 10.25 8.266 -8.039 1 94.25 150 ASP B C 1
ATOM 2813 O O . ASP B 1 150 ? 10.469 9.156 -8.867 1 94.25 150 ASP B O 1
ATOM 2817 N N . TYR B 1 151 ? 10.773 7.074 -8.07 1 94.81 151 TYR B N 1
ATOM 2818 C CA . TYR B 1 151 ? 11.719 6.711 -9.125 1 94.81 151 TYR B CA 1
ATOM 2819 C C . TYR B 1 151 ? 11.227 5.496 -9.906 1 94.81 151 TYR B C 1
ATOM 2821 O O . TYR B 1 151 ? 10.688 4.555 -9.32 1 94.81 151 TYR B O 1
ATOM 2829 N N . TYR B 1 152 ? 11.398 5.621 -11.172 1 93.06 152 TYR B N 1
ATOM 2830 C CA . TYR B 1 152 ? 11.523 4.398 -11.961 1 93.06 152 TYR B CA 1
ATOM 2831 C C . TYR B 1 152 ? 12.93 3.822 -11.836 1 93.06 152 TYR B C 1
ATOM 2833 O O . TYR B 1 152 ? 13.922 4.555 -11.922 1 93.06 152 TYR B O 1
ATOM 2841 N N . ILE B 1 153 ? 12.93 2.521 -11.711 1 94.88 153 ILE B N 1
ATOM 2842 C CA . ILE B 1 153 ? 14.273 2.061 -11.375 1 94.88 153 ILE B CA 1
ATOM 2843 C C . ILE B 1 153 ? 14.641 0.864 -12.25 1 94.88 153 ILE B C 1
ATOM 2845 O O . ILE B 1 153 ? 13.773 0.098 -12.664 1 94.88 153 ILE B O 1
ATOM 2849 N N . ALA B 1 154 ? 15.906 0.783 -12.516 1 96.69 154 ALA B N 1
ATOM 2850 C CA . ALA B 1 154 ? 16.641 -0.405 -12.953 1 96.69 154 ALA B CA 1
ATOM 2851 C C . ALA B 1 154 ? 17.594 -0.893 -11.875 1 96.69 154 ALA B C 1
ATOM 2853 O O . ALA B 1 154 ? 18.406 -0.122 -11.367 1 96.69 154 ALA B O 1
ATOM 2854 N N . SER B 1 155 ? 17.516 -2.168 -11.578 1 97.06 155 SER B N 1
ATOM 2855 C CA . SER B 1 155 ? 18.188 -2.621 -10.359 1 97.06 155 SER B CA 1
ATOM 2856 C C . SER B 1 155 ? 18.922 -3.939 -10.586 1 97.06 155 SER B C 1
ATOM 2858 O O . SER B 1 155 ? 18.359 -5.012 -10.344 1 97.06 155 SER B O 1
ATOM 2860 N N . PRO B 1 156 ? 20.141 -3.848 -11.016 1 98.19 156 PRO B N 1
ATOM 2861 C CA . PRO B 1 156 ? 20.938 -5.078 -11.055 1 98.19 156 PRO B CA 1
ATOM 2862 C C . PRO B 1 156 ? 21.234 -5.617 -9.656 1 98.19 156 PRO B C 1
ATOM 2864 O O . PRO B 1 156 ? 21.359 -4.844 -8.703 1 98.19 156 PRO B O 1
ATOM 2867 N N . TYR B 1 157 ? 21.328 -6.965 -9.586 1 97.81 157 TYR B N 1
ATOM 2868 C CA . TYR B 1 157 ? 21.672 -7.57 -8.305 1 97.81 157 TYR B CA 1
ATOM 2869 C C . TYR B 1 157 ? 22.438 -8.875 -8.492 1 97.81 157 TYR B C 1
ATOM 2871 O O . TYR B 1 157 ? 22.453 -9.438 -9.594 1 97.81 157 TYR B O 1
ATOM 2879 N N . THR B 1 158 ? 23.109 -9.234 -7.465 1 97.31 158 THR B N 1
ATOM 2880 C CA . THR B 1 158 ? 23.703 -10.562 -7.309 1 97.31 158 THR B CA 1
ATOM 2881 C C . THR B 1 158 ? 23.297 -11.172 -5.969 1 97.31 158 THR B C 1
ATOM 2883 O O . THR B 1 158 ? 23.047 -10.453 -5 1 97.31 158 THR B O 1
ATOM 2886 N N . SER B 1 159 ? 23.141 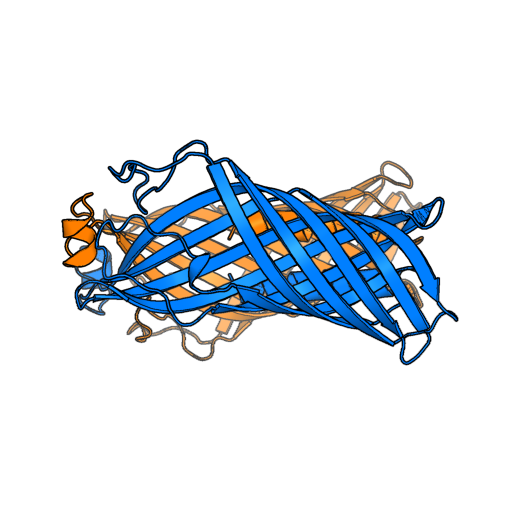-12.445 -6.035 1 95.5 159 SER B N 1
ATOM 2887 C CA . SER B 1 159 ? 22.703 -13.117 -4.816 1 95.5 159 SER B CA 1
ATOM 2888 C C . SER B 1 159 ? 23.422 -14.453 -4.633 1 95.5 159 SER B C 1
ATOM 2890 O O . SER B 1 159 ? 23.844 -15.07 -5.609 1 95.5 159 SER B O 1
ATOM 2892 N N . LEU B 1 160 ? 23.578 -14.828 -3.404 1 94.88 160 LEU B N 1
ATOM 2893 C CA . LEU B 1 160 ? 24.094 -16.125 -2.99 1 94.88 160 LEU B CA 1
ATOM 2894 C C . LEU B 1 160 ? 23.031 -16.938 -2.254 1 94.88 160 LEU B C 1
ATOM 2896 O O . LEU B 1 160 ? 22.547 -16.516 -1.201 1 94.88 160 LEU B O 1
ATOM 2900 N N . TYR B 1 161 ? 22.703 -18.047 -2.828 1 92.69 161 TYR B N 1
ATOM 2901 C CA . TYR B 1 161 ? 21.766 -18.969 -2.184 1 92.69 161 TYR B CA 1
ATOM 2902 C C . TYR B 1 161 ? 22.516 -20.047 -1.417 1 92.69 161 TYR B C 1
ATOM 2904 O O . TYR B 1 161 ? 23.406 -20.703 -1.96 1 92.69 161 TYR B O 1
ATOM 2912 N N . LEU B 1 162 ? 22.141 -20.203 -0.222 1 93.31 162 LEU B N 1
ATOM 2913 C CA . LEU B 1 162 ? 22.609 -21.312 0.609 1 93.31 162 LEU B CA 1
ATOM 2914 C C . LEU B 1 162 ? 21.453 -22.281 0.913 1 93.31 162 LEU B C 1
ATOM 2916 O O . LEU B 1 162 ? 20.594 -21.984 1.746 1 93.31 162 LEU B O 1
ATOM 2920 N N . HIS B 1 163 ? 21.547 -23.438 0.298 1 90.38 163 HIS B N 1
ATOM 2921 C CA . HIS B 1 163 ? 20.484 -24.422 0.48 1 90.38 163 HIS B CA 1
ATOM 2922 C C . HIS B 1 163 ? 20.75 -25.297 1.705 1 90.38 163 HIS B C 1
ATOM 2924 O O . HIS B 1 163 ? 21.766 -25.984 1.779 1 90.38 163 HIS B O 1
ATOM 2930 N N . PHE B 1 164 ? 19.828 -25.281 2.533 1 89.25 164 PHE B N 1
ATOM 2931 C CA . PHE B 1 164 ? 19.906 -26.156 3.693 1 89.25 164 PHE B CA 1
ATOM 2932 C C . PHE B 1 164 ? 19.219 -27.5 3.408 1 89.25 164 PHE B C 1
ATOM 2934 O O . PHE B 1 164 ? 19.641 -28.531 3.91 1 89.25 164 PHE B O 1
ATOM 2941 N N . THR B 1 165 ? 18.109 -27.359 2.672 1 84.75 165 THR B N 1
ATOM 2942 C CA . THR B 1 165 ? 17.391 -28.5 2.115 1 84.75 165 THR B CA 1
ATOM 2943 C C . THR B 1 165 ? 16.922 -28.203 0.692 1 84.75 165 THR B C 1
ATOM 2945 O O . THR B 1 165 ? 17.203 -27.125 0.155 1 84.75 165 THR B O 1
ATOM 2948 N N . ASP B 1 166 ? 16.219 -29.234 0.142 1 78.62 166 ASP B N 1
ATOM 2949 C CA . ASP B 1 166 ? 15.68 -29.016 -1.203 1 78.62 166 ASP B CA 1
ATOM 2950 C C . ASP B 1 166 ? 14.547 -28 -1.194 1 78.62 166 ASP B C 1
ATOM 2952 O O . ASP B 1 166 ? 14.211 -27.422 -2.232 1 78.62 166 ASP B O 1
ATOM 2956 N N . PHE B 1 167 ? 14.078 -27.719 -0 1 77.12 167 PHE B N 1
ATOM 2957 C CA . PHE B 1 167 ? 12.867 -26.891 0.061 1 77.12 167 PHE B CA 1
ATOM 2958 C C . PHE B 1 167 ? 13.133 -25.594 0.8 1 77.12 167 PHE B C 1
ATOM 2960 O O . PHE B 1 167 ? 12.281 -24.703 0.839 1 77.12 167 PHE B O 1
ATOM 2967 N N . PHE B 1 168 ? 14.328 -25.5 1.333 1 82.06 168 PHE B N 1
ATOM 2968 C CA . PHE B 1 168 ? 14.625 -24.359 2.188 1 82.06 168 PHE B CA 1
ATOM 2969 C C . PHE B 1 168 ? 16.016 -23.812 1.899 1 82.06 168 PHE B C 1
ATOM 2971 O O . PHE B 1 168 ? 16.984 -24.562 1.86 1 82.06 168 PHE B O 1
ATOM 2978 N N . ALA B 1 169 ? 16.062 -22.469 1.729 1 88.25 169 ALA B N 1
ATOM 2979 C CA . ALA B 1 169 ? 17.344 -21.844 1.461 1 88.25 169 ALA B CA 1
ATOM 2980 C C . ALA B 1 169 ? 17.438 -20.453 2.088 1 88.25 169 ALA B C 1
ATOM 2982 O O . ALA B 1 169 ? 16.406 -19.797 2.312 1 88.25 169 ALA B O 1
ATOM 2983 N N . LEU B 1 170 ? 18.641 -20.047 2.387 1 92.88 170 LEU B N 1
ATOM 2984 C CA . LEU B 1 170 ? 18.984 -18.672 2.719 1 92.88 170 LEU B CA 1
ATOM 2985 C C . LEU B 1 170 ? 19.578 -17.953 1.509 1 92.88 170 LEU B C 1
ATOM 2987 O O . LEU B 1 170 ? 20.453 -18.484 0.823 1 92.88 170 LEU B O 1
ATOM 2991 N N . ASN B 1 171 ? 19.031 -16.797 1.236 1 93.62 171 ASN B N 1
ATOM 2992 C CA . ASN B 1 171 ? 19.531 -15.977 0.131 1 93.62 171 ASN B CA 1
ATOM 2993 C C . ASN B 1 171 ? 20.125 -14.656 0.624 1 93.62 171 ASN B C 1
ATOM 2995 O O . ASN B 1 171 ? 19.469 -13.922 1.366 1 93.62 171 ASN B O 1
ATOM 2999 N N . VAL B 1 172 ? 21.359 -14.414 0.319 1 96.25 172 VAL B N 1
ATOM 3000 C CA . VAL B 1 172 ? 22 -13.125 0.552 1 96.25 172 VAL B CA 1
ATOM 3001 C C . VAL B 1 172 ? 22.125 -12.367 -0.767 1 96.25 172 VAL B C 1
ATOM 3003 O O . VAL B 1 172 ? 22.688 -12.883 -1.734 1 96.25 172 VAL B O 1
ATOM 3006 N N . LYS B 1 173 ? 21.688 -11.102 -0.782 1 97.38 173 LYS B N 1
ATOM 3007 C CA . LYS B 1 173 ? 21.562 -10.367 -2.041 1 97.38 173 LYS B CA 1
ATOM 3008 C C . LYS B 1 173 ? 22.141 -8.961 -1.916 1 97.38 173 LYS B C 1
ATOM 3010 O O . LYS B 1 173 ? 21.906 -8.273 -0.921 1 97.38 173 LYS B O 1
ATOM 3015 N N . ALA B 1 174 ? 22.984 -8.586 -2.838 1 97.62 174 ALA B N 1
ATOM 3016 C CA . ALA B 1 174 ? 23.422 -7.207 -3.031 1 97.62 174 ALA B CA 1
ATOM 3017 C C . ALA B 1 174 ? 22.766 -6.59 -4.27 1 97.62 174 ALA B C 1
ATOM 3019 O O . ALA B 1 174 ? 22.812 -7.172 -5.355 1 97.62 174 ALA B O 1
ATOM 3020 N N . ARG B 1 175 ? 22.219 -5.445 -4.082 1 98 175 ARG B N 1
ATOM 3021 C CA . ARG B 1 175 ? 21.469 -4.812 -5.16 1 98 175 ARG B CA 1
ATOM 3022 C C . ARG B 1 175 ? 21.891 -3.359 -5.34 1 98 175 ARG B C 1
ATOM 3024 O O . ARG B 1 175 ? 22.078 -2.637 -4.359 1 98 175 ARG B O 1
ATOM 3031 N N . TYR B 1 176 ? 22.031 -3.008 -6.578 1 98.06 176 TYR B N 1
ATOM 3032 C CA . TYR B 1 176 ? 22.188 -1.609 -6.957 1 98.06 176 TYR B CA 1
ATOM 3033 C C . TYR B 1 176 ? 20.922 -1.062 -7.586 1 98.06 176 TYR B C 1
ATOM 3035 O O . TYR B 1 176 ? 20.188 -1.792 -8.258 1 98.06 176 TYR B O 1
ATOM 3043 N N . ILE B 1 177 ? 20.672 0.249 -7.387 1 97.88 177 ILE B N 1
ATOM 3044 C CA . ILE B 1 177 ? 19.453 0.875 -7.906 1 97.88 177 ILE B CA 1
ATOM 3045 C C . ILE B 1 177 ? 19.828 2.113 -8.719 1 97.88 177 ILE B C 1
ATOM 3047 O O . ILE B 1 177 ? 20.328 3.098 -8.172 1 97.88 177 ILE B O 1
ATOM 3051 N N . PHE B 1 178 ? 19.578 1.988 -9.961 1 97.81 178 PHE B N 1
ATOM 3052 C CA . PHE B 1 178 ? 19.531 3.172 -10.812 1 97.81 178 PHE B CA 1
ATOM 3053 C C . PHE B 1 178 ? 18.109 3.707 -10.914 1 97.81 178 PHE B C 1
ATOM 3055 O O . PHE B 1 178 ? 17.203 2.992 -11.352 1 97.81 178 PHE B O 1
ATOM 3062 N N . GLY B 1 179 ? 17.969 4.961 -10.539 1 97.44 179 GLY B N 1
ATOM 3063 C CA . GLY B 1 179 ? 16.625 5.52 -10.555 1 97.44 179 GLY B CA 1
ATOM 3064 C C . GLY B 1 179 ? 16.531 6.809 -11.352 1 97.44 179 GLY B C 1
ATOM 3065 O O . GLY B 1 179 ? 17.5 7.547 -11.469 1 97.44 179 GLY B O 1
ATOM 3066 N N . TYR B 1 180 ? 15.336 6.996 -11.93 1 97.31 180 TYR B N 1
ATOM 3067 C CA . TYR B 1 180 ? 15 8.242 -12.609 1 97.31 180 TYR B CA 1
ATOM 3068 C C . TYR B 1 180 ? 13.68 8.805 -12.094 1 97.31 180 TYR B C 1
ATOM 3070 O O . TYR B 1 180 ? 12.688 8.078 -11.977 1 97.31 180 TYR B O 1
ATOM 3078 N N . THR B 1 181 ? 13.719 10.078 -11.773 1 97.12 181 THR B N 1
ATOM 3079 C CA . THR B 1 181 ? 12.492 10.758 -11.367 1 97.12 181 THR B CA 1
ATOM 3080 C C . THR B 1 181 ? 12.133 11.867 -12.359 1 97.12 181 THR B C 1
ATOM 3082 O O . THR B 1 181 ? 13.008 12.617 -12.797 1 97.12 181 THR B O 1
ATOM 3085 N N . GLU B 1 182 ? 10.898 11.906 -12.688 1 93.88 182 GLU B N 1
ATOM 3086 C CA . GLU B 1 182 ? 10.43 12.945 -13.602 1 93.88 182 GLU B CA 1
ATOM 3087 C C . GLU B 1 182 ? 10.195 14.266 -12.867 1 93.88 182 GLU B C 1
ATOM 3089 O O . GLU B 1 182 ? 10.508 15.336 -13.391 1 93.88 182 GLU B O 1
ATOM 3094 N N . ASN B 1 183 ? 9.703 14.266 -11.648 1 93.25 183 ASN B N 1
ATOM 3095 C CA . ASN B 1 183 ? 9.18 15.461 -11 1 93.25 183 ASN B CA 1
ATOM 3096 C C . ASN B 1 183 ? 9.992 15.836 -9.773 1 93.25 183 ASN B C 1
ATOM 3098 O O . ASN B 1 183 ? 9.805 16.906 -9.203 1 93.25 183 ASN B O 1
ATOM 3102 N N . GLY B 1 184 ? 10.836 14.969 -9.336 1 95.25 184 GLY B N 1
ATOM 3103 C CA . GLY B 1 184 ? 11.539 15.227 -8.094 1 95.25 184 GLY B CA 1
ATOM 3104 C C . GLY B 1 184 ? 10.648 15.148 -6.871 1 95.25 184 GLY B C 1
ATOM 3105 O O . GLY B 1 184 ? 9.656 14.422 -6.867 1 95.25 184 GLY B O 1
ATOM 3106 N N . TRP B 1 185 ? 11.047 15.883 -5.891 1 94.94 185 TRP B N 1
ATOM 3107 C CA . TRP B 1 185 ? 10.273 15.891 -4.656 1 94.94 185 TRP B CA 1
ATOM 3108 C C . TRP B 1 185 ? 8.969 16.656 -4.84 1 94.94 185 TRP B C 1
ATOM 3110 O O . TRP B 1 185 ? 8.969 17.766 -5.371 1 94.94 185 TRP B O 1
ATOM 3120 N N . ILE B 1 186 ? 7.941 16.047 -4.355 1 94.56 186 ILE B N 1
ATOM 3121 C CA . ILE B 1 186 ? 6.609 16.641 -4.449 1 94.56 186 ILE B CA 1
ATOM 3122 C C . ILE B 1 186 ? 5.938 16.625 -3.078 1 94.56 186 ILE B C 1
ATOM 3124 O O . ILE B 1 186 ? 5.969 15.617 -2.377 1 94.56 186 ILE B O 1
ATOM 3128 N N . TYR B 1 187 ? 5.367 17.75 -2.715 1 92.5 187 TYR B N 1
ATOM 3129 C CA . TYR B 1 187 ? 4.582 17.797 -1.486 1 92.5 187 TYR B CA 1
ATOM 3130 C C . TYR B 1 187 ? 3.277 17.031 -1.641 1 92.5 187 TYR B C 1
ATOM 3132 O O . TYR B 1 187 ? 2.873 16.688 -2.758 1 92.5 187 TYR B O 1
ATOM 3140 N N . SER B 1 188 ? 2.625 16.812 -0.553 1 85.88 188 SER B N 1
ATOM 3141 C CA . SER B 1 188 ? 1.362 16.078 -0.549 1 85.88 188 SER B CA 1
ATOM 3142 C C . SER B 1 188 ? 0.296 16.812 -1.357 1 85.88 188 SER B C 1
ATOM 3144 O O . SER B 1 188 ? -0.634 16.188 -1.875 1 85.88 188 SER B O 1
ATOM 3146 N N . ASN B 1 189 ? 0.455 18.031 -1.5 1 83.56 189 ASN B N 1
ATOM 3147 C CA . ASN B 1 189 ? -0.527 18.797 -2.252 1 83.56 189 ASN B CA 1
ATOM 3148 C C . ASN B 1 189 ? -0.229 18.781 -3.75 1 83.56 189 ASN B C 1
ATOM 3150 O O . ASN B 1 189 ? -0.95 19.391 -4.539 1 83.56 189 ASN B O 1
ATOM 3154 N N . GLY B 1 190 ? 0.838 18.203 -4.117 1 88.56 190 GLY B N 1
ATOM 3155 C CA . GLY B 1 190 ? 1.155 18.047 -5.527 1 88.56 190 GLY B CA 1
ATOM 3156 C C . GLY B 1 190 ? 2.189 19.031 -6.023 1 88.56 190 GLY B C 1
ATOM 3157 O O . GLY B 1 190 ? 2.719 18.891 -7.129 1 88.56 190 GLY B O 1
ATOM 3158 N N . ASN B 1 191 ? 2.479 20 -5.25 1 90.94 191 ASN B N 1
ATOM 3159 C CA . ASN B 1 191 ? 3.463 20.984 -5.668 1 90.94 191 ASN B CA 1
ATOM 3160 C C . ASN B 1 191 ? 4.887 20.453 -5.559 1 90.94 191 ASN B C 1
ATOM 3162 O O . ASN B 1 191 ? 5.188 19.656 -4.66 1 90.94 191 ASN B O 1
ATOM 3166 N N . LYS B 1 192 ? 5.699 20.969 -6.402 1 93.69 192 LYS B N 1
ATOM 3167 C CA . LYS B 1 192 ? 7.102 20.562 -6.398 1 93.69 192 LYS B CA 1
ATOM 3168 C C . LYS B 1 192 ? 7.863 21.219 -5.254 1 93.69 192 LYS B C 1
ATOM 3170 O O . LYS B 1 192 ? 7.656 22.391 -4.953 1 93.69 192 LYS B O 1
ATOM 3175 N N . VAL B 1 193 ? 8.703 20.422 -4.715 1 93.06 193 VAL B N 1
ATOM 3176 C CA . VAL B 1 193 ? 9.617 21 -3.732 1 93.06 193 VAL B CA 1
ATOM 3177 C C . VAL B 1 193 ? 10.727 21.766 -4.445 1 93.06 193 VAL B C 1
ATOM 3179 O O . VAL B 1 193 ? 11.352 21.25 -5.379 1 93.06 193 VAL B O 1
ATOM 3182 N N . ASP B 1 194 ? 10.914 22.922 -3.967 1 89.75 194 ASP B N 1
ATOM 3183 C CA . ASP B 1 194 ? 11.906 23.781 -4.613 1 89.75 194 ASP B CA 1
ATOM 3184 C C . ASP B 1 194 ? 13.312 23.469 -4.105 1 89.75 194 ASP B C 1
ATOM 3186 O O . ASP B 1 194 ? 13.82 24.156 -3.213 1 89.75 194 ASP B O 1
ATOM 3190 N N . VAL B 1 195 ? 13.898 22.484 -4.66 1 89.12 195 VAL B N 1
ATOM 3191 C CA . VAL B 1 195 ? 15.266 22.094 -4.34 1 89.12 195 VAL B CA 1
ATOM 3192 C C . VAL B 1 195 ? 15.992 21.672 -5.609 1 89.12 195 VAL B C 1
ATOM 3194 O O . VAL B 1 195 ? 15.367 21.203 -6.566 1 89.12 195 VAL B O 1
ATOM 3197 N N . ASP B 1 196 ? 17.266 21.906 -5.633 1 83.44 196 ASP B N 1
ATOM 3198 C CA . ASP B 1 196 ? 18.094 21.406 -6.727 1 83.44 196 ASP B CA 1
ATOM 3199 C C . ASP B 1 196 ? 18.469 19.938 -6.496 1 83.44 196 ASP B C 1
ATOM 3201 O O . ASP B 1 196 ? 19.281 19.625 -5.621 1 83.44 196 ASP B O 1
ATOM 3205 N N . GLU B 1 197 ? 17.797 19.172 -7.191 1 84.94 197 GLU B N 1
ATOM 3206 C CA . GLU B 1 197 ? 18.094 17.75 -7.031 1 84.94 197 GLU B CA 1
ATOM 3207 C C . GLU B 1 197 ? 18.359 17.078 -8.383 1 84.94 197 GLU B C 1
ATOM 3209 O O . GLU B 1 197 ? 17.922 17.594 -9.422 1 84.94 197 GLU B O 1
ATOM 3214 N N . SER B 1 198 ? 19.125 16.031 -8.289 1 89.31 198 SER B N 1
ATOM 3215 C CA . SER B 1 198 ? 19.328 15.219 -9.477 1 89.31 198 SER B CA 1
ATOM 3216 C C . SER B 1 198 ? 18.078 14.414 -9.828 1 89.31 198 SER B C 1
ATOM 3218 O O . SER B 1 198 ? 17.391 13.93 -8.93 1 89.31 198 SER B O 1
ATOM 3220 N N . ASN B 1 199 ? 17.891 14.305 -11.078 1 95.12 199 ASN B N 1
ATOM 3221 C CA . ASN B 1 199 ? 16.797 13.445 -11.508 1 95.12 199 ASN B CA 1
ATOM 3222 C C . ASN B 1 199 ? 17.172 11.969 -11.414 1 95.12 199 ASN B C 1
ATOM 3224 O O . ASN B 1 199 ? 16.312 11.102 -11.586 1 95.12 199 ASN B O 1
ATOM 3228 N N . TYR B 1 200 ? 18.406 11.836 -11.125 1 96.25 200 TYR B N 1
ATOM 3229 C CA . TYR B 1 200 ? 18.875 10.461 -11.102 1 96.25 200 TYR B CA 1
ATOM 3230 C C . TYR B 1 200 ? 19.234 10.031 -9.68 1 96.25 200 TYR B C 1
ATOM 3232 O O . TYR B 1 200 ? 19.703 10.844 -8.883 1 96.25 200 TYR B O 1
ATOM 3240 N N . LEU B 1 201 ? 18.969 8.766 -9.375 1 96.31 201 LEU B N 1
ATOM 3241 C CA . LEU B 1 201 ? 19.328 8.148 -8.102 1 96.31 201 LEU B CA 1
ATOM 3242 C C . LEU B 1 201 ? 20.297 6.992 -8.32 1 96.31 201 LEU B C 1
ATOM 3244 O O . LEU B 1 201 ? 20.094 6.16 -9.211 1 96.31 201 LEU B O 1
ATOM 3248 N N . ASN B 1 202 ? 21.344 7.02 -7.613 1 96.44 202 ASN B N 1
ATOM 3249 C CA . ASN B 1 202 ? 22.266 5.895 -7.488 1 96.44 202 ASN B CA 1
ATOM 3250 C C . ASN B 1 202 ? 22.422 5.453 -6.035 1 96.44 202 ASN B C 1
ATOM 3252 O O . ASN B 1 202 ? 22.891 6.219 -5.191 1 96.44 202 ASN B O 1
ATOM 3256 N N . THR B 1 203 ? 22.016 4.277 -5.766 1 95.94 203 THR B N 1
ATOM 3257 C CA . THR B 1 203 ? 22.094 3.777 -4.398 1 95.94 203 THR B CA 1
ATOM 3258 C C . THR B 1 203 ? 22.219 2.256 -4.383 1 95.94 203 THR B C 1
ATOM 3260 O O . THR B 1 203 ? 22.156 1.612 -5.434 1 95.94 203 THR B O 1
ATOM 3263 N N . TYR B 1 204 ? 22.5 1.727 -3.209 1 96.88 204 TYR B N 1
ATOM 3264 C CA . TYR B 1 204 ? 22.594 0.28 -3.055 1 96.88 204 TYR B CA 1
ATOM 3265 C C . TYR B 1 204 ? 22.031 -0.163 -1.709 1 96.88 204 TYR B C 1
ATOM 3267 O O . TYR B 1 204 ? 21.859 0.654 -0.8 1 96.88 204 TYR B O 1
ATOM 3275 N N . ASN B 1 205 ? 21.672 -1.415 -1.654 1 97.12 205 ASN B N 1
ATOM 3276 C CA . ASN B 1 205 ? 21.234 -2.031 -0.407 1 97.12 205 ASN B CA 1
ATOM 3277 C C . ASN B 1 205 ? 21.672 -3.49 -0.318 1 97.12 205 ASN B C 1
ATOM 3279 O O . ASN B 1 205 ? 22.172 -4.051 -1.292 1 97.12 205 ASN B O 1
ATOM 3283 N N . LEU B 1 206 ? 21.547 -3.986 0.864 1 97.25 206 LEU B N 1
ATOM 3284 C CA . LEU B 1 206 ? 21.859 -5.383 1.161 1 97.25 206 LEU B CA 1
ATOM 3285 C C . LEU B 1 206 ? 20.656 -6.082 1.784 1 97.25 206 LEU B C 1
ATOM 3287 O O . LEU B 1 206 ? 19.953 -5.5 2.619 1 97.25 206 LEU B O 1
ATOM 3291 N N . GLY B 1 207 ? 20.516 -7.375 1.368 1 97.38 207 GLY B N 1
ATOM 3292 C CA . GLY B 1 207 ? 19.344 -8.07 1.889 1 97.38 207 GLY B CA 1
ATOM 3293 C C . GLY B 1 207 ? 19.625 -9.531 2.203 1 97.38 207 GLY B C 1
ATOM 3294 O O . GLY B 1 207 ? 20.562 -10.125 1.666 1 97.38 207 GLY B O 1
ATOM 3295 N N . VAL B 1 208 ? 18.828 -10.086 3.111 1 95.75 208 VAL B N 1
ATOM 3296 C CA . VAL B 1 208 ? 18.781 -11.508 3.438 1 95.75 208 VAL B CA 1
ATOM 3297 C C . VAL B 1 208 ? 17.344 -12.016 3.379 1 95.75 208 VAL B C 1
ATOM 3299 O O . VAL B 1 208 ? 16.422 -11.336 3.834 1 95.75 208 VAL B O 1
ATOM 3302 N N . SER B 1 209 ? 17.219 -13.164 2.736 1 91.12 209 SER B N 1
ATOM 3303 C CA . SER B 1 209 ? 15.883 -13.734 2.623 1 91.12 209 SER B CA 1
ATOM 3304 C C . SER B 1 209 ? 15.867 -15.195 3.061 1 91.12 209 SER B C 1
ATOM 3306 O O . SER B 1 209 ? 16.812 -15.938 2.812 1 91.12 209 SER B O 1
ATOM 3308 N N . LEU B 1 210 ? 14.781 -15.562 3.664 1 83.5 210 LEU B N 1
ATOM 3309 C CA . LEU B 1 210 ? 14.438 -16.969 3.877 1 83.5 210 LEU B CA 1
ATOM 3310 C C . LEU B 1 210 ? 13.43 -17.438 2.834 1 83.5 210 LEU B C 1
ATOM 3312 O O . LEU B 1 210 ? 12.312 -16.922 2.766 1 83.5 210 LEU B O 1
ATOM 3316 N N . LEU B 1 211 ? 13.867 -18.359 2.09 1 80.12 211 LEU B N 1
ATOM 3317 C CA . LEU B 1 211 ? 13.039 -18.781 0.964 1 80.12 211 LEU B CA 1
ATOM 3318 C C . LEU B 1 211 ? 12.57 -20.219 1.143 1 80.12 211 LEU B C 1
ATOM 3320 O O . LEU B 1 211 ? 13.328 -21.078 1.606 1 80.12 211 LEU B O 1
ATOM 3324 N N . PHE B 1 212 ? 11.391 -20.344 0.746 1 72.31 212 PHE B N 1
ATOM 3325 C CA . PHE B 1 212 ? 10.781 -21.672 0.738 1 72.31 212 PHE B CA 1
ATOM 3326 C C . PHE B 1 212 ? 10.25 -22.016 -0.649 1 72.31 212 PHE B C 1
ATOM 3328 O O . PHE B 1 212 ? 9.703 -21.156 -1.34 1 72.31 212 PHE B O 1
ATOM 3335 N N . GLY B 1 213 ? 10.312 -23.031 -1.012 1 65.31 213 GLY B N 1
ATOM 3336 C CA . GLY B 1 213 ? 9.914 -23.5 -2.326 1 65.31 213 GLY B CA 1
ATOM 3337 C C . GLY B 1 213 ? 10.969 -24.344 -3.008 1 65.31 213 GLY B C 1
ATOM 3338 O O . GLY B 1 213 ? 12.016 -24.641 -2.418 1 65.31 213 GLY B O 1
ATOM 3339 N N . TYR B 1 214 ? 10.773 -24.938 -4.336 1 57.06 214 TYR B N 1
ATOM 3340 C CA . TYR B 1 214 ? 11.742 -25.688 -5.129 1 57.06 214 TYR B CA 1
ATOM 3341 C C . TYR B 1 214 ? 11.047 -26.688 -6.031 1 57.06 214 TYR B C 1
ATOM 3343 O O . TYR B 1 214 ? 10.125 -27.391 -5.602 1 57.06 214 TYR B O 1
#

Foldseek 3Di:
DVVVQVVVLVVQQVVQFVDQFKKKFKKKKKFAQVQDDDLDPPPPQRSRHIWIKIHMWMWGDDPPQKIKIKTWIKTWDWDADPNAIKIKIKIDMWIKIKGFDDQDVVFKTKMKIKTWDKIKIKIKHKACFDDDPVCVVVVRHIDMKMKMFMWTWMKIKMKMWGDPDPFKIKIKMKMKIKTFTDQGIAIPVGHGDPGDDDRIHIGIMIMMTIMGHD/DVVVQVVVLVVQQVVQFVDQFKKKFKKKKKFAQVQDDDLDPPPPQRSRHIWIKIHMWMWGDDPPQKIKIKDWIKTWDWDADPNAIKIKIKIDMWIKIKGFDDQDVVFKTKMKIKTWDKIKIKIKHKACFDDDPVCVVVVRHIDMKMKMFMWTWMKIKMKMWGDPDPFKIKIKMKMKIKTFTDQGIAIPVGHGDPGDDDRIHIGIMIMMTIMGHD

Secondary structure (DSSP, 8-state):
-HHHHHHHHHHHHHHHHHSTTEEEEEEEEEE-GGG---S---TT----S-EEEEEEEEEEE-GGGEEEEEEEEEEEEEEEETTEEEEEEEEEEEEEEEEEEEEETTTEEEEEEEEEEEEEEEEEEEEP-B-SHHHHHHT-B-EEEEEEEEEEEEEEEEEEEEESSSSEEEEEEEEEEEEE-SS-SEETTSPBP-----SEEEEEEEEEEEEEE-/-HHHHHHHHHHHHHHHHTSSSEEEEEEEEEE-GGG---S---TT----S-EEEEEEEEEEE-GGGEEEEEEEEEEEEEEEETTEEEEEEEEEEEEEEEEEEEEETTTEEEEEEEEEEEEEEEEEEEEP-B-SHHHHHHT-B-EEEEEEEEEEEEEEEEEEEEESSSSEEEEEEEEEEEEE-SS-SEETTSPBP-----SEEEEEEEEEEEEEE-

Solvent-accessible surface area (backbone atoms only — not comparable to full-atom values): 20608 Å² total; per-residue (Å²): 104,63,65,62,47,50,49,37,47,47,46,34,33,52,42,27,51,67,24,85,42,9,32,19,32,46,29,42,33,41,34,50,18,90,55,63,84,69,85,65,78,59,82,79,63,66,49,73,70,48,42,65,24,45,35,33,39,35,37,30,65,54,72,92,55,23,29,40,35,36,39,37,36,38,29,64,47,78,44,71,52,95,88,29,71,30,37,39,35,40,41,37,39,27,45,32,40,34,33,64,71,45,74,48,89,83,31,39,33,36,32,41,34,38,23,42,40,39,38,35,43,34,40,33,33,76,30,83,51,44,80,43,70,66,26,53,67,71,59,46,25,34,26,36,26,37,37,34,34,58,24,45,31,46,28,45,32,39,34,42,34,40,41,80,48,81,46,34,30,40,34,40,35,45,36,39,38,41,27,41,28,92,72,50,41,24,34,74,86,66,47,60,49,90,62,94,69,71,51,60,42,80,39,54,38,40,34,41,30,49,33,40,34,82,104,64,66,61,47,52,49,38,47,46,45,34,34,52,43,31,52,68,26,85,44,9,34,19,33,46,31,43,33,41,34,49,18,90,54,62,82,69,86,64,77,61,82,80,64,66,48,70,70,49,40,65,24,45,35,33,38,34,37,30,64,52,74,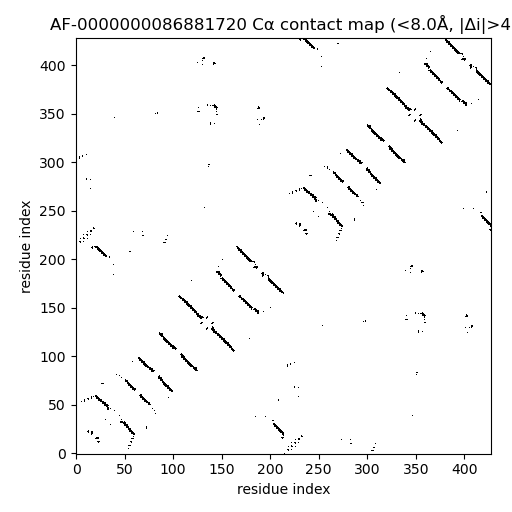92,56,24,28,39,35,37,40,37,35,37,31,63,47,77,43,69,52,96,89,28,72,30,36,39,34,40,40,39,39,27,46,32,40,33,33,64,74,44,71,49,90,83,32,38,35,38,32,40,36,39,25,44,39,40,39,34,43,34,40,33,32,76,30,84,52,42,81,42,70,65,26,53,66,71,58,46,25,34,26,36,26,38,36,35,32,56,23,47,31,45,27,47,33,39,34,42,34,40,44,81,49,83,46,35,32,41,35,41,35,45,36,39,39,40,28,43,28,92,71,48,41,26,34,73,86,66,48,62,49,89,60,95,69,69,48,60,43,80,37,55,39,41,34,42,28,49,34,39,34,83

pLDDT: mean 83.36, std 15.75, range [36.34, 98.19]

=== Feature glossary ===
Key to the feature types in this record:

pLDDT. pLDDT is the predicted lDDT-Cα score: AlphaFold's confidence that the local environment of each residue (all inter-atomic distances within 15 Å) is correctly placed. It is a per-residue number between 0 and 100, with higher meaning more reliable.

Radius of gyration, Cα contacts, bounding box. The geometric summary reports three shape descriptors. Rg (radius of gyration) measures how spread out the Cα atoms are about their centre of mass; compact globular proteins have small Rg, elongated or unfolded ones large. Cα contacts (<8 Å, |i−j|>4) count long-range residue pairs in spatial proximity — high for tightly packed folds, near zero for rods or random coil. The bounding-box extents give the protein's footprint along x, y, z in Å.

Backbone torsions (φ/ψ). Backbone dihedral angles. Every residue except chain termini has a φ (preceding-C → N → Cα → C) and a ψ (N → Cα → C → next-N). They are reported in degrees following the IUPAC sign convention. Secondary structure is essentially a statement about which (φ, ψ) basin each residue occupies.

Contact-map, Ramachandran, and PAE plots. Plot images: a contact map (which residues are close in 3D, as an N×N binary image), a Ramachandran scatter (backbone torsion angles, revealing secondary-structure composition at a glance), and — for AlphaFold structures — a PAE heatmap (pairwise prediction confidence).

Predicted aligned error. Predicted Aligned Error (PAE) is an AlphaFold confidence matrix: entry (i, j) is the expected error in the position of residue j, in ångströms, when the prediction is superimposed on the true structure at residue i. Low PAE within a block of residues means that block is internally rigid and well-predicted; high PAE between two blocks means their relative placement is uncertain even if each block individually is confident.

Secondary structure (3-state, P-SEA). Three-state secondary structure (P-SEA) collapses the eight DSSP classes into helix (a), strand (b), and coil (c). P-SEA assigns these from Cα geometry alone — distances and angles — without requiring backbone oxygens, so it works on any Cα trace.

Solvent-accessible surface area. Solvent-accessible surface area (SASA) is the area in Å² traced out by the centre of a 1.4 Å probe sphere (a water molecule) rolled over the protein's van der Waals surface (Shrake–Rupley / Lee–Richards construction). Buried residues have near-zero SASA; fully exposed residues can exceed 200 Å². The total SASA scales roughly with the number of surface residues.

Foldseek 3Di. The Foldseek 3Di string encodes local tertiary geometry as a 20-letter alphabet — one character per residue — derived from the relative positions of nearby Cα atoms. Unlike the amino-ac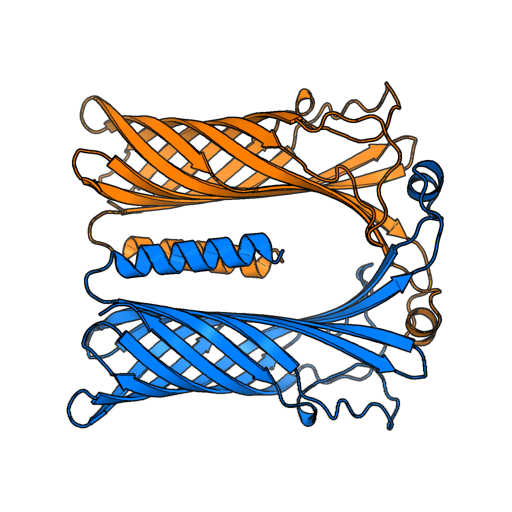id sequence, 3Di is a direct function of the 3D structure, so two proteins with the same fold have similar 3Di strings even at low sequence identity.

B-factor. For experimental (PDB) structures, the B-factor (temperature factor) quantifies the positional spread of each atom in the crystal — a combination of thermal vibration and static disorder — in units of Å². High B-factors mark flexible loops or poorly resolved regions; low B-factors mark the rigid, well-ordered core.

mmCIF coordinates. The mmCIF block holds the 3D Cartesian coordinates of each backbone atom (N, Cα, C, O) in ångströms. mmCIF is the PDB's canonical archive format — a tagged-loop text representation of the atomic model.

InterPro / GO / CATH / organism. Functional annotations link the protein to curated databases. InterPro entries identify conserved domains and families by matching the sequence against member-database signatures (Pfam, PROSITE, CDD, …). Gene Ontology (GO) terms describe molecular function, biological process, and cellular component in a controlled vocabulary. CATH places the structure in a hierarchical fold classification (Class/Architecture/Topology/Homologous-superfamily). The organism is the source species.

Rendered structure images. Structure images are PyMOL renders from six orthogonal camera directions. Cartoon representation draws helices as coils and strands as arrows; sticks shows the backbone as bonds; surface shows the solvent-excluded envelope. Rainbow coloring maps sequence position to hue (blue→red, N→C); chain coloring assigns a distinct color per polypeptide.

Sequence. This is the polypeptide sequence — one letter per residue, N-terminus first. Length ranges from a few dozen residues for small domains to over a thousand for large multi-domain proteins.

Secondary structure (8-state, DSSP). The SS8 string is DSSP's per-residue secondary-structure call. α-helix (H) means an i→i+4 H-bond ladder; β-strand (E) means the residue participates in a β-sheet; 3₁₀ (G) and π (I) are tighter and wider helices; T/S are turns/bends; '-' is loop.

Nearest PDB structures. Structural nearest neighbors (via Foldseek easy-search vs the PDB). Reported per hit: target PDB id, E-value, and alignment TM-score. A TM-score above ~0.5 is the conventional threshold for 'same fold'.